Protein 7RUO (pdb70)

Radius of gyration: 28.5 Å; Cα contacts (8 Å, |Δi|>4): 1891; chains: 2; bounding box: 76×54×79 Å

Solvent-accessible surface area: 23861 Å² total; per-residue (Å²): 103,82,164,26,14,88,74,3,57,49,17,96,70,24,41,87,10,151,3,169,21,48,0,52,50,6,30,19,8,67,74,97,87,28,33,0,0,0,0,1,56,37,48,1,32,8,2,13,68,143,25,114,90,56,104,78,60,15,17,40,162,134,40,54,14,29,18,0,11,17,22,68,35,10,169,12,0,0,1,0,2,80,92,2,5,0,4,2,13,26,46,82,49,90,58,115,60,96,68,13,146,40,11,101,115,6,0,33,6,3,30,7,1,26,50,63,102,47,0,5,0,0,0,13,28,91,26,0,17,5,4,17,6,89,93,73,111,64,74,44,56,4,86,63,11,83,46,83,0,60,11,22,23,8,2,64,129,56,61,37,23,0,0,0,0,0,53,22,72,21,0,22,10,1,18,24,162,62,96,58,28,71,46,57,7,98,0,32,72,47,0,45,12,7,29,13,25,65,88,6,4,47,0,0,0,0,0,14,83,59,1,32,0,20,25,8,152,124,47,16,76,82,76,41,52,16,107,53,1,77,121,40,0,21,12,14,19,43,6,65,76,28,112,51,0,0,0,0,0,52,17,126,25,1,35,0,1,13,30,132,57,23,146,28,27,1,12,13,19,8,48,13,26,0,46,5,12,8,23,3,89,114,2,30,2,1,0,0,0,2,59,87,2,30,0,1,3,23,12,59,153,132,153,28,58,130,76,3,94,50,17,97,116,54,38,103,10,126,2,27,8,49,0,54,48,6,29,19,10,68,73,96,99,42,33,0,0,0,0,1,35,32,17,1,12,5,3,12,29,144,27,112,84,27,100,63,41,21,14,38,44,100,23,51,14,28,19,0,12,18,21,67,39,10,145,12,0,0,1,0,2,78,91,2,2,0,4,2,14,32,44,66,58,199,54,112,71,96,61,13,134,39,11,107,118,4,0,32,4,3,27,6,0,22,48,71,112,45,0,4,0,0,0,12,25,94,23,1,18,5,4,17,5,91,97,76,112,64,71,38,54,6,104,65,11,81,48,83,0,63,13,21,22,8,3,65,129,54,62,40,25,0,0,0,0,0,52,29,70,24,0,22,9,0,18,22,165,64,102,60,27,82,45,54,4,89,1,37,76,45,0,45,13,7,35,12,24,68,86,5,4,48,0,0,0,0,0,17,91,69,1,33,0,21,23,7,146,125,50,14,85,80,76,44,53,17,93,57,1,126,117,40,0,21,12,14,18,40,6,62,72,25,107,54,0,0,0,0,0,51,19,124,52,1,32,0,1,14,31,131,62,20,94,59,36,21,45,15,104,20,83,14,25,0,49,4,13,8,22,3,91,114,2,42,1,0,0,0,0,3,45,53,2,28,0,2,2,21,10,62,164

InterPro domains:
  IPR001680 WD40 repeat [PF00400] (71-108)
  IPR001680 WD40 repeat [PF00400] (114-150)
  IPR001680 WD40 repeat [PF00400] (155-193)
  IPR001680 WD40 repeat [PF00400] (204-233)
  IPR001680 WD40 repeat [PF00400] (238-276)
  IPR001680 WD40 repeat [PS50082] (118-159)
  IPR001680 WD40 repeat [PS50082] (244-285)
  IPR001680 WD40 repeat [SM00320] (31-66)
  IPR001680 WD40 repeat [SM00320] (69-108)
  IPR001680 WD40 repeat [SM00320] (111-150)
  IPR001680 WD40 repeat [SM00320] (153-193)
  IPR001680 WD40 repeat [SM00320] (196-233)
  IPR001680 WD40 repeat [SM00320] (237-276)
  IPR015943 WD40/YVTN repeat-like-containing domain superfamily [G3DSA:2.130.10.10] (27-157)
  IPR015943 WD40/YVTN repeat-like-containing domain superfamily [G3DSA:2.130.10.10] (158-333)
  IPR018983 U3 small nucleolar RNA-associated protein 15, C-terminal [PF09384] (343-490)
  IPR019775 WD40 repeat, conserved site [PS00678] (137-151)
  IPR036322 WD40-repeat-containing domain superfamily [SSF50978] (38-329)

Secondary structure (DSSP, 8-state):
--HHHHHHH-B--PEEEE-SS-EEEEEE-SSTT--EEEEETTEEEEE-TT-SS-SEEE--SSS-EEEEEE-TTSSEEEEEETTS-EEEEETTS-SPPEEE---SS-EEEEEE-TTSSEEEEEETTS-EEEEETTTTEEEEEE---SS-EEEEEE-SS-TTEEEEEETTSEEEEEETTSSS-SEEEE-SS---EEEE-TTSSEEEEEETTEEEEEETTTTSEEEEEE---SS-EEEEEE-TTSSEEEEEETTSEEEEEETTT--EEEEEE-SS-EEEEEE-GGG-EEEEEETTSEEEEEEB-/-HHHHHHT-BPSPEEEE-SS-EEEEEE-SSTT--EEEEETTEEEEE-TT-SS-SEEE--SSS-EEEEEE-TTSSEEEEEETTS-EEEEETTS-S--EEE---SS-EEEEEE-TTSSEEEEEETTS-EEEEETTTTEEEEEE---SS-EEEEEE-SS-TTEEEEEETTSEEEEEETTSSS-SEEEE-SS---EEEE-TTSSEEEEEETTEEEEEETTTTSEEEEEE---SS-EEEEEE-TTSSEEEEEETTSEEEEEETTT--EEEEEE-SS-EEEEEE-GGG-EEEEEETTSEEEEEEB-

GO terms:
  GO:0001650 fibrillar center (C, IDA)
  GO:0005730 nucleolus (C, IDA)
  GO:0042274 ribosomal small subunit biogenesis (P, IDA)
  GO:0032040 small-subunit processome (C, IDA)
  GO:0045943 positive regulation of transcription by RNA polymerase I (P, IMP)
  GO:2000234 positive regulation of rRNA processing (P, IMP)
  GO:0005515 protein binding (F, IPI)
  GO:0005654 nucleoplasm (C, TAS)
  GO:0005737 cytoplasm (C, IDA)
  GO:0003723 RNA binding (F, HDA)

Nearest PDB structures (foldseek):
  7ruo-assembly2_B  TM=1.003E+00  e=1.587E-59  Homo sapiens
  7mqa-assembly1_LJ  TM=9.710E-01  e=5.864E-50  Homo sapiens
  7mq9-assembly1_LJ  TM=9.781E-01  e=4.745E-49  Homo sapiens
  8qo9-assembly1_F  TM=9.120E-01  e=1.660E-19  Homo sapiens
  7som-assembly1_aa  TM=9.101E-01  e=2.354E-18  Chlamydomonas reinhardtii

B-factor: mean 16.48, std 6.86, range [6.16, 58.16]

Foldseek 3Di:
DDPLCVQVVQWDAWDKAFQVFFFQEWEWQQDPPGWIWTFGWFKIFTARLPRSHGPDIGGPVDGGKADFYAFNNSQWTWIWGQQFWIWIDGPVNPDDIAIQHDGRGTWHEWDAALVRQWIWTWAQSQKIWIGGNVVRYTDAIANDGPGGFNEKAHANAARQWIWTFAQSQKIFIGGVVDRYTPAIERNPGRWQYKDQDNVNQWIWTFFFQWIWIFGVVVRTHTPDIDRPAPGGWHDWDAALVNQWIWIFFQSQKIFIAGPVPRDTPDMDGHPGHWNYWYATHNSQWIWTGHRSRMIIIIGRD/DVLCVQVV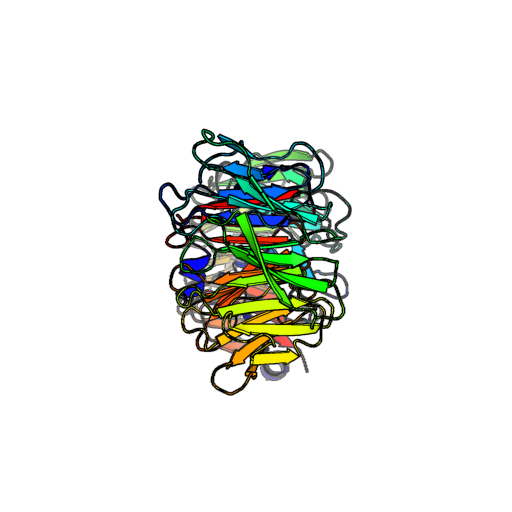QWDAWDKAFQVFFFQEWEWQQDPPGWIWTFGWFKIFTARLPRSHGPDIDGPVDGGKADFYAQNNSQWTWIKGQQAWIWIDGPVNPDDIAIAHDGRGTWHEWDAAQVRQWMWTWAQSQKIWIGGNVVRYTDAIDNDGPGGFNEKAHANADRQWIWTFAQSQKIFIGGNVDRYTPAIDRNPGRWQYKDQQNVNQWIWTFFFQWIWIFGVVVRTHTPDIDRPAPGGFHYWDAALVNQWIWIFFQSQKIFIAGPVPRDTSDMDGHDGGWNYWYATHNSQWIWTGHRSRMIIIIGGD

Structure (mmCIF, N/CA/C/O backbone):
data_7RUO
#
_entry.id   7RUO
#
_cell.length_a   58.327
_cell.length_b   59.085
_cell.length_c   61.868
_cell.angle_alpha   90.110
_cell.angle_beta   66.820
_cell.angle_gamma   62.870
#
_symmetry.space_group_name_H-M   'P 1'
#
loop_
_entity.id
_entity.type
_entity.pdbx_description
1 polymer 'U3 small nucleolar RNA-associated protein 15 homolog'
2 non-polymer 'UNKNOWN ATOM OR ION'
3 water water
#
loop_
_atom_site.group_PDB
_atom_site.id
_atom_site.type_symbol
_atom_site.label_atom_id
_atom_site.label_alt_id
_atom_site.label_comp_id
_atom_site.label_asym_id
_atom_site.label_entity_id
_atom_site.label_seq_id
_atom_site.pdbx_PDB_ins_code
_atom_site.Cartn_x
_atom_site.Cartn_y
_atom_site.Cartn_z
_atom_site.occupancy
_atom_site.B_iso_or_equiv
_atom_site.auth_seq_id
_atom_site.auth_comp_id
_atom_site.auth_asym_id
_atom_site.auth_atom_id
_atom_site.pdbx_PDB_model_num
ATOM 1 N N . ILE A 1 37 ? 26.531 -3.648 20.955 1.00 36.34 19 ILE A N 1
ATOM 2 C CA . ILE A 1 37 ? 25.814 -3.270 19.697 1.00 38.88 19 ILE A CA 1
ATOM 3 C C . ILE A 1 37 ? 25.074 -4.507 19.164 1.00 39.63 19 ILE A C 1
ATOM 4 O O . ILE A 1 37 ? 25.750 -5.487 18.805 1.00 39.24 19 ILE A O 1
ATOM 6 N N . THR A 1 38 ? 23.737 -4.474 19.115 1.00 40.30 20 THR A N 1
ATOM 7 C CA . THR A 1 38 ? 22.896 -5.652 18.758 1.00 38.87 20 THR A CA 1
ATOM 8 C C . THR A 1 38 ? 23.097 -6.002 17.278 1.00 38.35 20 THR A C 1
ATOM 9 O O . THR A 1 38 ? 23.431 -5.092 16.479 1.00 35.24 20 THR A O 1
ATOM 13 N N . GLN A 1 39 ? 22.889 -7.277 16.932 1.00 38.40 21 GLN A N 1
ATOM 14 C CA . GLN A 1 39 ? 22.896 -7.797 15.538 1.00 37.57 21 GLN A CA 1
ATOM 15 C C . GLN A 1 39 ? 21.866 -7.034 14.686 1.00 33.89 21 GLN A C 1
ATOM 16 O O . GLN A 1 39 ? 22.125 -6.813 13.488 1.00 32.26 21 GLN A O 1
ATOM 22 N N . ASP A 1 40 ? 20.751 -6.609 15.282 1.00 32.99 22 ASP A N 1
ATOM 23 C CA . ASP A 1 40 ? 19.690 -5.843 14.569 1.00 32.67 22 ASP A CA 1
ATOM 24 C C . ASP A 1 40 ? 20.192 -4.433 14.225 1.00 30.87 22 ASP A C 1
ATOM 25 O O . ASP A 1 40 ? 19.992 -4.011 13.074 1.00 31.28 22 ASP A O 1
ATOM 30 N N . THR A 1 41 ? 20.834 -3.731 15.162 1.00 29.53 23 THR A N 1
ATOM 31 C CA . THR A 1 41 ? 21.399 -2.382 14.905 1.00 28.58 23 THR A CA 1
ATOM 32 C C . THR A 1 41 ? 22.442 -2.505 13.791 1.00 27.64 23 THR A C 1
ATOM 33 O O . THR A 1 41 ? 22.491 -1.607 12.920 1.00 28.81 23 THR A O 1
ATOM 37 N N . LEU A 1 42 ? 23.225 -3.585 13.804 1.00 24.62 24 LEU A N 1
ATOM 38 C CA . LEU A 1 42 ? 24.279 -3.857 12.797 1.00 24.58 24 LEU A CA 1
ATOM 39 C C . LEU A 1 42 ? 23.620 -4.067 11.422 1.00 23.31 24 LEU A C 1
ATOM 40 O O . LEU A 1 42 ? 24.103 -3.495 10.429 1.00 22.24 24 LEU A O 1
ATOM 43 N N . TYR A 1 43 ? 22.532 -4.839 11.367 1.00 23.18 25 TYR A N 1
ATOM 44 C CA . TYR A 1 43 ? 21.845 -5.201 10.098 1.00 21.93 25 TYR A CA 1
ATOM 45 C C . TYR A 1 43 ? 21.225 -3.949 9.467 1.00 21.31 25 TYR A C 1
ATOM 46 O O . TYR A 1 43 ? 21.509 -3.659 8.295 1.00 19.39 25 TYR A O 1
ATOM 55 N N . TRP A 1 44 ? 20.421 -3.215 10.237 1.00 21.59 26 TRP A N 1
ATOM 56 C CA . TRP A 1 44 ? 19.613 -2.070 9.733 1.00 21.69 26 TRP A CA 1
ATOM 57 C C . TRP A 1 44 ? 20.460 -0.803 9.542 1.00 22.22 26 TRP A C 1
ATOM 58 O O . TRP A 1 44 ? 20.025 0.073 8.775 1.00 21.68 26 TRP A O 1
ATOM 69 N N . ASN A 1 45 ? 21.657 -0.726 10.134 1.00 24.46 27 ASN A N 1
ATOM 70 C CA . ASN A 1 45 ? 22.586 0.421 9.911 1.00 26.16 27 ASN A CA 1
ATOM 71 C C . ASN A 1 45 ? 23.475 0.143 8.688 1.00 25.32 27 ASN A C 1
ATOM 72 O O . ASN A 1 45 ? 24.091 1.097 8.201 1.00 24.44 27 ASN A O 1
ATOM 77 N N . ASN A 1 46 ? 23.489 -1.088 8.163 1.00 25.31 28 ASN A N 1
ATOM 78 C CA . ASN A 1 46 ? 24.401 -1.526 7.069 1.00 23.58 28 ASN A CA 1
ATOM 79 C C . ASN A 1 46 ? 23.932 -0.994 5.703 1.00 22.75 28 ASN A C 1
ATOM 80 O O . ASN A 1 46 ? 23.884 -1.799 4.740 1.00 22.21 28 ASN A O 1
ATOM 85 N N . TYR A 1 47 ? 23.661 0.316 5.599 1.00 20.87 29 TYR A N 1
ATOM 86 C CA . TYR A 1 47 ? 23.260 1.012 4.346 1.00 19.65 29 TYR A CA 1
ATOM 87 C C . TYR A 1 47 ? 24.199 2.185 4.071 1.00 19.92 29 TYR A C 1
ATOM 88 O O . TYR A 1 47 ? 24.684 2.810 5.024 1.00 18.93 29 TYR A O 1
ATOM 97 N N . LYS A 1 48 ? 24.410 2.468 2.788 1.00 19.41 30 LYS A N 1
ATOM 98 C CA . LYS A 1 48 ? 25.168 3.641 2.291 1.00 20.79 30 LYS A CA 1
ATOM 99 C C . LYS A 1 48 ? 24.385 4.923 2.569 1.00 20.25 30 LYS A C 1
ATOM 100 O O . LYS A 1 48 ? 23.168 4.848 2.820 1.00 19.21 30 LYS A O 1
ATOM 106 N N . THR A 1 49 ? 25.059 6.066 2.463 1.00 18.85 31 THR A N 1
ATOM 107 C CA . THR A 1 49 ? 24.432 7.407 2.504 1.00 19.26 31 THR A CA 1
ATOM 108 C C . THR A 1 49 ? 23.194 7.419 1.604 1.00 18.75 31 THR A C 1
ATOM 109 O O . THR A 1 49 ? 23.257 7.026 0.442 1.00 18.15 31 THR A O 1
ATOM 113 N N . PRO A 1 50 ? 22.033 7.878 2.115 1.00 19.35 32 PRO A N 1
ATOM 114 C CA . PRO A 1 50 ? 20.819 7.973 1.311 1.00 18.94 32 PRO A CA 1
ATOM 115 C C . PRO A 1 50 ? 20.996 8.852 0.065 1.00 18.93 32 PRO A C 1
ATOM 116 O O . PRO A 1 50 ? 21.705 9.849 0.127 1.00 17.14 32 PRO A O 1
ATOM 120 N N . VAL A 1 51 ? 20.361 8.441 -1.031 1.00 17.86 33 VAL A N 1
ATOM 121 C CA . VAL A 1 51 ? 20.160 9.252 -2.264 1.00 18.37 33 VAL A CA 1
ATOM 122 C C . VAL A 1 51 ? 18.740 9.834 -2.205 1.00 18.59 33 VAL A C 1
ATOM 123 O O . VAL A 1 51 ? 17.765 9.027 -2.142 1.00 15.53 33 VAL A O 1
ATOM 127 N N . GLN A 1 52 ? 18.643 11.169 -2.225 1.00 19.65 34 GLN A N 1
ATOM 128 C CA . GLN A 1 52 ? 17.377 11.944 -2.255 1.00 20.61 34 GLN A CA 1
ATOM 129 C C . GLN A 1 52 ? 17.015 12.202 -3.725 1.00 20.72 34 GLN A C 1
ATOM 130 O O . GLN A 1 52 ? 17.889 12.643 -4.496 1.00 20.29 34 GLN A O 1
ATOM 136 N N . ILE A 1 53 ? 15.789 11.851 -4.116 1.00 18.56 35 ILE A N 1
ATOM 137 C CA . ILE A 1 53 ? 15.237 12.078 -5.480 1.00 18.89 35 ILE A CA 1
ATOM 138 C C . ILE A 1 53 ? 13.967 12.915 -5.338 1.00 19.50 35 ILE A C 1
ATOM 139 O O . ILE A 1 53 ? 13.142 12.601 -4.457 1.00 17.88 35 ILE A O 1
ATOM 144 N N . LYS A 1 54 ? 13.844 13.961 -6.156 1.00 20.79 36 LYS A N 1
ATOM 145 C CA . LYS A 1 54 ? 12.655 14.845 -6.172 1.00 21.58 36 LYS A CA 1
ATOM 146 C C . LYS A 1 54 ? 11.600 14.223 -7.096 1.00 21.07 36 LYS A C 1
ATOM 147 O O . LYS A 1 54 ? 11.915 14.035 -8.285 1.00 19.52 36 LYS A O 1
ATOM 153 N N . GLU A 1 55 ? 10.394 13.967 -6.576 1.00 19.77 37 GLU A N 1
ATOM 154 C CA . GLU A 1 55 ? 9.223 13.504 -7.364 1.00 21.90 37 GLU A CA 1
ATOM 155 C C . GLU A 1 55 ? 8.231 14.647 -7.637 1.00 24.40 37 GLU A C 1
ATOM 156 O O . GLU A 1 55 ? 7.303 14.419 -8.418 1.00 26.79 37 GLU A O 1
ATOM 162 N N . PHE A 1 56 ? 8.403 15.836 -7.057 1.00 25.69 38 PHE A N 1
ATOM 163 C CA . PHE A 1 56 ? 7.570 17.029 -7.388 1.00 27.58 38 PHE A CA 1
ATOM 164 C C . PHE A 1 56 ? 6.075 16.689 -7.258 1.00 28.72 38 PHE A C 1
ATOM 165 O O . PHE A 1 56 ? 5.262 17.166 -8.089 1.00 31.93 38 PHE A O 1
ATOM 173 N N . GLY A 1 57 ? 5.747 15.889 -6.235 1.00 26.39 39 GLY A N 1
ATOM 174 C CA . GLY A 1 57 ? 4.393 15.522 -5.773 1.00 23.94 39 GLY A CA 1
ATOM 175 C C . GLY A 1 57 ? 4.489 14.562 -4.592 1.00 21.92 39 GLY A C 1
ATOM 176 O O . GLY A 1 57 ? 5.421 13.743 -4.596 1.00 19.62 39 GLY A O 1
ATOM 177 N N . ALA A 1 58 ? 3.579 14.632 -3.613 1.00 20.25 40 ALA A N 1
ATOM 178 C CA . ALA A 1 58 ? 3.593 13.743 -2.419 1.00 20.87 40 ALA A CA 1
ATOM 179 C C . ALA A 1 58 ? 3.713 12.286 -2.894 1.00 18.20 40 ALA A C 1
ATOM 180 O O . ALA A 1 58 ? 2.976 11.907 -3.795 1.00 18.99 40 ALA A O 1
ATOM 182 N N . VAL A 1 59 ? 4.626 11.494 -2.326 1.00 18.82 41 VAL A N 1
ATOM 183 C CA . VAL A 1 59 ? 4.889 10.103 -2.792 1.00 17.72 41 VAL A CA 1
ATOM 184 C C . VAL A 1 59 ? 3.921 9.172 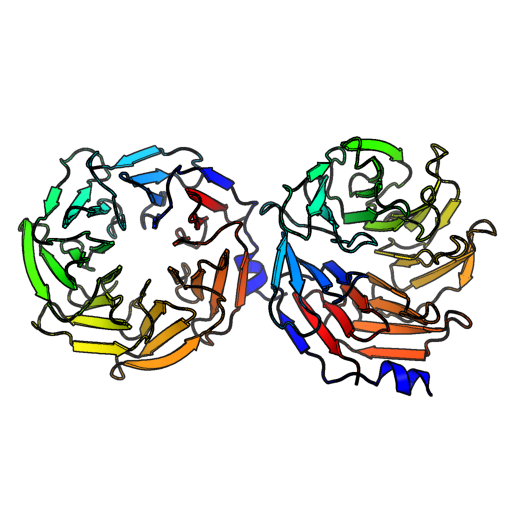-2.068 1.00 17.98 41 VAL A C 1
ATOM 185 O O . VAL A 1 59 ? 4.278 8.722 -0.959 1.00 17.03 41 VAL A O 1
ATOM 189 N N . SER A 1 60 ? 2.749 8.900 -2.660 1.00 16.85 42 SER A N 1
ATOM 190 C CA . SER A 1 60 ? 1.650 8.182 -1.972 1.00 16.79 42 SER A CA 1
ATOM 191 C C . SER A 1 60 ? 1.920 6.670 -1.926 1.00 15.51 42 SER A C 1
ATOM 192 O O . SER A 1 60 ? 1.443 6.035 -0.975 1.00 13.52 42 SER A O 1
ATOM 195 N N . LYS A 1 61 ? 2.656 6.096 -2.884 1.00 14.57 43 LYS A N 1
ATOM 196 C CA . LYS A 1 61 ? 3.030 4.659 -2.785 1.00 13.80 43 LYS A CA 1
ATOM 197 C C . LYS A 1 61 ? 4.389 4.397 -3.426 1.00 11.97 43 LYS A C 1
ATOM 198 O O . LYS A 1 61 ? 4.696 5.019 -4.443 1.00 10.54 43 LYS A O 1
ATOM 204 N N . VAL A 1 62 ? 5.143 3.486 -2.822 1.00 11.42 44 VAL A N 1
ATOM 205 C CA . VAL A 1 62 ? 6.350 2.832 -3.407 1.00 11.20 44 VAL A CA 1
ATOM 206 C C . VAL A 1 62 ? 6.150 1.326 -3.299 1.00 10.57 44 VAL A C 1
ATOM 207 O O . VAL A 1 62 ? 5.679 0.871 -2.251 1.00 9.56 44 VAL A O 1
ATOM 211 N N . ASP A 1 63 ? 6.461 0.601 -4.377 1.00 10.65 45 ASP A N 1
ATOM 212 C CA . ASP A 1 63 ? 6.320 -0.872 -4.469 1.00 10.77 45 ASP A CA 1
ATOM 213 C C . ASP A 1 63 ? 7.482 -1.393 -5.308 1.00 10.64 45 ASP A C 1
ATOM 214 O O . ASP A 1 63 ? 7.682 -0.895 -6.437 1.00 10.39 45 ASP A O 1
ATOM 219 N N . PHE A 1 64 ? 8.219 -2.355 -4.771 1.00 10.43 46 PHE A N 1
ATOM 220 C CA . PHE A 1 64 ? 9.275 -3.075 -5.522 1.00 10.92 46 PHE A CA 1
ATOM 221 C C . PHE A 1 64 ? 8.616 -4.203 -6.306 1.00 11.59 46 PHE A C 1
ATOM 222 O O . PHE A 1 64 ? 7.725 -4.863 -5.759 1.00 11.86 46 PHE A O 1
ATOM 230 N N . SER A 1 65 ? 9.054 -4.387 -7.550 1.00 12.03 47 SER A N 1
ATOM 231 C CA . SER A 1 65 ? 8.809 -5.616 -8.324 1.00 12.58 47 SER A CA 1
ATOM 232 C C . SER A 1 65 ? 9.471 -6.786 -7.604 1.00 13.61 47 SER A C 1
ATOM 233 O O . SER A 1 65 ? 10.632 -6.692 -7.172 1.00 12.82 47 SER A O 1
ATOM 236 N N . PRO A 1 66 ? 8.726 -7.905 -7.447 1.00 14.41 48 PRO A N 1
ATOM 237 C CA . PRO A 1 66 ? 9.261 -9.121 -6.842 1.00 15.13 48 PRO A CA 1
ATOM 238 C C . PRO A 1 66 ? 10.193 -9.899 -7.790 1.00 16.37 48 PRO A C 1
ATOM 239 O O . PRO A 1 66 ? 10.728 -10.909 -7.362 1.00 16.52 48 PRO A O 1
ATOM 243 N N . GLN A 1 67 ? 10.364 -9.423 -9.026 1.00 16.82 49 GLN A N 1
ATOM 244 C CA . GLN A 1 67 ? 11.151 -10.116 -10.085 1.00 18.86 49 GLN A CA 1
ATOM 245 C C . GLN A 1 67 ? 12.385 -9.293 -10.448 1.00 20.03 49 GLN A C 1
ATOM 246 O O . GLN A 1 67 ? 12.318 -8.065 -10.506 1.00 20.42 49 GLN A O 1
ATOM 252 N N . PRO A 1 68 ? 13.547 -9.940 -10.706 1.00 21.95 50 PRO A N 1
ATOM 253 C CA . PRO A 1 68 ? 14.759 -9.210 -11.082 1.00 22.05 50 PRO A CA 1
ATOM 254 C C . PRO A 1 68 ? 14.521 -8.305 -12.292 1.00 21.87 50 PRO A C 1
ATOM 255 O O . PRO A 1 68 ? 13.727 -8.653 -13.164 1.00 20.94 50 PRO A O 1
ATOM 259 N N . PRO A 1 69 ? 15.159 -7.115 -12.406 1.00 22.06 51 PRO A N 1
ATOM 260 C CA . PRO A 1 69 ? 16.167 -6.617 -11.463 1.00 21.76 51 PRO A CA 1
ATOM 261 C C . PRO A 1 69 ? 15.610 -5.785 -10.290 1.00 21.15 51 PRO A C 1
ATOM 262 O O . PRO A 1 69 ? 16.303 -4.909 -9.780 1.00 21.30 51 PRO A O 1
ATOM 266 N N . TYR A 1 70 ? 14.381 -6.080 -9.865 1.00 19.68 52 TYR A N 1
ATOM 267 C CA . TYR A 1 70 ? 13.716 -5.438 -8.699 1.00 18.86 52 TYR A CA 1
ATOM 268 C C . TYR A 1 70 ? 13.704 -3.922 -8.890 1.00 17.10 52 TYR A C 1
ATOM 269 O O . TYR A 1 70 ? 14.179 -3.190 -8.000 1.00 18.41 52 TYR A O 1
ATOM 278 N N . ASN A 1 71 ? 13.174 -3.462 -10.022 1.00 15.53 53 ASN A N 1
ATOM 279 C CA . ASN A 1 71 ? 12.774 -2.046 -10.198 1.00 15.10 53 ASN A CA 1
ATOM 280 C C . ASN A 1 71 ? 11.738 -1.705 -9.118 1.00 14.16 53 ASN A C 1
ATOM 281 O O . ASN A 1 71 ? 11.133 -2.644 -8.544 1.00 13.59 53 ASN A O 1
ATOM 286 N N . TYR A 1 72 ? 11.541 -0.419 -8.823 1.00 13.00 54 TYR A N 1
ATOM 287 C CA . TYR A 1 72 ? 10.422 0.022 -7.951 1.00 12.46 54 TYR A CA 1
ATOM 288 C C . TYR A 1 72 ? 9.550 1.038 -8.697 1.00 11.60 54 TYR A C 1
ATOM 289 O O . TYR A 1 72 ? 10.058 1.888 -9.467 1.00 11.90 54 TYR A O 1
ATOM 298 N N . ALA A 1 73 ? 8.242 0.955 -8.434 1.00 11.40 55 ALA A N 1
ATOM 299 C CA . ALA A 1 73 ? 7.197 1.850 -8.974 1.00 10.92 55 ALA A CA 1
ATOM 300 C C . ALA A 1 73 ? 6.828 2.907 -7.933 1.00 10.59 55 ALA A C 1
ATOM 301 O O . ALA A 1 73 ? 6.484 2.540 -6.792 1.00 10.40 55 ALA A O 1
ATOM 303 N N . VAL A 1 74 ? 6.866 4.175 -8.338 1.00 10.87 56 VAL A N 1
ATOM 304 C CA . VAL A 1 74 ? 6.574 5.347 -7.460 1.00 11.15 56 VAL A CA 1
ATOM 305 C C . VAL A 1 74 ? 5.282 6.003 -7.936 1.00 10.64 56 VAL A C 1
ATOM 306 O O . VAL A 1 74 ? 5.263 6.559 -9.051 1.00 10.40 56 VAL A O 1
ATOM 310 N N . THR A 1 75 ? 4.259 5.972 -7.089 1.00 10.63 57 THR A N 1
ATOM 311 C CA . THR A 1 75 ? 2.983 6.678 -7.316 1.00 10.77 57 THR A CA 1
ATOM 312 C C . THR A 1 75 ? 3.096 8.078 -6.705 1.00 11.15 57 THR A C 1
ATOM 313 O O . THR A 1 75 ? 3.317 8.173 -5.488 1.00 10.66 57 THR A O 1
ATOM 317 N N . ALA A 1 76 ? 2.923 9.109 -7.539 1.00 11.66 58 ALA A N 1
ATOM 318 C CA . ALA A 1 76 ? 2.832 10.523 -7.118 1.00 12.44 58 ALA A CA 1
ATOM 319 C C . ALA A 1 76 ? 2.029 11.301 -8.163 1.00 13.55 58 ALA A C 1
ATOM 320 O O . ALA A 1 76 ? 2.146 10.986 -9.367 1.00 14.76 58 ALA A O 1
ATOM 322 N N . SER A 1 77 ? 1.194 12.233 -7.712 1.00 14.36 59 SER A N 1
ATOM 323 C CA . SER A 1 77 ? 0.337 13.068 -8.582 1.00 15.27 59 SER A CA 1
ATOM 324 C C . SER A 1 77 ? -0.445 12.142 -9.526 1.00 15.37 59 SER A C 1
ATOM 325 O O . SER A 1 77 ? -1.052 11.207 -9.023 1.00 14.86 59 SER A O 1
ATOM 328 N N . SER A 1 78 ? -0.360 12.340 -10.843 1.00 14.41 60 SER A N 1
ATOM 329 C CA . SER A 1 78 ? -1.198 11.642 -11.845 1.00 15.50 60 SER A CA 1
ATOM 330 C C . SER A 1 78 ? -0.394 10.618 -12.660 1.00 15.11 60 SER A C 1
ATOM 331 O O . SER A 1 78 ? -0.842 10.266 -13.750 1.00 16.17 60 SER A O 1
ATOM 334 N N A ARG A 1 79 ? 0.761 10.152 -12.171 0.50 15.33 61 ARG A N 1
ATOM 335 N N B ARG A 1 79 ? 0.766 10.160 -12.173 0.50 15.52 61 ARG A N 1
ATOM 336 C CA A ARG A 1 79 ? 1.586 9.185 -12.942 0.50 14.89 61 ARG A CA 1
ATOM 337 C CA B ARG A 1 79 ? 1.604 9.199 -12.941 0.50 15.19 61 ARG A CA 1
ATOM 338 C C A ARG A 1 79 ? 2.348 8.239 -12.013 0.50 14.41 61 ARG A C 1
ATOM 339 C C B ARG A 1 79 ? 2.347 8.238 -12.011 0.50 14.58 61 ARG A C 1
ATOM 340 O O A ARG A 1 79 ? 2.460 8.516 -10.809 0.50 14.36 61 ARG A O 1
ATOM 341 O O B ARG A 1 79 ? 2.444 8.504 -10.802 0.50 14.51 61 ARG A O 1
ATOM 356 N N . ILE A 1 80 ? 2.821 7.138 -12.594 1.00 13.96 62 ILE A N 1
ATOM 357 C CA . ILE A 1 80 ? 3.659 6.109 -11.923 1.00 13.17 62 ILE A CA 1
ATOM 358 C C . ILE A 1 80 ? 5.023 6.194 -12.594 1.00 12.87 62 ILE A C 1
ATOM 359 O O . ILE A 1 80 ? 5.054 6.151 -13.824 1.00 13.37 62 ILE A O 1
ATOM 364 N N . HIS A 1 81 ? 6.085 6.403 -11.816 1.00 13.03 63 HIS A N 1
ATOM 365 C CA . HIS A 1 81 ? 7.491 6.374 -12.284 1.00 12.57 63 HIS A CA 1
ATOM 366 C C . HIS A 1 81 ? 8.107 5.034 -11.893 1.00 13.24 63 HIS A C 1
ATOM 367 O O . HIS A 1 81 ? 7.977 4.663 -10.708 1.00 12.07 63 HIS A O 1
ATOM 374 N N . ILE A 1 82 ? 8.745 4.353 -12.852 1.00 12.57 64 ILE A N 1
ATOM 375 C CA . ILE A 1 82 ? 9.659 3.204 -12.611 1.00 13.26 64 ILE A CA 1
ATOM 376 C C . ILE A 1 82 ? 11.089 3.737 -12.467 1.00 13.29 64 ILE A C 1
ATOM 377 O O . ILE A 1 82 ? 11.536 4.491 -13.337 1.00 14.02 64 ILE A O 1
ATOM 382 N N . TYR A 1 83 ? 11.774 3.321 -11.409 1.00 13.65 65 TYR A N 1
ATOM 383 C CA . TYR A 1 83 ? 13.223 3.545 -11.182 1.00 14.96 65 TYR A CA 1
ATOM 384 C C . TYR A 1 83 ? 13.914 2.183 -11.126 1.00 15.68 65 TYR A C 1
ATOM 385 O O . TYR A 1 83 ? 13.348 1.223 -10.555 1.00 16.36 65 TYR A O 1
ATOM 394 N N . GLY A 1 84 ? 15.102 2.087 -11.717 1.00 17.37 66 GLY A N 1
ATOM 395 C CA . GLY A 1 84 ? 16.064 1.017 -11.396 1.00 19.54 66 GLY A CA 1
ATOM 396 C C . GLY A 1 84 ? 16.659 1.280 -10.023 1.00 21.50 66 GLY A C 1
ATOM 397 O O . GLY A 1 84 ? 16.634 2.449 -9.593 1.00 20.66 66 GLY A O 1
ATOM 398 N N . ARG A 1 85 ? 17.177 0.261 -9.339 1.00 26.12 67 ARG A N 1
ATOM 399 C CA . ARG A 1 85 ? 17.595 0.407 -7.918 1.00 30.08 67 ARG A CA 1
ATOM 400 C C . ARG A 1 85 ? 18.568 1.586 -7.787 1.00 29.35 67 ARG A C 1
ATOM 401 O O . ARG A 1 85 ? 18.431 2.325 -6.792 1.00 27.32 67 ARG A O 1
ATOM 409 N N . TYR A 1 86 ? 19.443 1.803 -8.777 1.00 30.41 68 TYR A N 1
ATOM 410 C CA . TYR A 1 86 ? 20.497 2.854 -8.754 1.00 32.64 68 TYR A CA 1
ATOM 411 C C . TYR A 1 86 ? 20.137 4.041 -9.656 1.00 32.46 68 TYR A C 1
ATOM 412 O O . TYR A 1 86 ? 20.962 4.976 -9.728 1.00 32.72 68 TYR A O 1
ATOM 421 N N . SER A 1 87 ? 18.945 4.038 -10.267 1.00 31.13 69 SER A N 1
ATOM 422 C CA . SER A 1 87 ? 18.378 5.168 -11.055 1.00 28.90 69 SER A CA 1
ATOM 423 C C . SER A 1 87 ? 18.215 6.388 -10.153 1.00 27.68 69 SER A C 1
ATOM 424 O O . SER A 1 87 ? 17.751 6.221 -9.018 1.00 25.73 69 SER A O 1
ATOM 427 N N . GLN A 1 88 ? 18.581 7.571 -10.641 1.00 27.91 70 GLN A N 1
ATOM 428 C CA . GLN A 1 88 ? 18.257 8.857 -9.970 1.00 29.07 70 GLN A CA 1
ATOM 429 C C . GLN A 1 88 ? 17.237 9.594 -10.836 1.00 26.48 70 GLN A C 1
ATOM 430 O O . GLN A 1 88 ? 16.753 10.636 -10.394 1.00 28.47 70 GLN A O 1
ATOM 436 N N . GLU A 1 89 ? 16.877 9.013 -11.985 1.00 24.16 71 GLU A N 1
ATOM 437 C CA . GLU A 1 89 ? 15.826 9.531 -12.903 1.00 24.35 71 GLU A CA 1
ATOM 438 C C . GLU A 1 89 ? 14.961 8.349 -13.353 1.00 21.13 71 GLU A C 1
ATOM 439 O O . GLU A 1 89 ? 15.463 7.228 -13.421 1.00 20.02 71 GLU A O 1
ATOM 442 N N . PRO A 1 90 ? 13.635 8.510 -13.599 1.00 19.95 72 PRO A N 1
ATOM 443 C CA . PRO A 1 90 ? 12.791 7.384 -14.018 1.00 18.71 72 PRO A CA 1
ATOM 444 C C . PRO A 1 90 ? 13.212 6.738 -15.346 1.00 19.28 72 PRO A C 1
ATOM 445 O O . PRO A 1 90 ? 13.568 7.456 -16.263 1.00 18.28 72 PRO A O 1
ATOM 449 N N . ILE A 1 91 ? 13.108 5.409 -15.428 1.00 19.42 73 ILE A N 1
ATOM 450 C CA . ILE A 1 91 ? 13.444 4.615 -16.649 1.00 18.99 73 ILE A CA 1
ATOM 451 C C . ILE A 1 91 ? 12.167 4.333 -17.454 1.00 18.95 73 ILE A C 1
ATOM 452 O O . ILE A 1 91 ? 12.299 4.004 -18.645 1.00 17.71 73 ILE A O 1
ATOM 457 N N . LYS A 1 92 ? 10.989 4.414 -16.828 1.00 16.53 74 LYS A N 1
ATOM 458 C CA . LYS A 1 92 ? 9.679 4.273 -17.519 1.00 17.21 74 LYS A CA 1
ATOM 459 C C . LYS A 1 92 ? 8.618 5.059 -16.742 1.00 15.90 74 LYS A C 1
ATOM 460 O O . LYS A 1 92 ? 8.820 5.262 -15.543 1.00 15.36 74 LYS A O 1
ATOM 466 N N . THR A 1 93 ? 7.549 5.494 -17.412 1.00 14.15 75 THR A N 1
ATOM 467 C CA . THR A 1 93 ? 6.377 6.174 -16.809 1.00 13.53 75 THR A CA 1
ATOM 468 C C . THR A 1 93 ? 5.102 5.474 -17.277 1.00 13.46 75 THR A C 1
ATOM 469 O O . THR A 1 93 ? 5.021 5.175 -18.490 1.00 12.33 75 THR A O 1
ATOM 473 N N . PHE A 1 94 ? 4.159 5.240 -16.360 1.00 12.44 76 PHE A N 1
ATOM 474 C CA . PHE A 1 94 ? 2.800 4.709 -16.659 1.00 13.13 76 PHE A CA 1
ATOM 475 C C . PHE A 1 94 ? 1.784 5.697 -16.116 1.00 13.26 76 PHE A C 1
ATOM 476 O O . PHE A 1 94 ? 1.940 6.147 -14.970 1.00 14.00 76 PHE A O 1
ATOM 484 N N . SER A 1 95 ? 0.808 6.061 -16.938 1.00 12.99 77 SER A N 1
ATOM 485 C CA . SER A 1 95 ? -0.208 7.081 -16.589 1.00 13.70 77 SER A CA 1
ATOM 486 C C . SER A 1 95 ? -1.362 6.948 -17.561 1.00 14.33 77 SER A C 1
ATOM 487 O O . SER A 1 95 ? -1.127 6.503 -18.725 1.00 14.95 77 SER A O 1
ATOM 490 N N . ARG A 1 96 ? -2.540 7.348 -17.107 1.00 15.06 78 ARG A N 1
ATOM 491 C CA . ARG A 1 96 ? -3.701 7.631 -17.978 1.00 16.34 78 ARG A CA 1
ATOM 492 C C . ARG A 1 96 ? -3.560 9.045 -18.557 1.00 16.39 78 ARG A C 1
ATOM 493 O O . ARG A 1 96 ? -4.357 9.394 -19.477 1.00 14.83 78 ARG A O 1
ATOM 501 N N . PHE A 1 97 ? -2.648 9.843 -17.988 1.00 17.05 79 PHE A N 1
ATOM 502 C CA . PHE A 1 97 ? -2.431 11.280 -18.307 1.00 18.57 79 PHE A CA 1
ATOM 503 C C . PHE A 1 97 ? -3.750 12.017 -18.081 1.00 19.11 79 PHE A C 1
ATOM 504 O O . PHE A 1 97 ? -4.219 12.745 -18.998 1.00 18.86 79 PHE A O 1
ATOM 512 N N . LYS A 1 98 ? -4.352 11.773 -16.914 1.00 18.87 80 LYS A N 1
ATOM 513 C CA . LYS A 1 98 ? -5.667 12.335 -16.523 1.00 20.61 80 LYS A CA 1
ATOM 514 C C . LYS A 1 98 ? -5.591 12.849 -15.079 1.00 20.68 80 LYS A C 1
ATOM 515 O O . LYS A 1 98 ? -5.069 13.975 -14.869 1.00 21.78 80 LYS A O 1
ATOM 521 N N . ASP A 1 99 ? -6.089 12.070 -14.115 1.00 19.40 81 ASP A N 1
ATOM 522 C CA . ASP A 1 99 ? -6.300 12.524 -12.715 1.00 18.61 81 ASP A CA 1
ATOM 523 C C . ASP A 1 99 ? -5.335 11.775 -11.781 1.00 16.97 81 ASP A C 1
ATOM 524 O O . ASP A 1 99 ? -4.522 10.980 -12.271 1.00 16.50 81 ASP A O 1
ATOM 529 N N . THR A 1 100 ? -5.389 12.086 -10.487 1.00 16.92 82 THR A N 1
ATOM 530 C CA . THR A 1 100 ? -4.480 11.543 -9.444 1.00 16.22 82 THR A CA 1
ATOM 531 C C . THR A 1 100 ? -4.493 10.011 -9.523 1.00 14.39 82 THR A C 1
ATOM 532 O O . THR A 1 100 ? -5.577 9.439 -9.689 1.00 13.92 82 THR A O 1
ATOM 536 N N . ALA A 1 101 ? -3.309 9.391 -9.494 1.00 13.81 83 ALA A N 1
ATOM 537 C CA . ALA A 1 101 ? -3.115 7.924 -9.481 1.00 12.57 83 ALA A CA 1
ATOM 538 C C . ALA A 1 101 ? -2.936 7.485 -8.024 1.00 11.96 83 ALA A C 1
ATOM 539 O O . ALA A 1 101 ? -2.362 8.273 -7.240 1.00 10.51 83 ALA A O 1
ATOM 541 N N . TYR A 1 102 ? -3.386 6.273 -7.682 1.00 10.34 84 TYR A N 1
ATOM 542 C CA . TYR A 1 102 ? -3.188 5.706 -6.324 1.00 10.41 84 TYR A CA 1
ATOM 543 C C . TYR A 1 102 ? -2.625 4.295 -6.395 1.00 9.21 84 TYR A C 1
ATOM 544 O O . TYR A 1 102 ? -3.030 3.534 -7.287 1.00 8.58 84 TYR A O 1
ATOM 553 N N . CYS A 1 103 ? -1.733 3.963 -5.460 1.00 8.72 85 CYS A N 1
ATOM 554 C CA . CYS A 1 103 ? -1.505 2.573 -4.977 1.00 8.87 85 CYS A CA 1
ATOM 555 C C . CYS A 1 103 ? -0.977 1.654 -6.092 1.00 8.84 85 CYS A C 1
ATOM 556 O O . CYS A 1 103 ? -1.452 0.498 -6.213 1.00 8.53 85 CYS A O 1
ATOM 559 N N . ALA A 1 104 ? -0.029 2.123 -6.909 1.00 9.01 86 ALA A N 1
ATOM 560 C CA . ALA A 1 104 ? 0.542 1.303 -7.999 1.00 8.76 86 ALA A CA 1
ATOM 561 C C . ALA A 1 104 ? 1.281 0.112 -7.378 1.00 8.47 86 ALA A C 1
ATOM 562 O O . ALA A 1 104 ? 2.184 0.325 -6.566 1.00 8.30 86 ALA A O 1
ATOM 564 N N . THR A 1 105 ? 0.890 -1.101 -7.748 1.00 8.42 87 THR A N 1
ATOM 565 C CA . THR A 1 105 ? 1.296 -2.358 -7.069 1.00 8.92 87 THR A CA 1
ATOM 566 C C . THR A 1 105 ? 1.658 -3.400 -8.127 1.00 9.35 87 THR A C 1
ATOM 567 O O . THR A 1 105 ? 0.780 -3.661 -8.972 1.00 9.90 87 THR A O 1
ATOM 571 N N . PHE A 1 106 ? 2.865 -3.974 -8.103 1.00 9.44 88 PHE A N 1
ATOM 572 C CA . PHE A 1 106 ? 3.262 -5.041 -9.059 1.00 10.35 88 PHE A CA 1
ATOM 573 C C . PHE A 1 106 ? 2.487 -6.332 -8.790 1.00 10.60 88 PHE A C 1
ATOM 574 O O . PHE A 1 106 ? 2.284 -6.708 -7.626 1.00 9.99 88 PHE A O 1
ATOM 582 N N . ARG A 1 107 ? 2.133 -7.025 -9.867 1.00 11.13 89 ARG A N 1
ATOM 583 C CA . ARG A 1 107 ? 1.728 -8.444 -9.815 1.00 12.31 89 ARG A CA 1
ATOM 584 C C . ARG A 1 107 ? 2.956 -9.287 -9.443 1.00 12.82 89 ARG A C 1
ATOM 585 O O . ARG A 1 107 ? 4.111 -8.808 -9.627 1.00 12.30 89 ARG A O 1
ATOM 593 N N . GLN A 1 108 ? 2.694 -10.469 -8.880 1.00 13.94 90 GLN A N 1
ATOM 594 C CA . GLN A 1 108 ? 3.675 -11.446 -8.330 1.00 14.93 90 GLN A CA 1
ATOM 595 C C . GLN A 1 108 ? 4.693 -11.874 -9.396 1.00 15.17 90 GLN A C 1
ATOM 596 O O . GLN A 1 108 ? 5.786 -12.287 -9.005 1.00 15.92 90 GLN A O 1
ATOM 602 N N . ASP A 1 109 ? 4.373 -11.747 -10.689 1.00 15.34 91 ASP A N 1
ATOM 603 C CA . ASP A 1 109 ? 5.285 -12.093 -11.822 1.00 15.30 91 ASP A CA 1
ATOM 604 C C . ASP A 1 109 ? 5.987 -10.830 -12.348 1.00 15.40 91 ASP A C 1
ATOM 605 O O . ASP A 1 109 ? 6.745 -10.928 -13.316 1.00 15.44 91 ASP A O 1
ATOM 610 N N . GLY A 1 110 ? 5.755 -9.672 -11.731 1.00 15.07 92 GLY A N 1
ATOM 611 C CA . GLY A 1 110 ? 6.362 -8.394 -12.137 1.00 15.19 92 GLY A CA 1
ATOM 612 C C . GLY A 1 110 ? 5.878 -7.893 -13.495 1.00 15.25 92 GLY A C 1
ATOM 613 O O . GLY A 1 110 ? 6.500 -6.953 -14.019 1.00 15.57 92 GLY A O 1
ATOM 614 N N . ARG A 1 111 ? 4.798 -8.445 -14.057 1.00 15.59 93 ARG A N 1
ATOM 615 C CA . ARG A 1 111 ? 4.457 -8.210 -15.484 1.00 16.96 93 ARG A CA 1
ATOM 616 C C . ARG A 1 111 ? 3.302 -7.208 -15.630 1.00 15.75 93 ARG A C 1
ATOM 617 O O . ARG A 1 111 ? 3.178 -6.615 -16.723 1.00 15.15 93 ARG A O 1
ATOM 625 N N . LEU A 1 112 ? 2.515 -6.995 -14.585 1.00 14.95 94 LEU A N 1
ATOM 626 C CA . LEU A 1 112 ? 1.417 -5.987 -14.573 1.00 14.80 94 LEU A CA 1
ATOM 627 C C . LEU A 1 112 ? 1.576 -5.089 -13.347 1.00 13.26 94 LEU A C 1
ATOM 628 O O . LEU A 1 112 ? 2.013 -5.599 -12.311 1.00 13.10 94 LEU A O 1
ATOM 633 N N . LEU A 1 113 ? 1.189 -3.823 -13.496 1.00 12.60 95 LEU A N 1
ATOM 634 C CA . LEU A 1 113 ? 0.896 -2.876 -12.401 1.00 11.92 95 LEU A CA 1
ATOM 635 C C . LEU A 1 113 ? -0.615 -2.661 -12.343 1.00 10.96 95 LEU A C 1
ATOM 636 O O . LEU A 1 113 ? -1.241 -2.419 -13.431 1.00 11.61 95 LEU A O 1
ATOM 641 N N . VAL A 1 114 ? -1.189 -2.739 -11.146 1.00 9.13 96 VAL A N 1
ATOM 642 C CA . VAL A 1 114 ? -2.589 -2.288 -10.879 1.00 8.79 96 VAL A CA 1
ATOM 643 C C . VAL A 1 114 ? -2.510 -0.960 -10.116 1.00 8.47 96 VAL A C 1
ATOM 644 O O . VAL A 1 114 ? -1.568 -0.790 -9.319 1.00 7.73 96 VAL A O 1
ATOM 648 N N . ALA A 1 115 ? -3.407 -0.025 -10.431 1.00 8.50 97 ALA A N 1
ATOM 649 C CA . ALA A 1 115 ? -3.490 1.300 -9.784 1.00 8.60 97 ALA A CA 1
ATOM 650 C C . ALA A 1 115 ? -4.971 1.695 -9.669 1.00 8.50 97 ALA A C 1
ATOM 651 O O . ALA A 1 115 ? -5.809 1.121 -10.410 1.00 8.04 97 ALA A O 1
ATOM 653 N N . GLY A 1 116 ? -5.290 2.620 -8.762 1.00 8.78 98 GLY A N 1
ATOM 654 C CA . GLY A 1 116 ? -6.613 3.267 -8.724 1.00 8.81 98 GLY A CA 1
ATOM 655 C C . GLY A 1 116 ? -6.530 4.688 -9.245 1.00 9.46 98 GLY A C 1
ATOM 656 O O . GLY A 1 116 ? -5.408 5.241 -9.313 1.00 10.10 98 GLY A O 1
ATOM 657 N N . SER A 1 117 ? -7.666 5.282 -9.603 1.00 9.72 99 SER A N 1
ATOM 658 C CA . SER A 1 117 ? -7.724 6.695 -10.050 1.00 10.66 99 SER A CA 1
ATOM 659 C C . SER A 1 117 ? -8.761 7.465 -9.230 1.00 10.87 99 SER A C 1
ATOM 660 O O . SER A 1 117 ? -9.692 6.828 -8.676 1.00 10.11 99 SER A O 1
ATOM 663 N N . GLU A 1 118 ? -8.527 8.778 -9.107 1.00 11.92 100 GLU A N 1
ATOM 664 C CA . GLU A 1 118 ? -9.400 9.776 -8.431 1.00 13.04 100 GLU A CA 1
ATOM 665 C C . GLU A 1 118 ? -10.832 9.683 -8.959 1.00 13.02 100 GLU A C 1
ATOM 666 O O . GLU A 1 118 ? -11.734 9.865 -8.150 1.00 12.46 100 GLU A O 1
ATOM 672 N N . ASP A 1 119 ? -11.040 9.406 -10.256 1.00 13.49 101 ASP A N 1
ATOM 673 C CA . ASP A 1 119 ? -12.410 9.363 -10.852 1.00 14.16 101 ASP A CA 1
ATOM 674 C C . ASP A 1 119 ? -13.032 7.963 -10.700 1.00 12.63 101 ASP A C 1
ATOM 675 O O . ASP A 1 119 ? -14.086 7.722 -11.300 1.00 11.37 101 ASP A O 1
ATOM 680 N N . GLY A 1 120 ? -12.427 7.052 -9.928 1.00 11.63 102 GLY A N 1
ATOM 681 C CA . GLY A 1 120 ? -13.119 5.822 -9.494 1.00 11.68 102 GLY A CA 1
ATOM 682 C C . GLY A 1 120 ? -12.828 4.623 -10.376 1.00 11.61 102 GLY A C 1
ATOM 683 O O . GLY A 1 120 ? -13.531 3.601 -10.236 1.00 12.50 102 GLY A O 1
ATOM 684 N N . GLY A 1 121 ? -11.758 4.710 -11.161 1.00 11.13 103 GLY A N 1
ATOM 685 C CA . GLY A 1 121 ? -11.284 3.651 -12.054 1.00 10.44 103 GLY A CA 1
ATOM 686 C C . GLY A 1 121 ? -10.264 2.773 -11.362 1.00 10.19 103 GLY A C 1
ATOM 687 O O . GLY A 1 121 ? -9.572 3.263 -10.422 1.00 10.19 103 GLY A O 1
ATOM 688 N N . VAL A 1 122 ? -10.206 1.519 -11.801 1.00 10.16 104 VAL A N 1
ATOM 689 C CA . VAL A 1 122 ? -9.087 0.569 -11.549 1.00 10.07 104 VAL A CA 1
ATOM 690 C C . VAL A 1 122 ? -8.378 0.339 -12.882 1.00 11.11 104 VAL A C 1
ATOM 691 O O . VAL A 1 122 ? -9.084 -0.034 -13.839 1.00 12.17 104 VAL A O 1
ATOM 695 N N . GLN A 1 123 ? -7.053 0.538 -12.933 1.00 11.46 105 GLN A N 1
ATOM 696 C CA . GLN A 1 123 ? -6.237 0.387 -14.161 1.00 12.70 105 GLN A CA 1
ATOM 697 C C . GLN A 1 123 ? -5.247 -0.772 -14.029 1.00 12.01 105 GLN A C 1
ATOM 698 O O . GLN A 1 123 ? -4.672 -0.957 -12.940 1.00 10.82 105 GLN A O 1
ATOM 704 N N . LEU A 1 124 ? -5.010 -1.471 -15.138 1.00 11.26 106 LEU A N 1
ATOM 705 C CA . LEU A 1 124 ? -3.896 -2.431 -15.289 1.00 11.98 106 LEU A CA 1
ATOM 706 C C . LEU A 1 124 ? -2.930 -1.917 -16.360 1.00 12.22 106 LEU A C 1
ATOM 707 O O . LEU A 1 124 ? -3.358 -1.734 -17.486 1.00 13.52 106 LEU A O 1
ATOM 712 N N . PHE A 1 125 ? -1.651 -1.769 -16.036 1.00 12.87 107 PHE A N 1
ATOM 713 C CA . PHE A 1 125 ? -0.592 -1.418 -17.013 1.00 13.37 107 PHE A CA 1
ATOM 714 C C . PHE A 1 125 ? 0.255 -2.660 -17.306 1.00 14.61 107 PHE A C 1
ATOM 715 O O . PHE A 1 125 ? 0.744 -3.321 -16.358 1.00 13.80 107 PHE A O 1
ATOM 723 N N A ASP A 1 126 ? 0.426 -2.979 -18.593 0.50 15.15 108 ASP A N 1
ATOM 724 N N B ASP A 1 126 ? 0.438 -2.957 -18.600 0.50 15.47 108 ASP A N 1
ATOM 725 C CA A ASP A 1 126 ? 1.396 -4.002 -19.060 0.50 16.17 108 ASP A CA 1
ATOM 726 C CA B ASP A 1 126 ? 1.405 -3.962 -19.119 0.50 16.73 108 ASP A CA 1
ATOM 727 C C A ASP A 1 126 ? 2.793 -3.374 -19.010 0.50 17.59 108 ASP A C 1
ATOM 728 C C B ASP A 1 126 ? 2.809 -3.355 -19.015 0.50 17.93 108 ASP A C 1
ATOM 729 O O A ASP A 1 126 ? 3.016 -2.363 -19.720 0.50 17.38 108 ASP A O 1
ATOM 730 O O B ASP A 1 126 ? 3.060 -2.336 -19.705 0.50 17.66 108 ASP A O 1
ATOM 739 N N . ILE A 1 127 ? 3.674 -3.940 -18.175 1.00 18.38 109 ILE A N 1
ATOM 740 C CA . ILE A 1 127 ? 5.047 -3.412 -17.890 1.00 21.76 109 ILE A CA 1
ATOM 741 C C . ILE A 1 127 ? 5.897 -3.409 -19.170 1.00 23.35 109 ILE A C 1
ATOM 742 O O . ILE A 1 127 ? 6.728 -2.489 -19.299 1.00 24.43 109 ILE A O 1
ATOM 747 N N . SER A 1 128 ? 5.661 -4.343 -20.098 1.00 26.59 110 SER A N 1
ATOM 748 C CA . SER A 1 128 ? 6.362 -4.439 -21.411 1.00 28.77 110 SER A CA 1
ATOM 749 C C . SER A 1 128 ? 6.122 -3.168 -22.239 1.00 32.59 110 SER A C 1
ATOM 750 O O . SER A 1 128 ? 7.001 -2.829 -23.067 1.00 35.57 110 SER A O 1
ATOM 753 N N . GLY A 1 129 ? 4.987 -2.493 -22.012 1.00 35.71 111 GLY A N 1
ATOM 754 C CA . GLY A 1 129 ? 4.554 -1.289 -22.751 1.00 37.75 111 GLY A CA 1
ATOM 755 C C . GLY A 1 129 ? 3.950 -1.646 -24.098 1.00 39.02 111 GLY A C 1
ATOM 756 O O . GLY A 1 129 ? 3.826 -0.734 -24.942 1.00 43.58 111 GLY A O 1
ATOM 757 N N . ARG A 1 130 ? 3.580 -2.918 -24.291 1.00 38.38 112 ARG A N 1
ATOM 758 C CA . ARG A 1 130 ? 3.139 -3.488 -25.590 1.00 40.34 112 ARG A CA 1
ATOM 759 C C . ARG A 1 130 ? 1.615 -3.367 -25.708 1.00 41.05 112 ARG A C 1
ATOM 760 O O . ARG A 1 130 ? 1.151 -2.823 -26.728 1.00 41.12 112 ARG A O 1
ATOM 762 N N . ALA A 1 131 ? 0.874 -3.864 -24.711 1.00 36.85 113 ALA A N 1
ATOM 763 C CA . ALA A 1 131 ? -0.601 -3.996 -24.732 1.00 34.56 113 ALA A CA 1
ATOM 764 C C . ALA A 1 131 ? -1.244 -2.708 -24.222 1.00 32.69 113 ALA A C 1
ATOM 765 O O . ALA A 1 131 ? -0.682 -2.015 -23.374 1.00 29.69 113 ALA A O 1
ATOM 767 N N . PRO A 1 132 ? -2.430 -2.325 -24.750 1.00 30.34 114 PRO A N 1
ATOM 768 C CA . PRO A 1 132 ? -3.140 -1.154 -24.245 1.00 29.17 114 PRO A CA 1
ATOM 769 C C . PRO A 1 132 ? -3.456 -1.264 -22.748 1.00 25.63 114 PRO A C 1
ATOM 770 O O . PRO A 1 132 ? -3.662 -2.348 -22.253 1.00 25.94 114 PRO A O 1
ATOM 774 N N . LEU A 1 133 ? -3.443 -0.109 -22.095 1.00 25.15 115 LEU A N 1
ATOM 775 C CA . LEU A 1 133 ? -3.986 0.179 -20.743 1.00 26.19 115 LEU A CA 1
ATOM 776 C C . LEU A 1 133 ? -5.417 -0.376 -20.617 1.00 24.16 115 LEU A C 1
ATOM 777 O O . LEU A 1 133 ? -6.236 -0.043 -21.462 1.00 25.36 115 LEU A O 1
ATOM 782 N N . ARG A 1 134 ? -5.705 -1.175 -19.587 1.00 22.12 116 ARG A N 1
ATOM 783 C CA . ARG A 1 134 ? -7.060 -1.730 -19.314 1.00 22.09 116 ARG A CA 1
ATOM 784 C C . ARG A 1 134 ? -7.672 -0.981 -18.131 1.00 21.86 116 ARG A C 1
ATOM 785 O O . ARG A 1 134 ? -6.927 -0.704 -17.155 1.00 19.82 116 ARG A O 1
ATOM 793 N N . GLN A 1 135 ? -8.962 -0.642 -18.233 1.00 22.55 117 GLN A N 1
ATOM 794 C CA . GLN A 1 135 ? -9.709 0.148 -17.221 1.00 23.40 117 GLN A CA 1
ATOM 795 C C . GLN A 1 135 ? -10.945 -0.636 -16.767 1.00 22.83 117 GLN A C 1
ATOM 796 O O . GLN A 1 135 ? -11.744 -1.020 -17.641 1.00 24.32 117 GLN A O 1
ATOM 802 N N . PHE A 1 136 ? -11.110 -0.833 -15.455 1.00 20.56 118 PHE A N 1
ATOM 803 C CA . PHE A 1 136 ? -12.344 -1.378 -14.831 1.00 20.65 118 PHE A CA 1
ATOM 804 C C . PHE A 1 136 ? -13.121 -0.257 -14.138 1.00 20.07 118 PHE A C 1
ATOM 805 O O . PHE A 1 136 ? -12.574 0.399 -13.241 1.00 18.14 118 PHE A O 1
ATOM 813 N N . GLU A 1 137 ? -14.381 -0.085 -14.539 1.00 19.73 119 GLU A N 1
ATOM 814 C CA . GLU A 1 137 ? -15.286 0.967 -14.014 1.00 19.39 119 GLU A CA 1
ATOM 815 C C . GLU A 1 137 ? -16.361 0.304 -13.150 1.00 17.17 119 GLU A C 1
ATOM 816 O O . GLU A 1 137 ? -16.683 -0.886 -13.361 1.00 14.88 119 GLU A O 1
ATOM 822 N N . GLY A 1 138 ? -16.862 1.041 -12.168 1.00 15.54 120 GLY A N 1
ATOM 823 C CA . GLY A 1 138 ? -17.845 0.521 -11.203 1.00 15.92 120 GLY A CA 1
ATOM 824 C C . GLY A 1 138 ? -17.826 1.332 -9.925 1.00 14.73 120 GLY A C 1
ATOM 825 O O . GLY A 1 138 ? -18.914 1.691 -9.436 1.00 15.48 120 GLY A O 1
ATOM 826 N N . HIS A 1 139 ? -16.634 1.629 -9.400 1.00 13.76 121 HIS A N 1
ATOM 827 C CA . HIS A 1 139 ? -16.510 2.512 -8.206 1.00 12.78 121 HIS A CA 1
ATOM 828 C C . HIS A 1 139 ? -16.953 3.926 -8.588 1.00 12.71 121 HIS A C 1
ATOM 829 O O . HIS A 1 139 ? -16.688 4.345 -9.724 1.00 13.64 121 HIS A O 1
ATOM 836 N N . THR A 1 140 ? -17.558 4.654 -7.660 1.00 12.22 122 THR A N 1
ATOM 837 C CA . THR A 1 140 ? -18.150 5.989 -7.922 1.00 12.91 122 THR A CA 1
ATOM 838 C C . THR A 1 140 ? -17.331 7.087 -7.247 1.00 12.96 122 THR A C 1
ATOM 839 O O . THR A 1 140 ? -17.667 8.240 -7.479 1.00 13.52 122 THR A O 1
ATOM 843 N N . LYS A 1 141 ? -16.298 6.738 -6.459 1.00 12.89 123 LYS A N 1
ATOM 844 C CA . LYS A 1 141 ? -15.347 7.712 -5.862 1.00 13.40 123 LYS A CA 1
ATOM 845 C C . LYS A 1 141 ? -13.902 7.215 -6.018 1.00 12.47 123 LYS A C 1
ATOM 846 O O . LYS A 1 141 ? -13.705 6.063 -6.428 1.00 11.42 123 LYS A O 1
ATOM 852 N N . ALA A 1 142 ? -12.937 8.060 -5.665 1.00 11.14 124 ALA A N 1
ATOM 853 C CA . ALA A 1 142 ? -11.485 7.777 -5.763 1.00 10.37 124 ALA A CA 1
ATOM 854 C C . ALA A 1 142 ? -11.174 6.369 -5.233 1.00 9.73 124 ALA A C 1
ATOM 855 O O . ALA A 1 142 ? -11.626 6.034 -4.091 1.00 9.39 124 ALA A O 1
ATOM 857 N N . VAL A 1 143 ? -10.419 5.578 -6.003 1.00 9.91 125 VAL A N 1
ATOM 858 C CA . VAL A 1 143 ? -9.936 4.221 -5.599 1.00 9.23 125 VAL A CA 1
ATOM 859 C C . VAL A 1 143 ? -8.512 4.342 -5.045 1.00 9.36 125 VAL A C 1
ATOM 860 O O . VAL A 1 143 ? -7.548 4.499 -5.858 1.00 9.00 125 VAL A O 1
ATOM 864 N N . HIS A 1 144 ? -8.358 4.245 -3.720 1.00 8.68 126 HIS A N 1
ATOM 865 C CA . HIS A 1 144 ? -7.040 4.411 -3.063 1.00 8.83 126 HIS A CA 1
ATOM 866 C C . HIS A 1 144 ? -6.364 3.060 -2.823 1.00 8.76 126 HIS A C 1
ATOM 867 O O . HIS A 1 144 ? -5.180 3.088 -2.479 1.00 8.73 126 HIS A O 1
ATOM 874 N N . THR A 1 145 ? -7.060 1.929 -2.965 1.00 8.93 127 THR A N 1
ATOM 875 C CA . THR A 1 145 ? -6.442 0.601 -2.684 1.00 9.19 127 THR A CA 1
ATOM 876 C C . THR A 1 145 ? -6.793 -0.442 -3.753 1.00 8.97 127 THR A C 1
ATOM 877 O O . THR A 1 145 ? -7.993 -0.668 -4.105 1.00 8.25 127 THR A O 1
ATOM 881 N N . VAL A 1 146 ? -5.739 -1.095 -4.243 1.00 8.64 128 VAL A N 1
ATOM 882 C CA . VAL A 1 146 ? -5.828 -2.194 -5.236 1.00 8.77 128 VAL A CA 1
ATOM 883 C C . VAL A 1 146 ? -4.757 -3.209 -4.872 1.00 8.48 128 VAL A C 1
ATOM 884 O O . VAL A 1 146 ? -3.704 -2.806 -4.359 1.00 8.73 128 VAL A O 1
ATOM 888 N N . ASP A 1 147 ? -5.065 -4.482 -5.043 1.00 8.18 129 ASP A N 1
ATOM 889 C CA . ASP A 1 147 ? -4.057 -5.557 -4.906 1.00 8.15 129 ASP A CA 1
ATOM 890 C C . ASP A 1 147 ? -4.438 -6.696 -5.843 1.00 7.73 129 ASP A C 1
ATOM 891 O O . ASP A 1 147 ? -5.597 -6.771 -6.249 1.00 7.59 129 ASP A O 1
ATOM 896 N N . PHE A 1 148 ? -3.451 -7.503 -6.206 1.00 8.22 130 PHE A N 1
ATOM 897 C CA . PHE A 1 148 ? -3.658 -8.785 -6.927 1.00 8.20 130 PHE A CA 1
ATOM 898 C C . PHE A 1 148 ? -3.892 -9.874 -5.884 1.00 8.18 130 PHE A C 1
ATOM 899 O O . PHE A 1 148 ? -3.147 -9.929 -4.890 1.00 8.48 130 PHE A O 1
ATOM 907 N N . THR A 1 149 ? -4.875 -10.741 -6.130 1.00 8.49 131 THR A N 1
ATOM 908 C CA . THR A 1 149 ? -5.047 -12.049 -5.447 1.00 8.25 131 THR A CA 1
ATOM 909 C C . THR A 1 149 ? -3.913 -13.018 -5.854 1.00 8.10 131 THR A C 1
ATOM 910 O O . THR A 1 149 ? -3.261 -12.814 -6.857 1.00 8.06 131 THR A O 1
ATOM 914 N N . ALA A 1 150 ? -3.713 -14.064 -5.065 1.00 8.37 132 ALA A N 1
ATOM 915 C CA . ALA A 1 150 ? -2.596 -15.038 -5.156 1.00 8.82 132 ALA A CA 1
ATOM 916 C C . ALA A 1 150 ? -2.568 -15.719 -6.533 1.00 9.34 132 ALA A C 1
ATOM 917 O O . ALA A 1 150 ? -1.476 -16.034 -7.022 1.00 8.82 132 ALA A O 1
ATOM 919 N N . ASP A 1 151 ? -3.736 -15.902 -7.162 1.00 10.54 133 ASP A N 1
ATOM 920 C CA . ASP A 1 151 ? -3.901 -16.580 -8.478 1.00 11.18 133 ASP A CA 1
ATOM 921 C C . ASP A 1 151 ? -3.397 -15.683 -9.621 1.00 11.41 133 ASP A C 1
ATOM 922 O O . ASP A 1 151 ? -3.110 -16.236 -10.721 1.00 10.80 133 ASP A O 1
ATOM 927 N N . LYS A 1 152 ? -3.268 -14.370 -9.376 1.00 11.63 134 LYS A N 1
ATOM 928 C CA . LYS A 1 152 ? -2.708 -13.351 -10.302 1.00 12.31 134 LYS A CA 1
ATOM 929 C C . LYS A 1 152 ? -3.752 -12.823 -11.297 1.00 11.83 134 LYS A C 1
ATOM 930 O O . LYS A 1 152 ? -3.403 -11.891 -12.028 1.00 12.34 134 LYS A O 1
ATOM 936 N N . TYR A 1 153 ? -4.974 -13.362 -11.344 1.00 11.56 135 TYR A N 1
ATOM 937 C CA . TYR A 1 153 ? -5.983 -13.001 -12.387 1.00 10.80 135 TYR A CA 1
ATOM 938 C C . TYR A 1 153 ? -7.250 -12.407 -11.750 1.00 10.40 135 TYR A C 1
ATOM 939 O O . TYR A 1 153 ? -8.309 -12.279 -12.441 1.00 10.21 135 TYR A O 1
ATOM 948 N N . HIS A 1 154 ? -7.156 -11.980 -10.494 1.00 9.89 136 HIS A N 1
ATOM 949 C CA . HIS A 1 154 ? -8.217 -11.174 -9.835 1.00 9.48 136 HIS A CA 1
ATOM 950 C C . HIS A 1 154 ? -7.583 -9.983 -9.127 1.00 8.87 136 HIS A C 1
ATOM 951 O O . HIS A 1 154 ? -6.389 -10.057 -8.731 1.00 8.19 136 HIS A O 1
ATOM 958 N N . VAL A 1 155 ? -8.384 -8.930 -8.966 1.00 8.48 137 VAL A N 1
ATOM 959 C CA . VAL A 1 155 ? -7.975 -7.688 -8.258 1.00 8.23 137 VAL A CA 1
ATOM 960 C C . VAL A 1 155 ? -8.991 -7.419 -7.147 1.00 8.02 137 VAL A C 1
ATOM 961 O O . VAL A 1 155 ? -10.196 -7.661 -7.347 1.00 8.11 137 VAL A O 1
ATOM 965 N N . VAL A 1 156 ? -8.482 -6.984 -6.006 1.00 7.94 138 VAL A N 1
ATOM 966 C CA . VAL A 1 156 ? -9.274 -6.437 -4.871 1.00 8.17 138 VAL A CA 1
ATOM 967 C C . VAL A 1 156 ? -9.096 -4.918 -4.869 1.00 8.21 138 VAL A C 1
ATOM 968 O O . VAL A 1 156 ? -7.955 -4.450 -4.814 1.00 8.11 138 VAL A O 1
ATOM 972 N N . SER A 1 157 ? -10.199 -4.180 -4.918 1.00 8.20 139 SER A N 1
ATOM 973 C CA . SER A 1 157 ? -10.202 -2.703 -4.834 1.00 8.21 139 SER A CA 1
ATOM 974 C C . SER A 1 157 ? -11.064 -2.265 -3.647 1.00 8.14 139 SER A C 1
ATOM 975 O O . SER A 1 157 ? -11.976 -3.021 -3.251 1.00 7.78 139 SER A O 1
ATOM 978 N N . GLY A 1 158 ? -10.725 -1.096 -3.101 1.00 7.97 140 GLY A N 1
ATOM 979 C CA . GLY A 1 158 ? -11.458 -0.357 -2.059 1.00 7.93 140 GLY A CA 1
ATOM 980 C C . GLY A 1 158 ? -11.468 1.105 -2.423 1.00 7.94 140 GLY A C 1
ATOM 981 O O . GLY A 1 158 ? -10.430 1.594 -2.936 1.00 8.73 140 GLY A O 1
ATOM 982 N N . ALA A 1 159 ? -12.598 1.781 -2.246 1.00 7.78 141 ALA A N 1
ATOM 983 C CA . ALA A 1 159 ? -12.791 3.148 -2.755 1.00 8.11 141 ALA A CA 1
ATOM 984 C C . ALA A 1 159 ? -13.375 4.062 -1.670 1.00 8.65 141 ALA A C 1
ATOM 985 O O . ALA A 1 159 ? -13.846 3.560 -0.605 1.00 8.20 141 ALA A O 1
ATOM 987 N N . ASP A 1 160 ? -13.381 5.358 -1.984 1.00 9.39 142 ASP A N 1
ATOM 988 C CA . ASP A 1 160 ? -14.005 6.434 -1.169 1.00 9.81 142 ASP A CA 1
ATOM 989 C C . ASP A 1 160 ? -15.529 6.391 -1.275 1.00 10.71 142 ASP A C 1
ATOM 990 O O . ASP A 1 160 ? -16.168 7.202 -0.564 1.00 11.11 142 ASP A O 1
ATOM 995 N N . ASP A 1 161 ? -16.092 5.439 -2.036 1.00 11.43 143 ASP A N 1
ATOM 996 C CA . ASP A 1 161 ? -17.554 5.129 -2.045 1.00 11.35 143 ASP A CA 1
ATOM 997 C C . ASP A 1 161 ? -17.881 4.127 -0.931 1.00 11.22 143 ASP A C 1
ATOM 998 O O . ASP A 1 161 ? -19.054 3.728 -0.824 1.00 11.12 143 ASP A O 1
ATOM 1003 N N . TYR A 1 162 ? -16.878 3.737 -0.134 1.00 10.86 144 TYR A N 1
ATOM 1004 C CA . TYR A 1 162 ? -16.973 2.867 1.066 1.00 11.12 144 TYR A CA 1
ATOM 1005 C C . TYR A 1 162 ? -17.036 1.395 0.654 1.00 10.55 144 TYR A C 1
ATOM 1006 O O . TYR A 1 162 ? -17.189 0.551 1.555 1.00 10.52 144 TYR A O 1
ATOM 1015 N N . THR A 1 163 ? -16.932 1.071 -0.640 1.00 9.85 145 THR A N 1
ATOM 1016 C CA . THR A 1 163 ? -17.219 -0.310 -1.121 1.00 9.22 145 THR A CA 1
ATOM 1017 C C . THR A 1 163 ? -15.896 -1.032 -1.407 1.00 9.12 145 THR A C 1
ATOM 1018 O O . THR A 1 163 ? -14.884 -0.347 -1.689 1.00 8.63 145 THR A O 1
ATOM 1022 N N . VAL A 1 164 ? -15.934 -2.359 -1.349 1.00 8.81 146 VAL A N 1
ATOM 1023 C CA . VAL A 1 164 ? -14.803 -3.265 -1.694 1.00 9.23 146 VAL A CA 1
ATOM 1024 C C . VAL A 1 164 ? -15.273 -4.104 -2.886 1.00 9.44 146 VAL A C 1
ATOM 1025 O O . VAL A 1 164 ? -16.432 -4.571 -2.869 1.00 9.11 146 VAL A O 1
ATOM 1029 N N . LYS A 1 165 ? -14.439 -4.248 -3.908 1.00 9.54 147 LYS A N 1
ATOM 1030 C CA . LYS A 1 165 ? -14.817 -5.005 -5.126 1.00 9.97 147 LYS A CA 1
ATOM 1031 C C . LYS A 1 165 ? -13.760 -6.077 -5.404 1.00 9.98 147 LYS A C 1
ATOM 1032 O O . LYS A 1 165 ? -12.574 -5.829 -5.120 1.00 9.44 147 LYS A O 1
ATOM 1038 N N . LEU A 1 166 ? -14.232 -7.235 -5.889 1.00 9.89 148 LEU A N 1
ATOM 1039 C CA . LEU A 1 166 ? -13.424 -8.327 -6.473 1.00 10.16 148 LEU A CA 1
ATOM 1040 C C . LEU A 1 166 ? -13.662 -8.333 -7.979 1.00 9.90 148 LEU A C 1
ATOM 1041 O O . LEU A 1 166 ? -14.848 -8.416 -8.414 1.00 10.38 148 LEU A O 1
ATOM 1046 N N . TRP A 1 167 ? -12.573 -8.235 -8.728 1.00 9.95 149 TRP A N 1
ATOM 1047 C CA . TRP A 1 167 ? -12.552 -8.157 -10.208 1.00 9.97 149 TRP A CA 1
ATOM 1048 C C . TRP A 1 167 ? -11.915 -9.423 -10.775 1.00 10.14 149 TRP A C 1
ATOM 1049 O O . TRP A 1 167 ? -10.853 -9.823 -10.296 1.00 9.81 149 TRP A O 1
ATOM 1060 N N . ASP A 1 168 ? -12.543 -9.982 -11.801 1.00 10.77 150 ASP A N 1
ATOM 1061 C CA . ASP A 1 168 ? -11.998 -11.068 -12.643 1.00 10.78 150 ASP A CA 1
ATOM 1062 C C . ASP A 1 168 ? -11.316 -10.427 -13.847 1.00 10.62 150 ASP A C 1
ATOM 1063 O O . ASP A 1 168 ? -12.043 -9.809 -14.696 1.00 10.88 150 ASP A O 1
ATOM 1068 N N A ILE A 1 169 ? -9.981 -10.543 -13.928 0.50 10.77 151 ILE A N 1
ATOM 1069 N N B ILE A 1 169 ? -9.986 -10.527 -13.952 0.50 10.49 151 ILE A N 1
ATOM 1070 C CA A ILE A 1 169 ? -9.130 -9.939 -15.003 0.50 10.84 151 ILE A CA 1
ATOM 1071 C CA B ILE A 1 169 ? -9.230 -9.855 -15.054 0.50 10.37 151 ILE A CA 1
ATOM 1072 C C A ILE A 1 169 ? -9.527 -10.539 -16.350 0.50 11.00 151 ILE A C 1
ATOM 1073 C C B ILE A 1 169 ? -9.556 -10.534 -16.382 0.50 10.73 151 ILE A C 1
ATOM 1074 O O A ILE A 1 169 ? -9.975 -9.817 -17.236 0.50 10.66 151 ILE A O 1
ATOM 1075 O O B ILE A 1 169 ? -9.985 -9.853 -17.308 0.50 10.43 151 ILE A O 1
ATOM 1084 N N . PRO A 1 170 ? -9.388 -11.867 -16.553 1.00 11.02 152 PRO A N 1
ATOM 1085 C CA . PRO A 1 170 ? -9.705 -12.488 -17.848 1.00 11.59 152 PRO A CA 1
ATOM 1086 C C . PRO A 1 170 ? -11.134 -12.217 -18.365 1.00 11.93 152 PRO A C 1
ATOM 1087 O O . PRO A 1 170 ? -11.314 -12.089 -19.549 1.00 11.73 152 PRO A O 1
ATOM 1091 N N . ASN A 1 171 ? -12.124 -12.102 -17.471 1.00 13.39 153 ASN A N 1
ATOM 1092 C CA . ASN A 1 171 ? -13.554 -11.891 -17.842 1.00 13.97 153 ASN A CA 1
ATOM 1093 C C . ASN A 1 171 ? -13.844 -10.380 -17.856 1.00 13.95 153 ASN A C 1
ATOM 1094 O O . ASN A 1 171 ? -14.976 -9.997 -18.204 1.00 13.42 153 ASN A O 1
ATOM 1099 N N . SER A 1 172 ? -12.864 -9.543 -17.492 1.00 13.40 154 SER A N 1
ATOM 1100 C CA . SER A 1 172 ? -12.949 -8.063 -17.609 1.00 14.19 154 SER A CA 1
ATOM 1101 C C . SER A 1 172 ? -14.198 -7.524 -16.886 1.00 14.20 154 SER A C 1
ATOM 1102 O O . SER A 1 172 ? -14.936 -6.708 -17.475 1.00 13.73 154 SER A O 1
ATOM 1105 N N . LYS A 1 173 ? -14.453 -7.952 -15.656 1.00 14.33 155 LYS A N 1
ATOM 1106 C CA . LYS A 1 173 ? -15.697 -7.549 -14.955 1.00 15.14 155 LYS A CA 1
ATOM 1107 C C . LYS A 1 173 ? -15.565 -7.709 -13.443 1.00 14.58 155 LYS A C 1
ATOM 1108 O O . LYS A 1 173 ? -14.772 -8.554 -12.956 1.00 12.34 155 LYS A O 1
ATOM 1114 N N . GLU A 1 174 ? -16.402 -6.961 -12.733 1.00 15.74 156 GLU A N 1
ATOM 1115 C CA . GLU A 1 174 ? -16.613 -7.130 -11.280 1.00 16.09 156 GLU A CA 1
ATOM 1116 C C . GLU A 1 174 ? -17.331 -8.466 -11.066 1.00 17.38 156 GLU A C 1
ATOM 1117 O O . GLU A 1 174 ? -18.233 -8.818 -11.872 1.00 14.56 156 GLU A O 1
ATOM 1123 N N . ILE A 1 175 ? -16.936 -9.214 -10.040 1.00 18.03 157 ILE A N 1
ATOM 1124 C CA . ILE A 1 175 ? -17.668 -10.464 -9.681 1.00 19.03 157 ILE A CA 1
ATOM 1125 C C . ILE A 1 175 ? -18.321 -10.333 -8.300 1.00 19.12 157 ILE A C 1
ATOM 1126 O O . ILE A 1 175 ? -19.354 -10.984 -8.107 1.00 18.32 157 ILE A O 1
ATOM 1131 N N . LEU A 1 176 ? -17.796 -9.496 -7.398 1.00 17.89 158 LEU A N 1
ATOM 1132 C CA . LEU A 1 176 ? -18.355 -9.336 -6.020 1.00 18.25 158 LEU A CA 1
ATOM 1133 C C . LEU A 1 176 ? -18.214 -7.872 -5.601 1.00 16.73 158 LEU A C 1
ATOM 1134 O O . LEU A 1 176 ? -17.179 -7.279 -5.927 1.00 15.21 158 LEU A O 1
ATOM 1139 N N . THR A 1 177 ? -19.223 -7.327 -4.915 1.00 16.84 159 THR A N 1
ATOM 1140 C CA . THR A 1 177 ? -19.132 -6.040 -4.183 1.00 16.50 159 THR A CA 1
ATOM 1141 C C . THR A 1 177 ? -19.523 -6.250 -2.722 1.00 15.60 159 THR A C 1
ATOM 1142 O O . THR A 1 177 ? -20.495 -6.944 -2.464 1.00 14.54 159 THR A O 1
ATOM 1146 N N . PHE A 1 178 ? -18.780 -5.649 -1.803 1.00 15.13 160 PHE A N 1
ATOM 1147 C CA . PHE A 1 178 ? -19.092 -5.664 -0.353 1.00 15.42 160 PHE A CA 1
ATOM 1148 C C . PHE A 1 178 ? -19.313 -4.226 0.105 1.00 14.76 160 PHE A C 1
ATOM 1149 O O . PHE A 1 178 ? -18.404 -3.381 -0.077 1.00 13.14 160 PHE A O 1
ATOM 1157 N N . LYS A 1 179 ? -20.497 -3.983 0.660 1.00 16.27 161 LYS A N 1
ATOM 1158 C CA . LYS A 1 179 ? -20.952 -2.682 1.202 1.00 16.98 161 LYS A CA 1
ATOM 1159 C C . LYS A 1 179 ? -21.092 -2.835 2.718 1.00 18.78 161 LYS A C 1
ATOM 1160 O O . LYS A 1 179 ? -22.255 -2.928 3.212 1.00 21.70 161 LYS A O 1
ATOM 1162 N N . GLU A 1 180 ? -19.965 -2.941 3.422 1.00 17.50 162 GLU A N 1
ATOM 1163 C CA . GLU A 1 180 ? -19.948 -3.169 4.890 1.00 17.21 162 GLU A CA 1
ATOM 1164 C C . GLU A 1 180 ? -19.220 -2.035 5.608 1.00 15.20 162 GLU A C 1
ATOM 1165 O O . GLU A 1 180 ? -19.616 -1.729 6.734 1.00 15.61 162 GLU A O 1
ATOM 1171 N N . HIS A 1 181 ? -18.170 -1.469 5.006 1.00 12.68 163 HIS A N 1
ATOM 1172 C CA . HIS A 1 181 ? -17.503 -0.255 5.536 1.00 12.46 163 HIS A CA 1
ATOM 1173 C C . HIS A 1 181 ? -18.467 0.929 5.445 1.00 12.64 163 HIS A C 1
ATOM 1174 O O . HIS A 1 181 ? -19.314 0.954 4.503 1.00 12.69 163 HIS A O 1
ATOM 1181 N N . SER A 1 182 ? -18.317 1.883 6.360 1.00 12.50 164 SER A N 1
ATOM 1182 C CA . SER A 1 182 ? -19.205 3.066 6.502 1.00 13.06 164 SER A CA 1
ATOM 1183 C C . SER A 1 182 ? -18.403 4.353 6.262 1.00 12.65 164 SER A C 1
ATOM 1184 O O . SER A 1 182 ? -18.918 5.449 6.548 1.00 12.50 164 SER A O 1
ATOM 1187 N N . ASP A 1 183 ? -17.162 4.228 5.776 1.00 11.73 165 ASP A N 1
ATOM 1188 C CA . ASP A 1 183 ? -16.284 5.384 5.468 1.00 11.49 165 ASP A CA 1
ATOM 1189 C C . ASP A 1 183 ? -15.238 4.901 4.454 1.00 10.98 165 ASP A C 1
ATOM 1190 O O . ASP A 1 183 ? -15.284 3.702 4.085 1.00 10.16 165 ASP A O 1
ATOM 1195 N N . TYR A 1 184 ? -14.381 5.802 3.994 1.00 10.34 166 TYR A N 1
ATOM 1196 C CA . TYR A 1 184 ? -13.413 5.556 2.900 1.00 10.55 166 TYR A CA 1
ATOM 1197 C C . TYR A 1 184 ? -12.676 4.243 3.173 1.00 10.41 166 TYR A C 1
ATOM 1198 O O . TYR A 1 184 ? -12.295 3.988 4.356 1.00 10.10 166 TYR A O 1
ATOM 1207 N N . VAL A 1 185 ? -12.487 3.422 2.136 1.00 10.08 167 VAL A N 1
ATOM 1208 C CA . VAL A 1 185 ? -11.636 2.204 2.235 1.00 9.89 167 VAL A CA 1
ATOM 1209 C C . VAL A 1 185 ? -10.272 2.556 1.638 1.00 10.14 167 VAL A C 1
ATOM 1210 O O . VAL A 1 185 ? -10.172 2.634 0.389 1.00 10.04 167 VAL A O 1
ATOM 1214 N N . ARG A 1 186 ? -9.271 2.776 2.493 1.00 10.38 168 ARG A N 1
ATOM 1215 C CA . ARG A 1 186 ? -8.011 3.467 2.108 1.00 10.90 168 ARG A CA 1
ATOM 1216 C C . ARG A 1 186 ? -6.826 2.488 2.061 1.00 10.45 168 ARG A C 1
ATOM 1217 O O . ARG A 1 186 ? -5.726 2.882 1.602 1.00 9.78 168 ARG A O 1
ATOM 1225 N N . CYS A 1 187 ? -7.000 1.245 2.474 1.00 10.06 169 CYS A N 1
ATOM 1226 C CA . CYS A 1 187 ? -5.875 0.273 2.424 1.00 9.95 169 CYS A CA 1
ATOM 1227 C C . CYS A 1 187 ? -6.424 -1.152 2.357 1.00 9.80 169 CYS A C 1
ATOM 1228 O O . CYS A 1 187 ? -7.631 -1.367 2.611 1.00 8.86 169 CYS A O 1
ATOM 1231 N N . GLY A 1 188 ? -5.588 -2.077 1.916 1.00 10.16 170 GLY A N 1
ATOM 1232 C CA . GLY A 1 188 ? -6.048 -3.434 1.591 1.00 11.04 170 GLY A CA 1
ATOM 1233 C C . GLY A 1 188 ? -4.886 -4.342 1.292 1.00 11.82 170 GLY A C 1
ATOM 1234 O O . GLY A 1 188 ? -3.851 -3.830 0.855 1.00 11.31 170 GLY A O 1
ATOM 1235 N N . CYS A 1 189 ? -5.085 -5.643 1.481 1.00 13.71 171 CYS A N 1
ATOM 1236 C CA . CYS A 1 189 ? -4.037 -6.696 1.330 1.00 16.02 171 CYS A CA 1
ATOM 1237 C C . CYS A 1 189 ? -4.756 -7.970 0.870 1.00 14.97 171 CYS A C 1
ATOM 1238 O O . CYS A 1 189 ? -5.657 -8.389 1.595 1.00 14.82 171 CYS A O 1
ATOM 1241 N N . ALA A 1 190 ? -4.412 -8.550 -0.286 1.00 14.65 172 ALA A N 1
ATOM 1242 C CA . ALA A 1 190 ? -4.874 -9.911 -0.644 1.00 13.86 172 ALA A CA 1
ATOM 1243 C C . ALA A 1 190 ? -3.910 -10.913 -0.017 1.00 13.70 172 ALA A C 1
ATOM 1244 O O . ALA A 1 190 ? -2.696 -10.596 0.097 1.00 14.49 172 ALA A O 1
ATOM 1246 N N . SER A 1 191 ? -4.406 -12.082 0.373 1.00 13.58 173 SER A N 1
ATOM 1247 C CA . SER A 1 191 ? -3.538 -13.144 0.931 1.00 13.01 173 SER A CA 1
ATOM 1248 C C . SER A 1 191 ? -2.471 -13.469 -0.112 1.00 13.47 173 SER A C 1
ATOM 1249 O O . SER A 1 191 ? -2.812 -13.528 -1.308 1.00 11.89 173 SER A O 1
ATOM 1252 N N . LYS A 1 192 ? -1.234 -13.656 0.363 1.00 13.89 174 LYS A N 1
ATOM 1253 C CA . LYS A 1 192 ? -0.078 -14.150 -0.422 1.00 14.59 174 LYS A CA 1
ATOM 1254 C C . LYS A 1 192 ? -0.356 -15.587 -0.908 1.00 14.56 174 LYS A C 1
ATOM 1255 O O . LYS A 1 192 ? 0.124 -15.940 -2.000 1.00 14.64 174 LYS A O 1
ATOM 1257 N N . LEU A 1 193 ? -1.122 -16.388 -0.160 1.00 15.12 175 LEU A N 1
ATOM 1258 C CA . LEU A 1 193 ? -1.229 -17.855 -0.424 1.00 17.05 175 LEU A CA 1
ATOM 1259 C C . LEU A 1 193 ? -2.627 -18.264 -0.891 1.00 16.32 175 LEU A C 1
ATOM 1260 O O . LEU A 1 193 ? -2.716 -19.216 -1.675 1.00 16.79 175 LEU A O 1
ATOM 1265 N N . ASN A 1 194 ? -3.673 -17.602 -0.399 1.00 16.69 176 ASN A N 1
ATOM 1266 C CA . ASN A 1 194 ? -5.095 -18.007 -0.541 1.00 16.11 176 ASN A CA 1
ATOM 1267 C C . ASN A 1 194 ? -5.765 -17.053 -1.520 1.00 16.43 176 ASN A C 1
ATOM 1268 O O . ASN A 1 194 ? -6.022 -15.914 -1.150 1.00 14.41 176 ASN A O 1
ATOM 1273 N N . PRO A 1 195 ? -6.134 -17.497 -2.749 1.00 15.99 177 PRO A N 1
ATOM 1274 C CA . PRO A 1 195 ? -6.756 -16.611 -3.731 1.00 16.18 177 PRO A CA 1
ATOM 1275 C C . PRO A 1 195 ? -8.135 -16.102 -3.292 1.00 15.61 177 PRO A C 1
ATOM 1276 O O . PRO A 1 195 ? -8.571 -15.156 -3.847 1.00 15.33 177 PRO A O 1
ATOM 1280 N N . ASP A 1 196 ? -8.774 -16.748 -2.316 1.00 16.31 178 ASP A N 1
ATOM 1281 C CA . ASP A 1 196 ? -10.142 -16.381 -1.855 1.00 16.38 178 ASP A CA 1
ATOM 1282 C C . ASP A 1 196 ? -10.098 -15.318 -0.752 1.00 15.65 178 ASP A C 1
ATOM 1283 O O . ASP A 1 196 ? -11.165 -14.693 -0.525 1.00 14.73 178 ASP A O 1
ATOM 1288 N N . LEU A 1 197 ? -8.956 -15.160 -0.072 1.00 14.40 179 LEU A N 1
ATOM 1289 C CA . LEU A 1 197 ? -8.850 -14.384 1.199 1.00 13.80 179 LEU A CA 1
ATOM 1290 C C . LEU A 1 197 ? -8.208 -13.015 0.937 1.00 12.44 179 LEU A C 1
ATOM 1291 O O . LEU A 1 197 ? -7.150 -12.942 0.267 1.00 11.93 179 LEU A O 1
ATOM 1296 N N . PHE A 1 198 ? -8.798 -11.962 1.496 1.00 10.84 180 PHE A N 1
ATOM 1297 C CA . PHE A 1 198 ? -8.241 -10.592 1.409 1.00 10.42 180 PHE A CA 1
ATOM 1298 C C . PHE A 1 198 ? -8.843 -9.745 2.524 1.00 10.17 180 PHE A C 1
ATOM 1299 O O . PHE A 1 198 ? -9.896 -10.149 3.095 1.00 10.26 180 PHE A O 1
ATOM 1307 N N . ILE A 1 199 ? -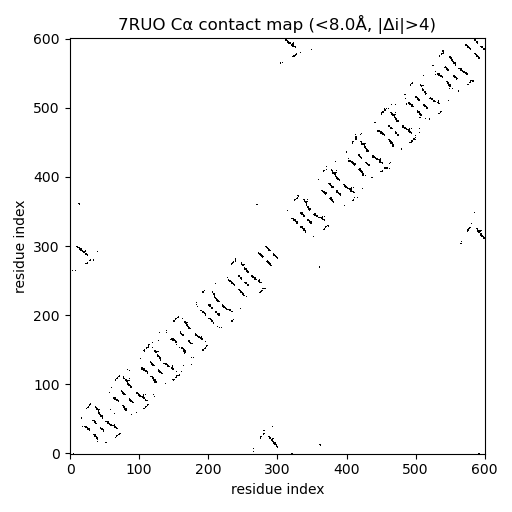8.160 -8.648 2.853 1.00 9.98 181 ILE A N 1
ATOM 1308 C CA . ILE A 1 199 ? -8.593 -7.739 3.954 1.00 9.79 181 ILE A CA 1
ATOM 1309 C C . ILE A 1 199 ? -8.635 -6.306 3.423 1.00 9.78 181 ILE A C 1
ATOM 1310 O O . ILE A 1 199 ? -7.925 -6.015 2.483 1.00 9.85 181 ILE A O 1
ATOM 1315 N N . THR A 1 200 ? -9.430 -5.449 4.053 1.00 9.42 182 THR A N 1
ATOM 1316 C CA . THR A 1 200 ? -9.430 -3.987 3.818 1.00 9.67 182 THR A CA 1
ATOM 1317 C C . THR A 1 200 ? -9.509 -3.236 5.151 1.00 9.89 182 THR A C 1
ATOM 1318 O O . THR A 1 200 ? -10.125 -3.730 6.124 1.00 10.06 182 THR A O 1
ATOM 1322 N N . GLY A 1 201 ? -8.920 -2.049 5.167 1.00 9.93 183 GLY A N 1
ATOM 1323 C CA . GLY A 1 201 ? -9.002 -1.102 6.288 1.00 9.20 183 GLY A CA 1
ATOM 1324 C C . GLY A 1 201 ? -9.773 0.118 5.866 1.00 8.72 183 GLY A C 1
ATOM 1325 O O . GLY A 1 201 ? -9.677 0.548 4.670 1.00 8.37 183 GLY A O 1
ATOM 1326 N N . SER A 1 202 ? -10.450 0.733 6.821 1.00 8.52 184 SER A N 1
ATOM 1327 C CA . SER A 1 202 ? -11.332 1.885 6.551 1.00 8.13 184 SER A CA 1
ATOM 1328 C C . SER A 1 202 ? -11.091 3.028 7.550 1.00 8.22 184 SER A C 1
ATOM 1329 O O . SER A 1 202 ? -10.616 2.798 8.669 1.00 7.16 184 SER A O 1
ATOM 1332 N N . TYR A 1 203 ? -11.408 4.250 7.144 1.00 8.90 185 TYR A N 1
ATOM 1333 C CA . TYR A 1 203 ? -11.546 5.397 8.074 1.00 9.81 185 TYR A CA 1
ATOM 1334 C C . TYR A 1 203 ? -12.696 5.160 9.075 1.00 10.49 185 TYR A C 1
ATOM 1335 O O . TYR A 1 203 ? -12.762 5.942 10.062 1.00 10.61 185 TYR A O 1
ATOM 1344 N N . ASP A 1 204 ? -13.531 4.127 8.876 1.00 10.93 186 ASP A N 1
ATOM 1345 C CA . ASP A 1 204 ? -14.583 3.700 9.842 1.00 11.04 186 ASP A CA 1
ATOM 1346 C C . ASP A 1 204 ? -13.938 2.982 11.047 1.00 11.19 186 ASP A C 1
ATOM 1347 O O . ASP A 1 204 ? -14.687 2.560 11.931 1.00 11.12 186 ASP A O 1
ATOM 1352 N N . HIS A 1 205 ? -12.607 2.814 11.069 1.00 10.91 187 HIS A N 1
ATOM 1353 C CA . HIS A 1 205 ? -11.794 2.366 12.242 1.00 11.47 187 HIS A CA 1
ATOM 1354 C C . HIS A 1 205 ? -11.708 0.846 12.303 1.00 10.93 187 HIS A C 1
ATOM 1355 O O . HIS A 1 205 ? -11.187 0.353 13.328 1.00 9.98 187 HIS A O 1
ATOM 1362 N N . THR A 1 206 ? -12.205 0.157 11.266 1.00 10.97 188 THR A N 1
ATOM 1363 C CA . THR A 1 206 ? -12.283 -1.318 11.211 1.00 10.74 188 THR A CA 1
ATOM 1364 C C . THR A 1 206 ? -11.387 -1.857 10.097 1.00 10.40 188 THR A C 1
ATOM 1365 O O . THR A 1 206 ? -11.114 -1.127 9.066 1.00 9.24 188 THR A O 1
ATOM 1369 N N . VAL A 1 207 ? -10.927 -3.080 10.326 1.00 10.07 189 VAL A N 1
ATOM 1370 C CA . VAL A 1 207 ? -10.370 -3.961 9.259 1.00 10.75 189 VAL A CA 1
ATOM 1371 C C . VAL A 1 207 ? -11.332 -5.134 9.045 1.00 11.67 189 VAL A C 1
ATOM 1372 O O . VAL A 1 207 ? -11.725 -5.794 10.040 1.00 11.42 189 VAL A O 1
ATOM 1376 N N . LYS A 1 208 ? -11.669 -5.419 7.790 1.00 11.83 190 LYS A N 1
ATOM 1377 C CA . LYS A 1 208 ? -12.614 -6.507 7.460 1.00 12.32 190 LYS A CA 1
ATOM 1378 C C . LYS A 1 208 ? -11.857 -7.579 6.662 1.00 12.89 190 LYS A C 1
ATOM 1379 O O . LYS A 1 208 ? -11.015 -7.243 5.782 1.00 12.52 190 LYS A O 1
ATOM 1385 N N . MET A 1 209 ? -12.062 -8.831 7.052 1.00 12.26 191 MET A N 1
ATOM 1386 C CA . MET A 1 209 ? -11.501 -10.001 6.350 1.00 12.56 191 MET A CA 1
ATOM 1387 C C . MET A 1 209 ? -12.634 -10.636 5.552 1.00 12.78 191 MET A C 1
ATOM 1388 O O . MET A 1 209 ? -13.673 -10.993 6.180 1.00 13.46 191 MET A O 1
ATOM 1393 N N . PHE A 1 210 ? -12.412 -10.799 4.248 1.00 13.14 192 PHE A N 1
ATOM 1394 C CA . PHE A 1 210 ? -13.402 -11.294 3.251 1.00 13.32 192 PHE A CA 1
ATOM 1395 C C . PHE A 1 210 ? -12.926 -12.634 2.697 1.00 13.76 192 PHE A C 1
ATOM 1396 O O . PHE A 1 210 ? -11.730 -12.786 2.495 1.00 12.32 192 PHE A O 1
ATOM 1404 N N . ASP A 1 211 ? -13.859 -13.549 2.424 1.00 15.43 193 ASP A N 1
ATOM 1405 C CA . ASP A 1 211 ? -13.606 -14.797 1.646 1.00 17.21 193 ASP A CA 1
ATOM 1406 C C . ASP A 1 211 ? -14.478 -14.735 0.391 1.00 17.84 193 ASP A C 1
ATOM 1407 O O . ASP A 1 211 ? -15.680 -14.592 0.546 1.00 18.84 193 ASP A O 1
ATOM 1412 N N . ALA A 1 212 ? -13.871 -14.834 -0.796 1.00 19.31 194 ALA A N 1
ATOM 1413 C CA . ALA A 1 212 ? -14.532 -14.715 -2.119 1.00 21.43 194 ALA A CA 1
ATOM 1414 C C . ALA A 1 212 ? -15.735 -15.668 -2.228 1.00 22.69 194 ALA A C 1
ATOM 1415 O O . ALA A 1 212 ? -16.606 -15.396 -3.058 1.00 24.27 194 ALA A O 1
ATOM 1417 N N . ARG A 1 213 ? -15.790 -16.730 -1.422 1.00 25.37 195 ARG A N 1
ATOM 1418 C CA . ARG A 1 213 ? -16.849 -17.773 -1.491 1.00 27.21 195 ARG A CA 1
ATOM 1419 C C . ARG A 1 213 ? -18.077 -17.422 -0.636 1.00 28.59 195 ARG A C 1
ATOM 1420 O O . ARG A 1 213 ? -19.062 -18.192 -0.680 1.00 28.05 195 ARG A O 1
ATOM 1428 N N . THR A 1 214 ? -18.039 -16.341 0.143 1.00 28.49 196 THR A N 1
ATOM 1429 C CA . THR A 1 214 ? -19.195 -15.867 0.956 1.00 30.23 196 THR A CA 1
ATOM 1430 C C . THR A 1 214 ? -19.426 -14.383 0.645 1.00 29.56 196 THR A C 1
ATOM 1431 O O . THR A 1 214 ? -18.461 -13.698 0.255 1.00 27.92 196 THR A O 1
ATOM 1435 N N . SER A 1 215 ? -20.668 -13.920 0.781 1.00 28.28 197 SER A N 1
ATOM 1436 C CA . SER A 1 215 ? -21.113 -12.565 0.367 1.00 28.43 197 SER A CA 1
ATOM 1437 C C . SER A 1 215 ? -20.986 -11.557 1.524 1.00 26.66 197 SER A C 1
ATOM 1438 O O . SER A 1 215 ? -21.252 -10.375 1.278 1.00 26.33 197 SER A O 1
ATOM 1441 N N . GLU A 1 216 ? -20.609 -11.997 2.735 1.00 25.04 198 GLU A N 1
ATOM 1442 C CA . GLU A 1 216 ? -20.353 -11.100 3.902 1.00 24.98 198 GLU A CA 1
ATOM 1443 C C . GLU A 1 216 ? -18.946 -11.360 4.462 1.00 22.83 198 GLU A C 1
ATOM 1444 O O . GLU A 1 216 ? -18.489 -12.514 4.389 1.00 22.04 198 GLU A O 1
ATOM 1446 N N . SER A 1 217 ? -18.300 -10.334 5.033 1.00 20.52 199 SER A N 1
ATOM 1447 C CA . SER A 1 217 ? -17.019 -10.454 5.777 1.00 19.61 199 SER A CA 1
ATOM 1448 C C . SER A 1 217 ? -17.088 -11.641 6.746 1.00 20.01 199 SER A C 1
ATOM 1449 O O . SER A 1 217 ? -18.177 -11.895 7.317 1.00 19.44 199 SER A O 1
ATOM 1452 N N . VAL A 1 218 ? -15.974 -12.362 6.884 1.00 17.53 200 VAL A N 1
ATOM 1453 C CA . VAL A 1 218 ? -15.835 -13.521 7.814 1.00 17.44 200 VAL A CA 1
ATOM 1454 C C . VAL A 1 218 ? -15.440 -13.002 9.201 1.00 17.06 200 VAL A C 1
ATOM 1455 O O . VAL A 1 218 ? -15.846 -13.631 10.191 1.00 16.85 200 VAL A O 1
ATOM 1459 N N . LEU A 1 219 ? -14.708 -11.889 9.276 1.00 16.97 201 LEU A N 1
ATOM 1460 C CA . LEU A 1 219 ? -14.223 -11.306 10.551 1.00 17.64 201 LEU A CA 1
ATOM 1461 C C . LEU A 1 219 ? -14.063 -9.793 10.427 1.00 17.02 201 LEU A C 1
ATOM 1462 O O . LEU A 1 219 ? -13.822 -9.286 9.318 1.00 16.12 201 LEU A O 1
ATOM 1467 N N . SER A 1 220 ? -14.188 -9.109 11.554 1.00 15.40 202 SER A N 1
ATOM 1468 C CA . SER A 1 220 ? -13.991 -7.640 11.652 1.00 15.48 202 SER A CA 1
ATOM 1469 C C . SER A 1 220 ? -13.229 -7.353 12.944 1.00 14.88 202 SER A C 1
ATOM 1470 O O . SER A 1 220 ? -13.579 -7.960 13.969 1.00 15.37 202 SER A O 1
ATOM 1473 N N . VAL A 1 221 ? -12.202 -6.502 12.895 1.00 13.36 203 VAL A N 1
ATOM 1474 C CA . VAL A 1 221 ? -11.461 -6.073 14.113 1.00 12.13 203 VAL A CA 1
ATOM 1475 C C . VAL A 1 221 ? -11.505 -4.544 14.179 1.00 12.71 203 VAL A C 1
ATOM 1476 O O . VAL A 1 221 ? -11.488 -3.865 13.127 1.00 11.59 203 VAL A O 1
ATOM 1480 N N . GLU A 1 222 ? -11.591 -4.036 15.402 1.00 13.27 204 GLU A N 1
ATOM 1481 C CA . GLU A 1 222 ? -11.718 -2.594 15.674 1.00 13.71 204 GLU A CA 1
ATOM 1482 C C . GLU A 1 222 ? -10.328 -2.034 15.944 1.00 12.50 204 GLU A C 1
ATOM 1483 O O . GLU A 1 222 ? -9.888 -2.083 17.107 1.00 13.01 204 GLU A O 1
ATOM 1489 N N . HIS A 1 223 ? -9.646 -1.516 14.918 1.00 12.31 205 HIS A N 1
ATOM 1490 C CA . HIS A 1 223 ? -8.367 -0.769 15.090 1.00 11.72 205 HIS A CA 1
ATOM 1491 C C . HIS A 1 223 ? -8.580 0.415 16.042 1.00 11.77 205 HIS A C 1
ATOM 1492 O O . HIS A 1 223 ? -7.687 0.678 16.857 1.00 11.54 205 HIS A O 1
ATOM 1499 N N . GLY A 1 224 ? -9.703 1.126 15.889 1.00 12.38 206 GLY A N 1
ATOM 1500 C CA . GLY A 1 224 ? -10.218 2.151 16.825 1.00 12.22 206 GLY A CA 1
ATOM 1501 C C . GLY A 1 224 ? -9.719 3.547 16.484 1.00 12.45 206 GLY A C 1
ATOM 1502 O O . GLY A 1 224 ? -10.015 4.495 17.214 1.00 11.21 206 GLY A O 1
ATOM 1503 N N . GLN A 1 225 ? -8.948 3.649 15.411 1.00 12.74 207 GLN A N 1
ATOM 1504 C CA . GLN A 1 225 ? -8.516 4.912 14.768 1.00 12.60 207 GLN A CA 1
ATOM 1505 C C . GLN A 1 225 ? -8.721 4.689 13.270 1.00 11.61 207 GLN A C 1
ATOM 1506 O O . GLN A 1 225 ? -8.851 3.541 12.848 1.00 10.67 207 GLN A O 1
ATOM 1512 N N . PRO A 1 226 ? -8.749 5.749 12.433 1.00 10.38 208 PRO A N 1
ATOM 1513 C CA . PRO A 1 226 ? -8.895 5.582 10.983 1.00 10.16 208 PRO A CA 1
ATOM 1514 C C . PRO A 1 226 ? -7.707 4.751 10.483 1.00 9.70 208 PRO A C 1
ATOM 1515 O O . PRO A 1 226 ? -6.594 5.013 10.896 1.00 8.95 208 PRO A O 1
ATOM 1519 N N . VAL A 1 227 ? -7.981 3.726 9.685 1.00 9.29 209 VAL A N 1
ATOM 1520 C CA . VAL A 1 227 ? -6.948 2.733 9.285 1.00 9.18 209 VAL A CA 1
ATOM 1521 C C . VAL A 1 227 ? -6.284 3.232 8.008 1.00 9.40 209 VAL A C 1
ATOM 1522 O O . VAL A 1 227 ? -6.990 3.386 7.019 1.00 8.86 209 VAL A O 1
ATOM 1526 N N . GLU A 1 228 ? -4.955 3.405 8.045 1.00 8.85 210 GLU A N 1
ATOM 1527 C CA . GLU A 1 228 ? -4.147 3.963 6.932 1.00 9.31 210 GLU A CA 1
ATOM 1528 C C . GLU A 1 228 ? -3.408 2.842 6.201 1.00 8.88 210 GLU A C 1
ATOM 1529 O O . GLU A 1 228 ? -3.173 3.000 5.021 1.00 9.10 210 GLU A O 1
ATOM 1535 N N . SER A 1 229 ? -3.074 1.741 6.885 1.00 8.50 211 SER A N 1
ATOM 1536 C CA . SER A 1 229 ? -2.316 0.602 6.317 1.00 8.30 211 SER A CA 1
ATOM 1537 C C . SER A 1 229 ? -2.749 -0.714 6.968 1.00 8.30 211 SER A C 1
ATOM 1538 O O . SER A 1 229 ? -3.150 -0.721 8.157 1.00 7.84 211 SER A O 1
ATOM 1541 N N . VAL A 1 230 ? -2.664 -1.809 6.214 1.00 8.11 212 VAL A N 1
ATOM 1542 C CA . VAL A 1 230 ? -2.828 -3.171 6.784 1.00 8.31 212 VAL A CA 1
ATOM 1543 C C . VAL A 1 230 ? -1.800 -4.095 6.140 1.00 8.63 212 VAL A C 1
ATOM 1544 O O . VAL A 1 230 ? -1.322 -3.799 5.023 1.00 7.67 212 VAL A O 1
ATOM 1548 N N A LEU A 1 231 ? -1.451 -5.153 6.871 0.50 8.86 213 LEU A N 1
ATOM 1549 N N B LEU A 1 231 ? -1.489 -5.197 6.822 0.50 8.72 213 LEU A N 1
ATOM 1550 C CA A LEU A 1 231 ? -0.617 -6.282 6.395 0.50 9.38 213 LEU A CA 1
ATOM 1551 C CA B LEU A 1 231 ? -0.616 -6.269 6.283 0.50 9.16 213 LEU A CA 1
ATOM 1552 C C A LEU A 1 231 ? -1.324 -7.575 6.800 0.50 9.35 213 LEU A C 1
ATOM 1553 C C B LEU A 1 231 ? -1.109 -7.615 6.816 0.50 9.29 213 LEU A C 1
ATOM 1554 O O A LEU A 1 231 ? -1.921 -7.594 7.874 0.50 9.03 213 LEU A O 1
ATOM 1555 O O B LEU A 1 231 ? -1.284 -7.742 8.035 0.50 9.32 213 LEU A O 1
ATOM 1564 N N . LEU A 1 232 ? -1.359 -8.557 5.906 1.00 9.77 214 LEU A N 1
ATOM 1565 C CA . LEU A 1 232 ? -1.735 -9.948 6.231 1.00 10.20 214 LEU A CA 1
ATOM 1566 C C . LEU A 1 232 ? -0.460 -10.776 6.118 1.00 10.78 214 LEU A C 1
ATOM 1567 O O . LEU A 1 232 ? 0.175 -10.732 5.032 1.00 11.17 214 LEU A O 1
ATOM 1572 N N . PHE A 1 233 ? -0.060 -11.468 7.190 1.00 10.92 215 PHE A N 1
ATOM 1573 C CA . PHE A 1 233 ? 1.018 -12.488 7.121 1.00 11.18 215 PHE A CA 1
ATOM 1574 C C . PHE A 1 233 ? 0.590 -13.588 6.155 1.00 11.14 215 PHE A C 1
ATOM 1575 O O . PHE A 1 233 ? -0.595 -13.809 5.973 1.00 9.84 215 PHE A O 1
ATOM 1583 N N . PRO A 1 234 ? 1.538 -14.313 5.508 1.00 12.65 216 PRO A N 1
ATOM 1584 C CA . PRO A 1 234 ? 1.179 -15.325 4.517 1.00 13.11 216 PRO A CA 1
ATOM 1585 C C . PRO A 1 234 ? 0.187 -16.410 4.985 1.00 14.89 216 PRO A C 1
ATOM 1586 O O . PRO A 1 234 ? -0.627 -16.857 4.192 1.00 17.06 216 PRO A O 1
ATOM 1590 N N . SER A 1 235 ? 0.232 -16.829 6.250 1.00 15.03 217 SER A N 1
ATOM 1591 C CA . SER A 1 235 ? -0.661 -17.883 6.807 1.00 14.89 217 SER A CA 1
ATOM 1592 C C . SER A 1 235 ? -2.131 -17.426 6.769 1.00 15.20 217 SER A C 1
ATOM 1593 O O . SER A 1 235 ? -3.010 -18.298 6.894 1.00 14.00 217 SER A O 1
ATOM 1596 N N . GLY A 1 236 ? -2.375 -16.113 6.703 1.00 15.23 218 GLY A N 1
ATOM 1597 C CA . GLY A 1 236 ? -3.699 -15.498 6.924 1.00 15.51 218 GLY A CA 1
ATOM 1598 C C . GLY A 1 236 ? -4.094 -15.417 8.391 1.00 15.67 218 GLY A C 1
ATOM 1599 O O . GLY A 1 236 ? -5.126 -14.772 8.689 1.00 18.04 218 GLY A O 1
ATOM 1600 N N . GLY A 1 237 ? -3.325 -16.006 9.313 1.00 15.23 219 GLY A N 1
ATOM 1601 C CA . GLY A 1 237 ? -3.722 -16.096 10.730 1.00 14.55 219 GLY A CA 1
ATOM 1602 C C . GLY A 1 237 ? -3.384 -14.850 11.544 1.00 13.35 219 GLY A C 1
ATOM 1603 O O . GLY A 1 237 ? -3.995 -14.673 12.646 1.00 14.72 219 GLY A O 1
ATOM 1604 N N . LEU A 1 238 ? -2.440 -14.031 11.071 1.00 12.24 220 LEU A N 1
ATOM 1605 C CA . LEU A 1 238 ? -2.041 -12.766 11.734 1.00 12.19 220 LEU A CA 1
ATOM 1606 C C . LEU A 1 238 ? -2.218 -11.606 10.753 1.00 11.44 220 LEU A C 1
ATOM 1607 O O . LEU A 1 238 ? -1.779 -11.713 9.599 1.00 12.24 220 LEU A O 1
ATOM 1612 N N . LEU A 1 239 ? -2.736 -10.508 11.266 1.00 10.94 221 LEU A N 1
ATOM 1613 C CA . LEU A 1 239 ? -3.074 -9.279 10.529 1.00 11.05 221 LEU A CA 1
ATOM 1614 C C . LEU A 1 239 ? -2.476 -8.107 11.307 1.00 10.85 221 LEU A C 1
ATOM 1615 O O . LEU A 1 239 ? -2.637 -8.094 12.560 1.00 10.53 221 LEU A O 1
ATOM 1620 N N . VAL A 1 240 ? -1.827 -7.164 10.612 1.00 9.90 222 VAL A N 1
ATOM 1621 C CA . VAL A 1 240 ? -1.301 -5.910 11.238 1.00 9.62 222 VAL A CA 1
ATOM 1622 C C . VAL A 1 240 ? -2.143 -4.730 10.739 1.00 9.38 222 VAL A C 1
ATOM 1623 O O . VAL A 1 240 ? -2.428 -4.709 9.556 1.00 8.06 222 VAL A O 1
ATOM 1627 N N . SER A 1 241 ? -2.584 -3.841 11.638 1.00 9.70 223 SER A N 1
ATOM 1628 C CA . SER A 1 241 ? -3.395 -2.642 11.294 1.00 9.84 223 SER A CA 1
ATOM 1629 C C . SER A 1 241 ? -2.672 -1.407 11.814 1.00 9.89 223 SER A C 1
ATOM 1630 O O . SER A 1 241 ? -2.145 -1.473 12.939 1.00 11.43 223 SER A O 1
ATOM 1633 N N . ALA A 1 242 ? -2.621 -0.331 11.030 1.00 9.41 224 ALA A N 1
ATOM 1634 C CA . ALA A 1 242 ? -1.924 0.906 11.425 1.00 8.92 224 ALA A CA 1
ATOM 1635 C C . ALA A 1 242 ? -2.825 2.109 11.160 1.00 9.14 224 ALA A C 1
ATOM 1636 O O . ALA A 1 242 ? -3.548 2.101 10.153 1.00 9.05 224 ALA A O 1
ATOM 1638 N N . GLY A 1 243 ? -2.762 3.109 12.045 1.00 9.35 225 GLY A N 1
ATOM 1639 C CA . GLY A 1 243 ? -3.631 4.291 11.968 1.00 9.97 225 GLY A CA 1
ATOM 1640 C C . GLY A 1 243 ? -3.758 4.965 13.324 1.00 10.80 225 GLY A C 1
ATOM 1641 O O . GLY A 1 243 ? -3.536 4.296 14.374 1.00 11.45 225 GLY A O 1
ATOM 1642 N N . GLY A 1 244 ? -4.087 6.255 13.334 1.00 11.48 226 GLY A N 1
ATOM 1643 C CA . GLY A 1 244 ? -3.684 7.100 14.477 1.00 12.07 226 GLY A CA 1
ATOM 1644 C C . GLY A 1 244 ? -2.250 6.771 14.884 1.00 12.97 226 GLY A C 1
ATOM 1645 O O . GLY A 1 244 ? -1.406 6.515 14.003 1.00 12.53 226 GLY A O 1
ATOM 1646 N N . ARG A 1 245 ? -1.948 6.757 16.174 1.00 13.89 227 ARG A N 1
ATOM 1647 C CA . ARG A 1 245 ? -0.562 6.561 16.669 1.00 15.10 227 ARG A CA 1
ATOM 1648 C C . ARG A 1 245 ? -0.279 5.072 16.924 1.00 14.85 227 ARG A C 1
ATOM 1649 O O . ARG A 1 245 ? 0.767 4.769 17.527 1.00 14.86 227 ARG A O 1
ATOM 1657 N N . TYR A 1 246 ? -1.140 4.172 16.449 1.00 13.72 228 TYR A N 1
ATOM 1658 C CA . TYR A 1 246 ? -1.150 2.749 16.877 1.00 13.87 228 TYR A CA 1
ATOM 1659 C C . TYR A 1 246 ? -0.833 1.809 15.717 1.00 12.52 228 TYR A C 1
ATOM 1660 O O . TYR A 1 246 ? -1.376 1.969 14.609 1.00 11.51 228 TYR A O 1
ATOM 1669 N N . VAL A 1 247 ? -0.003 0.815 16.023 1.00 11.51 229 VAL A N 1
ATOM 1670 C CA . VAL A 1 247 ? 0.142 -0.436 15.248 1.00 11.08 229 VAL A CA 1
ATOM 1671 C C . VAL A 1 247 ? -0.431 -1.564 16.107 1.00 10.65 229 VAL A C 1
ATOM 1672 O O . VAL A 1 247 ? 0.009 -1.711 17.238 1.00 10.25 229 VAL A O 1
ATOM 1676 N N . LYS A 1 248 ? -1.354 -2.346 15.553 1.00 10.92 230 LYS A N 1
ATOM 1677 C CA . LYS A 1 248 ? -2.033 -3.442 16.280 1.00 11.08 230 LYS A CA 1
ATOM 1678 C C . LYS A 1 248 ? -1.886 -4.752 15.508 1.00 11.08 230 LYS A C 1
ATOM 1679 O O . LYS A 1 248 ? -1.948 -4.747 14.273 1.00 10.46 230 LYS A O 1
ATOM 1685 N N . VAL A 1 249 ? -1.653 -5.825 16.250 1.00 10.71 231 VAL A N 1
ATOM 1686 C CA . VAL A 1 249 ? -1.413 -7.181 15.689 1.00 10.95 231 VAL A CA 1
ATOM 1687 C C . VAL A 1 249 ? -2.528 -8.081 16.242 1.00 10.98 231 VAL A C 1
ATOM 1688 O O . VAL A 1 249 ? -2.745 -8.109 17.486 1.00 11.42 231 VAL A O 1
ATOM 1692 N N . TRP A 1 250 ? -3.230 -8.757 15.327 1.00 11.16 232 TRP A N 1
ATOM 1693 C CA . TRP A 1 250 ? -4.489 -9.504 15.563 1.00 11.55 232 TRP A CA 1
ATOM 1694 C C . TRP A 1 250 ? -4.308 -10.959 15.148 1.00 12.04 232 TRP A C 1
ATOM 1695 O O . TRP A 1 250 ? -3.813 -11.210 14.039 1.00 10.90 232 TRP A O 1
ATOM 1706 N N . ASP A 1 251 ? -4.777 -11.884 15.978 1.00 13.27 233 ASP A N 1
ATOM 1707 C CA . ASP A 1 251 ? -4.848 -13.310 15.597 1.00 14.23 233 ASP A CA 1
ATOM 1708 C C . ASP A 1 251 ? -6.246 -13.567 15.032 1.00 14.21 233 ASP A C 1
ATOM 1709 O O . ASP A 1 251 ? -7.224 -13.571 15.826 1.00 13.36 233 ASP A O 1
ATOM 1714 N N . MET A 1 252 ? -6.319 -13.733 13.707 1.00 14.96 234 MET A N 1
ATOM 1715 C CA . MET A 1 252 ? -7.581 -13.907 12.937 1.00 16.17 234 MET A CA 1
ATOM 1716 C C . MET A 1 252 ? -8.036 -15.380 12.976 1.00 17.53 234 MET A C 1
ATOM 1717 O O . MET A 1 252 ? -9.229 -15.615 12.795 1.00 18.65 234 MET A O 1
ATOM 1722 N N . LEU A 1 253 ? -7.149 -16.348 13.228 1.00 19.80 235 LEU A N 1
ATOM 1723 C CA . LEU A 1 253 ? -7.565 -17.762 13.455 1.00 20.78 235 LEU A CA 1
ATOM 1724 C C . LEU A 1 253 ? -8.331 -17.836 14.781 1.00 21.44 235 LEU A C 1
ATOM 1725 O O . LEU A 1 253 ? -9.338 -18.568 14.841 1.00 20.22 235 LEU A O 1
ATOM 1730 N N . LYS A 1 254 ? -7.914 -17.029 15.759 1.00 20.42 236 LYS A N 1
ATOM 1731 C CA . LYS A 1 254 ? -8.541 -16.871 17.103 1.00 22.69 236 LYS A CA 1
ATOM 1732 C C . LYS A 1 254 ? -9.689 -15.842 17.086 1.00 20.70 236 LYS A C 1
ATOM 1733 O O . LYS A 1 254 ? -9.917 -15.214 18.124 1.00 22.97 236 LYS A O 1
ATOM 1739 N N . GLY A 1 255 ? -10.368 -15.633 15.960 1.00 21.02 237 GLY A N 1
ATOM 1740 C CA . GLY A 1 255 ? -11.565 -14.767 15.877 1.00 20.20 237 GLY A CA 1
ATOM 1741 C C . GLY A 1 255 ? -11.246 -13.272 15.873 1.00 19.70 237 GLY A C 1
ATOM 1742 O O . GLY A 1 255 ? -12.188 -12.475 16.006 1.00 18.53 237 GLY A O 1
ATOM 1743 N N . GLY A 1 256 ? -9.980 -12.880 15.696 1.00 19.04 238 GLY A N 1
ATOM 1744 C CA . GLY A 1 256 ? -9.549 -11.471 15.785 1.00 18.31 238 GLY A CA 1
ATOM 1745 C C . GLY A 1 256 ? -9.227 -11.081 17.215 1.00 18.18 238 GLY A C 1
ATOM 1746 O O . GLY A 1 256 ? -9.629 -9.999 17.647 1.00 18.37 238 GLY A O 1
ATOM 1747 N N . GLN A 1 257 ? -8.474 -11.922 17.921 1.00 18.52 239 GLN A N 1
ATOM 1748 C CA . GLN A 1 257 ? -7.898 -11.608 19.255 1.00 19.48 239 GLN A CA 1
ATOM 1749 C C . GLN A 1 257 ? -6.747 -10.595 19.108 1.00 17.83 239 GLN A C 1
ATOM 1750 O O . GLN A 1 257 ? -5.831 -10.867 18.316 1.00 18.30 239 GLN A O 1
ATOM 1756 N N . LEU A 1 258 ? -6.767 -9.486 19.859 1.00 17.07 240 LEU A N 1
ATOM 1757 C CA . LEU A 1 258 ? -5.648 -8.501 19.878 1.00 17.21 240 LEU A CA 1
ATOM 1758 C C . LEU A 1 258 ? -4.465 -9.123 20.615 1.00 17.57 240 LEU A C 1
ATOM 1759 O O . LEU A 1 258 ? -4.580 -9.297 21.848 1.00 17.95 240 LEU A O 1
ATOM 1764 N N . LEU A 1 259 ? -3.346 -9.313 19.914 1.00 16.86 241 LEU A N 1
ATOM 1765 C CA . LEU A 1 259 ? -2.064 -9.816 20.483 1.00 16.80 241 LEU A CA 1
ATOM 1766 C C . LEU A 1 259 ? -1.263 -8.677 21.112 1.00 17.02 241 LEU A C 1
ATOM 1767 O O . LEU A 1 259 ? -0.707 -8.875 22.210 1.00 17.39 241 LEU A O 1
ATOM 1772 N N . VAL A 1 260 ? -1.173 -7.527 20.446 1.00 14.75 242 VAL A N 1
ATOM 1773 C CA . VAL A 1 260 ? -0.404 -6.389 21.005 1.00 14.93 242 VAL A CA 1
ATOM 1774 C C . VAL A 1 260 ? -0.863 -5.087 20.340 1.00 14.87 242 VAL A C 1
ATOM 1775 O O . VAL A 1 260 ? -1.321 -5.123 19.176 1.00 14.07 242 VAL A O 1
ATOM 1779 N N . SER A 1 261 ? -0.806 -4.003 21.109 1.00 14.46 243 SER A N 1
ATOM 1780 C CA . SER A 1 261 ? -1.025 -2.605 20.667 1.00 15.91 243 SER A CA 1
ATOM 1781 C C . SER A 1 261 ? 0.308 -1.869 20.859 1.00 15.93 243 SER A C 1
ATOM 1782 O O . SER A 1 261 ? 0.847 -1.923 21.985 1.00 14.71 243 SER A O 1
ATOM 1785 N N . LEU A 1 262 ? 0.857 -1.269 19.799 1.00 15.22 244 LEU A N 1
ATOM 1786 C CA . LEU A 1 262 ? 2.164 -0.555 19.831 1.00 15.43 244 LEU A CA 1
ATOM 1787 C C . LEU A 1 262 ? 1.935 0.936 19.560 1.00 16.99 244 LEU A C 1
ATOM 1788 O O . LEU A 1 262 ? 1.305 1.260 18.518 1.00 14.58 244 LEU A O 1
ATOM 1793 N N . LYS A 1 263 ? 2.433 1.797 20.458 1.00 17.10 245 LYS A N 1
ATOM 1794 C CA . LYS A 1 263 ? 2.269 3.273 20.379 1.00 18.66 245 LYS A CA 1
ATOM 1795 C C . LYS A 1 263 ? 3.647 3.937 20.354 1.00 19.79 245 LYS A C 1
ATOM 1796 O O . LYS A 1 263 ? 3.941 4.707 21.278 1.00 21.44 245 LYS A O 1
ATOM 1802 N N . ASN A 1 264 ? 4.461 3.636 19.339 1.00 18.58 246 ASN A N 1
ATOM 1803 C CA . ASN A 1 264 ? 5.883 4.060 19.261 1.00 18.59 246 ASN A CA 1
ATOM 1804 C C . ASN A 1 264 ? 6.012 5.266 18.319 1.00 18.75 246 ASN A C 1
ATOM 1805 O O . ASN A 1 264 ? 7.120 5.776 18.188 1.00 22.48 246 ASN A O 1
ATOM 1810 N N . HIS A 1 265 ? 4.936 5.707 17.668 1.00 17.72 247 HIS A N 1
ATOM 1811 C CA . HIS A 1 265 ? 4.952 6.927 16.822 1.00 17.74 247 HIS A CA 1
ATOM 1812 C C . HIS A 1 265 ? 4.223 8.069 17.536 1.00 18.52 247 HIS A C 1
ATOM 1813 O O . HIS A 1 265 ? 3.299 7.786 18.302 1.00 19.45 247 HIS A O 1
ATOM 1820 N N . HIS A 1 266 ? 4.613 9.314 17.245 1.00 20.62 248 HIS A N 1
ATOM 1821 C CA . HIS A 1 266 ? 4.062 10.565 17.830 1.00 22.64 248 HIS A CA 1
ATOM 1822 C C . HIS A 1 266 ? 2.958 11.162 16.951 1.00 21.68 248 HIS A C 1
ATOM 1823 O O . HIS A 1 266 ? 2.283 12.083 17.432 1.00 19.60 248 HIS A O 1
ATOM 1830 N N . LYS A 1 267 ? 2.813 10.678 15.708 1.00 18.56 249 LYS A N 1
ATOM 1831 C CA . LYS A 1 267 ? 1.811 11.143 14.720 1.00 17.51 249 LYS A CA 1
ATOM 1832 C C . LYS A 1 267 ? 1.332 9.931 13.915 1.00 16.03 249 LYS A C 1
ATOM 1833 O O . LYS A 1 267 ? 1.865 8.812 14.136 1.00 13.91 249 LYS A O 1
ATOM 1839 N N . THR A 1 268 ? 0.365 10.157 13.025 1.00 14.96 250 THR A N 1
ATOM 1840 C CA . THR A 1 268 ? -0.330 9.106 12.242 1.00 14.14 250 THR A CA 1
ATOM 1841 C C . THR A 1 268 ? 0.696 8.114 11.692 1.00 13.12 250 THR A C 1
ATOM 1842 O O . THR A 1 268 ? 1.698 8.547 11.082 1.00 12.67 250 THR A O 1
ATOM 1846 N N . VAL A 1 269 ? 0.426 6.831 11.895 1.00 12.23 251 VAL A N 1
ATOM 1847 C CA . VAL A 1 269 ? 1.174 5.711 11.258 1.00 12.58 251 VAL A CA 1
ATOM 1848 C C . VAL A 1 269 ? 0.584 5.528 9.862 1.00 11.71 251 VAL A C 1
ATOM 1849 O O . VAL A 1 269 ? -0.616 5.228 9.764 1.00 11.48 251 VAL A O 1
ATOM 1853 N N . THR A 1 270 ? 1.404 5.667 8.821 1.00 11.13 252 THR A N 1
ATOM 1854 C CA . THR A 1 270 ? 0.942 5.761 7.407 1.00 10.26 252 THR A CA 1
ATOM 1855 C C . THR A 1 270 ? 1.229 4.505 6.583 1.00 10.11 252 THR A C 1
ATOM 1856 O O . THR A 1 270 ? 0.552 4.364 5.541 1.00 9.28 252 THR A O 1
ATOM 1860 N N . CYS A 1 271 ? 2.186 3.655 6.985 1.00 10.03 253 CYS A N 1
ATOM 1861 C CA . CYS A 1 271 ? 2.664 2.522 6.162 1.00 10.00 253 CYS A CA 1
ATOM 1862 C C . CYS A 1 271 ? 3.311 1.407 7.004 1.00 9.36 253 CYS A C 1
ATOM 1863 O O . CYS A 1 271 ? 3.840 1.634 8.102 1.00 8.36 253 CYS A O 1
ATOM 1866 N N . LEU A 1 272 ? 3.194 0.210 6.464 1.00 9.76 254 LEU A N 1
ATOM 1867 C CA . LEU A 1 272 ? 3.656 -1.056 7.058 1.00 10.37 254 LEU A CA 1
ATOM 1868 C C . LEU A 1 272 ? 4.400 -1.817 5.973 1.00 11.41 254 LEU A C 1
ATOM 1869 O O . LEU A 1 272 ? 4.053 -1.684 4.775 1.00 10.00 254 LEU A O 1
ATOM 1874 N N . CYS A 1 273 ? 5.407 -2.553 6.413 1.00 12.94 255 CYS A N 1
ATOM 1875 C CA . CYS A 1 273 ? 6.265 -3.394 5.563 1.00 15.47 255 CYS A CA 1
ATOM 1876 C C . CYS A 1 273 ? 6.801 -4.575 6.367 1.00 14.37 255 CYS A C 1
ATOM 1877 O O . CYS A 1 273 ? 7.158 -4.350 7.502 1.00 14.66 255 CYS A O 1
ATOM 1880 N N . LEU A 1 274 ? 6.907 -5.763 5.773 1.00 14.21 256 LEU A N 1
ATOM 1881 C CA . LEU A 1 274 ? 7.701 -6.877 6.351 1.00 14.37 256 LEU A CA 1
ATOM 1882 C C . LEU A 1 274 ? 9.109 -6.830 5.759 1.00 13.58 256 LEU A C 1
ATOM 1883 O O . LEU A 1 274 ? 9.258 -6.430 4.595 1.00 13.08 256 LEU A O 1
ATOM 1888 N N . SER A 1 275 ? 10.112 -7.230 6.525 1.00 13.95 257 SER A N 1
ATOM 1889 C CA . SER A 1 275 ? 11.492 -7.427 6.006 1.00 14.93 257 SER A CA 1
ATOM 1890 C C . SER A 1 275 ? 11.455 -8.620 5.055 1.00 15.82 257 SER A C 1
ATOM 1891 O O . SER A 1 275 ? 10.500 -9.413 5.151 1.00 16.23 257 SER A O 1
ATOM 1894 N N . SER A 1 276 ? 12.440 -8.728 4.169 1.00 17.51 258 SER A N 1
ATOM 1895 C CA . SER A 1 276 ? 12.629 -9.862 3.225 1.00 20.24 258 SER A CA 1
ATOM 1896 C C . SER A 1 276 ? 12.429 -11.219 3.918 1.00 20.17 258 SER A C 1
ATOM 1897 O O . SER A 1 276 ? 11.909 -12.122 3.234 1.00 20.89 258 SER A O 1
ATOM 1900 N N . SER A 1 277 ? 12.826 -11.354 5.194 1.00 19.88 259 SER A N 1
ATOM 1901 C CA . SER A 1 277 ? 12.821 -12.625 5.973 1.00 20.28 259 SER A CA 1
ATOM 1902 C C . SER A 1 277 ? 11.430 -12.907 6.563 1.00 21.14 259 SER A C 1
ATOM 1903 O O . SER A 1 277 ? 11.146 -14.076 6.900 1.00 20.56 259 SER A O 1
ATOM 1906 N N . GLY A 1 278 ? 10.593 -11.877 6.696 1.00 20.76 260 GLY A N 1
ATOM 1907 C CA . GLY A 1 278 ? 9.290 -11.983 7.376 1.00 19.97 260 GLY A CA 1
ATOM 1908 C C . GLY A 1 278 ? 9.452 -11.912 8.881 1.00 19.37 260 GLY A C 1
ATOM 1909 O O . GLY A 1 278 ? 8.429 -11.926 9.564 1.00 17.27 260 GLY A O 1
ATOM 1910 N N . GLN A 1 279 ? 10.686 -11.779 9.382 1.00 18.41 261 GLN A N 1
ATOM 1911 C CA . GLN A 1 279 ? 10.979 -11.834 10.843 1.00 20.54 261 GLN A CA 1
ATOM 1912 C C . GLN A 1 279 ? 10.947 -10.433 11.468 1.00 18.53 261 GLN A C 1
ATOM 1913 O O . GLN A 1 279 ? 11.036 -10.345 12.705 1.00 20.20 261 GLN A O 1
ATOM 1919 N N . ARG A 1 280 ? 10.796 -9.375 10.669 1.00 16.87 262 ARG A N 1
ATOM 1920 C CA . ARG A 1 280 ? 10.732 -7.984 11.186 1.00 15.50 262 ARG A CA 1
ATOM 1921 C C . ARG A 1 280 ? 9.538 -7.267 10.554 1.00 13.44 262 ARG A C 1
ATOM 1922 O O . ARG A 1 280 ? 9.287 -7.490 9.349 1.00 13.03 262 ARG A O 1
ATOM 1930 N N . LEU A 1 281 ? 8.878 -6.417 11.341 1.00 12.28 263 LEU A N 1
ATOM 1931 C CA . LEU A 1 281 ? 7.820 -5.479 10.891 1.00 11.63 263 LEU A CA 1
ATOM 1932 C C . LEU A 1 281 ? 8.385 -4.053 10.890 1.00 11.52 263 LEU A C 1
ATOM 1933 O O . LEU A 1 281 ? 9.068 -3.688 11.865 1.00 11.37 263 LEU A O 1
ATOM 1938 N N . LEU A 1 282 ? 8.169 -3.302 9.814 1.00 11.16 264 LEU A N 1
ATOM 1939 C CA . LEU A 1 282 ? 8.565 -1.868 9.740 1.00 10.99 264 LEU A CA 1
ATOM 1940 C C . LEU A 1 282 ? 7.315 -1.008 9.622 1.00 10.87 264 LEU A C 1
ATOM 1941 O O . LEU A 1 282 ? 6.397 -1.377 8.839 1.00 10.56 264 LEU A O 1
ATOM 1946 N N . SER A 1 283 ? 7.287 0.102 10.361 1.00 10.80 265 SER A N 1
ATOM 1947 C CA . SER A 1 283 ? 6.198 1.101 10.288 1.00 10.85 265 SER A CA 1
ATOM 1948 C C . SER A 1 283 ? 6.811 2.461 9.981 1.00 10.71 265 SER A C 1
ATOM 1949 O O . SER A 1 283 ? 7.851 2.768 10.571 1.00 10.71 265 SER A O 1
ATOM 1952 N N . GLY A 1 284 ? 6.146 3.248 9.132 1.00 10.68 266 GLY A N 1
ATOM 1953 C CA . GLY A 1 284 ? 6.487 4.658 8.842 1.00 10.38 266 GLY A CA 1
ATOM 1954 C C . GLY A 1 284 ? 5.349 5.584 9.249 1.00 9.84 266 GLY A C 1
ATOM 1955 O O . GLY A 1 284 ? 4.189 5.099 9.337 1.00 9.85 266 GLY A O 1
ATOM 1956 N N . SER A 1 285 ? 5.644 6.863 9.491 1.00 9.84 267 SER A N 1
ATOM 1957 C CA . SER A 1 285 ? 4.720 7.811 10.176 1.00 9.83 267 SER A CA 1
ATOM 1958 C C . SER A 1 285 ? 4.963 9.251 9.711 1.00 10.19 267 SER A C 1
ATOM 1959 O O . SER A 1 285 ? 6.107 9.587 9.285 1.00 10.06 267 SER A O 1
ATOM 1962 N N . LEU A 1 286 ? 3.954 10.099 9.904 1.00 10.79 268 LEU A N 1
ATOM 1963 C CA . LEU A 1 286 ? 4.071 11.569 9.690 1.00 10.88 268 LEU A CA 1
ATOM 1964 C C . LEU A 1 286 ? 5.109 12.144 10.668 1.00 11.22 268 LEU A C 1
ATOM 1965 O O . LEU A 1 286 ? 5.573 13.280 10.451 1.00 11.19 268 LEU A O 1
ATOM 1970 N N . ASP A 1 287 ? 5.513 11.370 11.674 1.00 12.09 269 ASP A N 1
ATOM 1971 C CA . ASP A 1 287 ? 6.484 11.811 12.705 1.00 12.12 269 ASP A CA 1
ATOM 1972 C C . ASP A 1 287 ? 7.910 11.631 12.171 1.00 12.19 269 ASP A C 1
ATOM 1973 O O . ASP A 1 287 ? 8.854 11.821 12.956 1.00 12.31 269 ASP A O 1
ATOM 1978 N N . ARG A 1 288 ? 8.063 11.222 10.906 1.00 11.95 270 ARG A N 1
ATOM 1979 C CA . ARG A 1 288 ? 9.347 11.208 10.157 1.00 12.04 270 ARG A CA 1
ATOM 1980 C C . ARG A 1 288 ? 10.229 10.018 10.561 1.00 12.00 270 ARG A C 1
ATOM 1981 O O . ARG A 1 288 ? 11.397 10.011 10.132 1.00 12.19 270 ARG A O 1
ATOM 1989 N N . LYS A 1 289 ? 9.706 9.040 11.300 1.00 11.92 271 LYS A N 1
ATOM 1990 C CA . LYS A 1 289 ? 10.509 7.870 11.737 1.00 12.65 271 LYS A CA 1
ATOM 1991 C C . LYS A 1 289 ? 9.989 6.602 11.068 1.00 11.60 271 LYS A C 1
ATOM 1992 O O . LYS A 1 289 ? 8.774 6.484 10.793 1.00 9.84 271 LYS A O 1
ATOM 1998 N N . VAL A 1 290 ? 10.895 5.665 10.846 1.00 10.99 272 VAL A N 1
ATOM 1999 C CA . VAL A 1 290 ? 10.510 4.254 10.578 1.00 10.87 272 VAL A CA 1
ATOM 2000 C C . VAL A 1 290 ? 10.975 3.424 11.772 1.00 11.45 272 VAL A C 1
ATOM 2001 O O . VAL A 1 290 ? 12.170 3.516 12.097 1.00 12.07 272 VAL A O 1
ATOM 2005 N N . LYS A 1 291 ? 10.042 2.729 12.426 1.00 12.56 273 LYS A N 1
ATOM 2006 C CA . LYS A 1 291 ? 10.320 1.761 13.525 1.00 13.22 273 LYS A CA 1
ATOM 2007 C C . LYS A 1 291 ? 10.419 0.349 12.928 1.00 14.02 273 LYS A C 1
ATOM 2008 O O . LYS A 1 291 ? 9.675 0.036 11.962 1.00 14.43 273 LYS A O 1
ATOM 2014 N N . VAL A 1 292 ? 11.346 -0.461 13.446 1.00 13.70 274 VAL A N 1
ATOM 2015 C CA . VAL A 1 292 ? 11.517 -1.898 13.091 1.00 13.22 274 VAL A CA 1
ATOM 2016 C C . VAL A 1 292 ? 11.270 -2.716 14.361 1.00 12.41 274 VAL A C 1
ATOM 2017 O O . VAL A 1 292 ? 11.953 -2.454 15.354 1.00 13.98 274 VAL A O 1
ATOM 2021 N N . TYR A 1 293 ? 10.379 -3.696 14.298 1.00 12.64 275 TYR A N 1
ATOM 2022 C CA . TYR A 1 293 ? 9.949 -4.532 15.447 1.00 12.94 275 TYR A CA 1
ATOM 2023 C C . TYR A 1 293 ? 10.261 -6.007 15.177 1.00 12.89 275 TYR A C 1
ATOM 2024 O O . TYR A 1 293 ? 10.102 -6.478 14.036 1.00 12.55 275 TYR A O 1
ATOM 2033 N N . SER A 1 294 ? 10.624 -6.748 16.218 1.00 12.65 276 SER A N 1
ATOM 2034 C CA . SER A 1 294 ? 10.666 -8.227 16.149 1.00 13.49 276 SER A CA 1
ATOM 2035 C C . SER A 1 294 ? 9.236 -8.749 15.963 1.00 13.68 276 SER A C 1
ATOM 2036 O O . SER A 1 294 ? 8.356 -8.322 16.729 1.00 14.52 276 SER A O 1
ATOM 2039 N N . THR A 1 295 ? 9.006 -9.652 15.007 1.00 14.78 277 THR A N 1
ATOM 2040 C CA . THR A 1 295 ? 7.679 -10.304 14.832 1.00 16.13 277 THR A CA 1
ATOM 2041 C C . THR A 1 295 ? 7.461 -11.345 15.943 1.00 16.91 277 THR A C 1
ATOM 2042 O O . THR A 1 295 ? 6.351 -11.915 15.998 1.00 17.12 277 THR A O 1
ATOM 2046 N N . THR A 1 296 ? 8.437 -11.579 16.823 1.00 17.35 278 THR A N 1
ATOM 2047 C CA . THR A 1 296 ? 8.268 -12.513 17.975 1.00 17.87 278 THR A CA 1
ATOM 2048 C C . THR A 1 296 ? 7.886 -11.722 19.227 1.00 17.74 278 THR A C 1
ATOM 2049 O O . THR A 1 296 ? 6.893 -12.092 19.873 1.00 19.49 278 THR A O 1
ATOM 2053 N N . SER A 1 297 ? 8.642 -10.676 19.565 1.00 18.35 279 SER A N 1
ATOM 2054 C CA . SER A 1 297 ? 8.487 -9.883 20.810 1.00 18.01 279 SER A CA 1
ATOM 2055 C C . SER A 1 297 ? 7.633 -8.631 20.584 1.00 18.26 279 SER A C 1
ATOM 2056 O O . SER A 1 297 ? 7.089 -8.130 21.564 1.00 19.07 279 SER A O 1
ATOM 2059 N N . TYR A 1 298 ? 7.620 -8.092 19.363 1.00 18.11 280 TYR A N 1
ATOM 2060 C CA . TYR A 1 298 ? 7.067 -6.762 18.989 1.00 18.73 280 TYR A CA 1
ATOM 2061 C C . TYR A 1 298 ? 7.741 -5.643 19.800 1.00 18.26 280 TYR A C 1
ATOM 2062 O O . TYR A 1 298 ? 7.175 -4.556 19.922 1.00 18.84 280 TYR A O 1
ATOM 2071 N N . LYS A 1 299 ? 8.973 -5.882 20.253 1.00 18.73 281 LYS A N 1
ATOM 2072 C CA . LYS A 1 299 ? 9.881 -4.831 20.776 1.00 18.36 281 LYS A CA 1
ATOM 2073 C C . LYS A 1 299 ? 10.471 -4.091 19.585 1.00 16.90 281 LYS A C 1
ATOM 2074 O O . LYS A 1 299 ? 10.702 -4.728 18.564 1.00 14.15 281 LYS A O 1
ATOM 2080 N N . VAL A 1 300 ? 10.739 -2.795 19.738 1.00 16.14 282 VAL A N 1
ATOM 2081 C CA . VAL A 1 300 ? 11.481 -2.000 18.717 1.00 15.40 282 VAL A CA 1
ATOM 2082 C C . VAL A 1 300 ? 12.958 -2.416 18.740 1.00 15.31 282 VAL A C 1
ATOM 2083 O O . VAL A 1 300 ? 13.594 -2.319 19.823 1.00 15.24 282 VAL A O 1
ATOM 2087 N N . VAL A 1 301 ? 13.483 -2.909 17.608 1.00 14.42 283 VAL A N 1
ATOM 2088 C CA . VAL A 1 301 ? 14.896 -3.370 17.487 1.00 14.55 283 VAL A CA 1
ATOM 2089 C C . VAL A 1 301 ? 15.730 -2.334 16.722 1.00 14.60 283 VAL A C 1
ATOM 2090 O O . VAL A 1 301 ? 16.956 -2.384 16.820 1.00 14.11 283 VAL A O 1
ATOM 2094 N N . HIS A 1 302 ? 15.089 -1.424 15.989 1.00 15.18 284 HIS A N 1
ATOM 2095 C CA . HIS A 1 302 ? 15.773 -0.307 15.296 1.00 15.22 284 HIS A CA 1
ATOM 2096 C C . HIS A 1 302 ? 14.801 0.860 15.082 1.00 14.98 284 HIS A C 1
ATOM 2097 O O . HIS A 1 302 ? 13.568 0.652 15.129 1.00 13.53 284 HIS A O 1
ATOM 2104 N N . SER A 1 303 ? 15.365 2.053 14.917 1.00 15.77 285 SER A N 1
ATOM 2105 C CA . SER A 1 303 ? 14.661 3.319 14.577 1.00 16.23 285 SER A CA 1
ATOM 2106 C C . SER A 1 303 ? 15.530 4.079 13.571 1.00 17.27 285 SER A C 1
ATOM 2107 O O . SER A 1 303 ? 16.771 4.118 13.782 1.00 16.98 285 SER A O 1
ATOM 2110 N N . PHE A 1 304 ? 14.905 4.564 12.493 1.00 16.89 286 PHE A N 1
ATOM 2111 C CA . PHE A 1 304 ? 15.474 5.433 11.432 1.00 17.11 286 PHE A CA 1
ATOM 2112 C C . PHE A 1 304 ? 14.730 6.777 11.466 1.00 16.25 286 PHE A C 1
ATOM 2113 O O . PHE A 1 304 ? 13.482 6.774 11.684 1.00 14.71 286 PHE A O 1
ATOM 2121 N N . ASP A 1 305 ? 15.453 7.882 11.251 1.00 15.31 287 ASP A N 1
ATOM 2122 C CA . ASP A 1 305 ? 14.909 9.265 11.156 1.00 16.16 287 ASP A CA 1
ATOM 2123 C C . ASP A 1 305 ? 14.959 9.742 9.694 1.00 15.12 287 ASP A C 1
ATOM 2124 O O . ASP A 1 305 ? 15.984 9.484 9.026 1.00 15.89 287 ASP A O 1
ATOM 2129 N N . TYR A 1 306 ? 13.910 10.424 9.201 1.00 13.37 288 TYR A N 1
ATOM 2130 C CA . TYR A 1 306 ? 13.873 11.019 7.835 1.00 12.54 288 TYR A CA 1
ATOM 2131 C C . TYR A 1 306 ? 13.563 12.521 7.951 1.00 12.08 288 TYR A C 1
ATOM 2132 O O . TYR A 1 306 ? 13.129 12.946 9.037 1.00 10.99 288 TYR A O 1
ATOM 2141 N N . ALA A 1 307 ? 13.781 13.302 6.881 1.00 11.50 289 ALA A N 1
ATOM 2142 C CA . ALA A 1 307 ? 13.718 14.787 6.897 1.00 11.85 289 ALA A CA 1
ATOM 2143 C C . ALA A 1 307 ? 12.272 15.277 7.008 1.00 11.63 289 ALA A C 1
ATOM 2144 O O . ALA A 1 307 ? 12.047 16.417 7.477 1.00 12.38 289 ALA A O 1
ATOM 2146 N N . ALA A 1 308 ? 11.315 14.466 6.570 1.00 10.97 290 ALA A N 1
ATOM 2147 C CA . ALA A 1 308 ? 9.918 14.895 6.376 1.00 11.34 290 ALA A CA 1
ATOM 2148 C C . ALA A 1 308 ? 8.963 13.745 6.681 1.00 10.90 290 ALA A C 1
ATOM 2149 O O . ALA A 1 308 ? 9.421 12.580 6.733 1.00 11.24 290 ALA A O 1
ATOM 2151 N N . SER A 1 309 ? 7.699 14.085 6.927 1.00 10.98 291 SER A N 1
ATOM 2152 C CA . SER A 1 309 ? 6.577 13.136 7.131 1.00 10.61 291 SER A CA 1
ATOM 2153 C C . SER A 1 309 ? 6.603 12.016 6.077 1.00 9.91 291 SER A C 1
ATOM 2154 O O . SER A 1 309 ? 6.701 12.315 4.876 1.00 9.06 291 SER A O 1
ATOM 2157 N N . ILE A 1 310 ? 6.492 10.759 6.517 1.00 9.07 292 ILE A N 1
ATOM 2158 C CA . ILE A 1 310 ? 6.593 9.566 5.630 1.00 8.87 292 ILE A CA 1
ATOM 2159 C C . ILE A 1 310 ? 5.181 9.138 5.220 1.00 8.44 292 ILE A C 1
ATOM 2160 O O . ILE A 1 310 ? 4.301 9.117 6.117 1.00 8.41 292 ILE A O 1
ATOM 2165 N N . LEU A 1 311 ? 4.973 8.862 3.926 1.00 9.39 293 LEU A N 1
ATOM 2166 C CA . LEU A 1 311 ? 3.687 8.330 3.381 1.00 9.98 293 LEU A CA 1
ATOM 2167 C C . LEU A 1 311 ? 3.863 6.897 2.876 1.00 10.76 293 LEU A C 1
ATOM 2168 O O . LEU A 1 311 ? 2.884 6.127 2.943 1.00 10.57 293 LEU A O 1
ATOM 2173 N N . SER A 1 312 ? 5.062 6.523 2.435 1.00 11.16 294 SER A N 1
ATOM 2174 C CA . SER A 1 312 ? 5.351 5.248 1.730 1.00 12.14 294 SER A CA 1
ATOM 2175 C C . SER A 1 312 ? 6.699 4.664 2.175 1.00 11.39 294 SER A C 1
ATOM 2176 O O . SER A 1 312 ? 7.651 5.442 2.533 1.00 10.40 294 SER A O 1
ATOM 2179 N N . LEU A 1 313 ? 6.778 3.337 2.153 1.00 10.56 295 LEU A N 1
ATOM 2180 C CA . LEU A 1 313 ? 7.948 2.547 2.615 1.00 10.27 295 LEU A CA 1
ATOM 2181 C C . LEU A 1 313 ? 7.969 1.251 1.821 1.00 10.10 295 LEU A C 1
ATOM 2182 O O . LEU A 1 313 ? 6.913 0.603 1.745 1.00 9.33 295 LEU A O 1
ATOM 2187 N N . ALA A 1 314 ? 9.100 0.901 1.214 1.00 10.10 296 ALA A N 1
ATOM 2188 C CA . ALA A 1 314 ? 9.227 -0.354 0.439 1.00 10.73 296 ALA A CA 1
ATOM 2189 C C . ALA A 1 314 ? 10.658 -0.882 0.548 1.00 11.29 296 ALA A C 1
ATOM 2190 O O . ALA A 1 314 ? 11.596 -0.068 0.524 1.00 11.83 296 ALA A O 1
ATOM 2192 N N . LEU A 1 315 ? 10.787 -2.202 0.669 1.00 12.85 297 LEU A N 1
ATOM 2193 C CA . LEU A 1 315 ? 12.071 -2.936 0.796 1.00 13.23 297 LEU A CA 1
ATOM 2194 C C . LEU A 1 315 ? 12.194 -3.838 -0.433 1.00 13.79 297 LEU A C 1
ATOM 2195 O O . LEU A 1 315 ? 11.209 -4.535 -0.743 1.00 13.83 297 LEU A O 1
ATOM 2200 N N . ALA A 1 316 ? 13.336 -3.785 -1.115 1.00 13.31 298 ALA A N 1
ATOM 2201 C CA . ALA A 1 316 ? 13.690 -4.669 -2.246 1.00 14.18 298 ALA A CA 1
ATOM 2202 C C . ALA A 1 316 ? 14.026 -6.080 -1.737 1.00 14.54 298 ALA A C 1
ATOM 2203 O O . ALA A 1 316 ? 14.140 -6.296 -0.510 1.00 12.93 298 ALA A O 1
ATOM 2205 N N . HIS A 1 317 ? 14.138 -7.024 -2.671 1.00 16.13 299 HIS A N 1
ATOM 2206 C CA . HIS A 1 317 ? 14.540 -8.440 -2.448 1.00 17.74 299 HIS A CA 1
ATOM 2207 C C . HIS A 1 317 ? 15.743 -8.483 -1.495 1.00 17.68 299 HIS A C 1
ATOM 2208 O O . HIS A 1 317 ? 16.693 -7.719 -1.728 1.00 16.84 299 HIS A O 1
ATOM 2215 N N . GLU A 1 318 ? 15.678 -9.298 -0.435 1.00 19.34 300 GLU A N 1
ATOM 2216 C CA . GLU A 1 318 ? 16.758 -9.457 0.584 1.00 21.01 300 GLU A CA 1
ATOM 2217 C C . GLU A 1 318 ? 17.147 -8.093 1.177 1.00 19.54 300 GLU A C 1
ATOM 2218 O O . GLU A 1 318 ? 18.301 -7.948 1.596 1.00 18.00 300 GLU A O 1
ATOM 2224 N N . ASP A 1 319 ? 16.215 -7.132 1.222 1.00 17.65 301 ASP A N 1
ATOM 2225 C CA . ASP A 1 319 ? 16.387 -5.825 1.908 1.00 17.12 301 ASP A CA 1
ATOM 2226 C C . ASP A 1 319 ? 17.555 -5.039 1.298 1.00 16.73 301 ASP A C 1
ATOM 2227 O O . ASP A 1 319 ? 18.107 -4.174 2.026 1.00 16.30 301 ASP A O 1
ATOM 2232 N N . GLU A 1 320 ? 17.890 -5.269 0.017 1.00 15.85 302 GLU A N 1
ATOM 2233 C CA . GLU A 1 320 ? 19.095 -4.673 -0.627 1.00 15.98 302 GLU A CA 1
ATOM 2234 C C . GLU A 1 320 ? 18.883 -3.162 -0.836 1.00 15.21 302 GLU A C 1
ATOM 2235 O O . GLU A 1 320 ? 19.900 -2.426 -0.888 1.00 14.68 302 GLU A O 1
ATOM 2237 N N . THR A 1 321 ? 17.628 -2.698 -0.890 1.00 13.96 303 THR A N 1
ATOM 2238 C CA . THR A 1 321 ? 17.263 -1.260 -1.016 1.00 13.46 303 THR A CA 1
ATOM 2239 C C . THR A 1 321 ? 16.067 -0.937 -0.115 1.00 12.85 303 THR A C 1
ATOM 2240 O O . THR A 1 321 ? 15.106 -1.730 -0.071 1.00 12.99 303 THR A O 1
ATOM 2244 N N . ILE A 1 322 ? 16.157 0.158 0.630 1.00 12.53 304 ILE A N 1
ATOM 2245 C CA . ILE A 1 322 ? 15.032 0.714 1.426 1.00 11.85 304 ILE A CA 1
ATOM 2246 C C . ILE A 1 322 ? 14.628 2.054 0.821 1.00 11.69 304 ILE A C 1
ATOM 2247 O O . ILE A 1 322 ? 15.469 2.979 0.762 1.00 11.41 304 ILE A O 1
ATOM 2252 N N . VAL A 1 323 ? 13.368 2.146 0.379 1.00 11.32 305 VAL A N 1
ATOM 2253 C CA . VAL A 1 323 ? 12.825 3.392 -0.219 1.00 10.58 305 VAL A CA 1
ATOM 2254 C C . VAL A 1 323 ? 11.720 3.909 0.691 1.00 10.69 305 VAL A C 1
ATOM 2255 O O . VAL A 1 323 ? 10.784 3.155 1.010 1.00 10.46 305 VAL A O 1
ATOM 2259 N N . VAL A 1 324 ? 11.838 5.184 1.039 1.00 10.96 306 VAL A N 1
ATOM 2260 C CA . VAL A 1 324 ? 10.854 5.949 1.836 1.00 10.46 306 VAL A CA 1
ATOM 2261 C C . VAL A 1 324 ? 10.378 7.125 0.987 1.00 10.83 306 VAL A C 1
ATOM 2262 O O . VAL A 1 324 ? 11.224 7.813 0.352 1.00 11.55 306 VAL A O 1
ATOM 2266 N N . GLY A 1 325 ? 9.062 7.279 0.871 1.00 10.77 307 GLY A N 1
ATOM 2267 C CA . GLY A 1 325 ? 8.446 8.411 0.161 1.00 11.13 307 GLY A CA 1
ATOM 2268 C C . GLY A 1 325 ? 7.808 9.362 1.152 1.00 11.21 307 GLY A C 1
ATOM 2269 O O . GLY A 1 325 ? 7.133 8.890 2.077 1.00 11.07 307 GLY A O 1
ATOM 2270 N N . MET A 1 326 ? 8.034 10.667 0.987 1.00 10.92 308 MET A N 1
ATOM 2271 C CA . MET A 1 326 ? 7.624 11.658 2.007 1.00 11.45 308 MET A CA 1
ATOM 2272 C C . MET A 1 326 ? 6.642 12.670 1.397 1.00 12.27 308 MET A C 1
ATOM 2273 O O . MET A 1 326 ? 6.475 12.691 0.159 1.00 10.78 308 MET A O 1
ATOM 2278 N N . THR A 1 327 ? 6.031 13.479 2.257 1.00 13.39 309 THR A N 1
ATOM 2279 C CA . THR A 1 327 ? 4.920 14.401 1.923 1.00 15.57 309 THR A CA 1
ATOM 2280 C C . THR A 1 327 ? 5.430 15.571 1.074 1.00 17.84 309 THR A C 1
ATOM 2281 O O . THR A 1 327 ? 4.596 16.181 0.364 1.00 18.57 309 THR A O 1
ATOM 2285 N N . ASN A 1 328 ? 6.726 15.877 1.151 1.00 18.37 310 ASN A N 1
ATOM 2286 C CA . ASN A 1 328 ? 7.369 17.005 0.422 1.00 20.05 310 ASN A CA 1
ATOM 2287 C C . ASN A 1 328 ? 7.772 16.562 -0.995 1.00 20.54 310 ASN A C 1
ATOM 2288 O O . ASN A 1 328 ? 8.483 17.336 -1.660 1.00 23.93 310 ASN A O 1
ATOM 2293 N N . GLY A 1 329 ? 7.384 15.353 -1.416 1.00 19.57 311 GLY A N 1
ATOM 2294 C CA . GLY A 1 329 ? 7.633 14.814 -2.765 1.00 18.94 311 GLY A CA 1
ATOM 2295 C C . GLY A 1 329 ? 9.033 14.246 -2.925 1.00 18.45 311 GLY A C 1
ATOM 2296 O O . GLY A 1 329 ? 9.451 14.044 -4.072 1.00 18.57 311 GLY A O 1
ATOM 2297 N N . ILE A 1 330 ? 9.755 13.955 -1.844 1.00 18.02 312 ILE A N 1
ATOM 2298 C CA . ILE A 1 330 ? 11.133 13.410 -2.000 1.00 18.21 312 ILE A CA 1
ATOM 2299 C C . ILE A 1 330 ? 11.139 11.920 -1.622 1.00 16.33 312 ILE A C 1
ATOM 2300 O O . ILE A 1 330 ? 10.438 11.498 -0.656 1.00 14.63 312 ILE A O 1
ATOM 2305 N N . LEU A 1 331 ? 11.818 11.137 -2.451 1.00 15.79 313 LEU A N 1
ATOM 2306 C CA . LEU A 1 331 ? 12.191 9.726 -2.181 1.00 15.97 313 LEU A CA 1
ATOM 2307 C C . LEU A 1 331 ? 13.567 9.721 -1.526 1.00 15.79 313 LEU A C 1
ATOM 2308 O O . LEU A 1 331 ? 14.502 10.371 -2.087 1.00 16.65 313 LEU A O 1
ATOM 2313 N N . SER A 1 332 ? 13.695 8.996 -0.420 1.00 14.55 314 SER A N 1
ATOM 2314 C CA . SER A 1 332 ? 14.991 8.641 0.199 1.00 13.94 314 SER A CA 1
ATOM 2315 C C . SER A 1 332 ? 15.272 7.173 -0.107 1.00 13.21 314 SER A C 1
ATOM 2316 O O . SER A 1 332 ? 14.504 6.325 0.373 1.00 12.25 314 SER A O 1
ATOM 2319 N N . VAL A 1 333 ? 16.342 6.908 -0.858 1.00 12.62 315 VAL A N 1
ATOM 2320 C CA . VAL A 1 333 ? 16.780 5.541 -1.261 1.00 13.29 315 VAL A CA 1
ATOM 2321 C C . VAL A 1 333 ? 18.068 5.182 -0.501 1.00 14.14 315 VAL A C 1
ATOM 2322 O O . VAL A 1 333 ? 19.066 5.940 -0.590 1.00 14.24 315 VAL A O 1
ATOM 2326 N N . LYS A 1 334 ? 18.042 4.068 0.228 1.00 15.10 316 LYS A N 1
ATOM 2327 C CA . LYS A 1 334 ? 19.210 3.525 0.967 1.00 16.20 316 LYS A CA 1
ATOM 2328 C C . LYS A 1 334 ? 19.625 2.194 0.340 1.00 16.94 316 LYS A C 1
ATOM 2329 O O . LYS A 1 334 ? 18.785 1.279 0.341 1.00 16.95 316 LYS A O 1
ATOM 2335 N N . HIS A 1 335 ? 20.878 2.094 -0.125 1.00 18.44 317 HIS A N 1
ATOM 2336 C CA . HIS A 1 335 ? 21.484 0.871 -0.723 1.00 19.39 317 HIS A CA 1
ATOM 2337 C C . HIS A 1 335 ? 22.305 0.118 0.333 1.00 21.53 317 HIS A C 1
ATOM 2338 O O . HIS A 1 335 ? 23.107 0.761 1.064 1.00 20.83 317 HIS A O 1
ATOM 2345 N N . ARG A 1 336 ? 22.080 -1.190 0.452 1.00 22.55 318 ARG A N 1
ATOM 2346 C CA . ARG A 1 336 ? 22.787 -2.059 1.429 1.00 26.66 318 ARG A CA 1
ATOM 2347 C C . ARG A 1 336 ? 24.280 -2.052 1.090 1.00 27.47 318 ARG A C 1
ATOM 2348 O O . ARG A 1 336 ? 24.601 -2.178 -0.100 1.00 28.41 318 ARG A O 1
ATOM 2356 N N . LYS A 1 337 ? 25.141 -1.904 2.101 1.00 31.21 319 LYS A N 1
ATOM 2357 C CA . LYS A 1 337 ? 26.625 -1.916 1.963 1.00 32.77 319 LYS A CA 1
ATOM 2358 C C . LYS A 1 337 ? 27.085 -3.290 1.459 1.00 33.38 319 LYS A C 1
ATOM 2359 O O . LYS A 1 337 ? 26.294 -4.233 1.483 1.00 37.22 319 LYS A O 1
ATOM 2365 N N . THR B 1 38 ? 31.178 9.445 53.318 1.00 37.74 20 THR B N 1
ATOM 2366 C CA . THR B 1 38 ? 31.623 10.853 53.086 1.00 38.77 20 THR B CA 1
ATOM 2367 C C . THR B 1 38 ? 30.471 11.669 52.486 1.00 37.97 20 THR B C 1
ATOM 2368 O O . THR B 1 38 ? 29.512 11.060 51.962 1.00 35.25 20 THR B O 1
ATOM 2372 N N . GLN B 1 39 ? 30.559 13.000 52.536 1.00 38.00 21 GLN B N 1
ATOM 2373 C CA . GLN B 1 39 ? 29.508 13.876 51.958 1.00 36.92 21 GLN B CA 1
ATOM 2374 C C . GLN B 1 39 ? 29.657 13.878 50.424 1.00 33.11 21 GLN B C 1
ATOM 2375 O O . GLN B 1 39 ? 28.665 14.170 49.749 1.00 28.62 21 GLN B O 1
ATOM 2381 N N . ASP B 1 40 ? 30.806 13.453 49.887 1.00 32.06 22 ASP B N 1
ATOM 2382 C CA . ASP B 1 40 ? 30.957 13.178 48.428 1.00 32.80 22 ASP B CA 1
ATOM 2383 C C . ASP B 1 40 ? 30.158 11.927 48.041 1.00 31.64 22 ASP B C 1
ATOM 2384 O O . ASP B 1 40 ? 29.441 11.982 47.033 1.00 30.73 22 ASP B O 1
ATOM 2389 N N . THR B 1 41 ? 30.268 10.836 48.802 1.00 31.44 23 THR B N 1
ATOM 2390 C CA . THR B 1 41 ? 29.480 9.601 48.555 1.00 30.06 23 THR B CA 1
ATOM 2391 C C . THR B 1 41 ? 27.996 9.946 48.711 1.00 30.17 23 THR B C 1
ATOM 2392 O O . THR B 1 41 ? 27.173 9.421 47.937 1.00 29.49 23 THR B O 1
ATOM 2396 N N . LEU B 1 42 ? 27.689 10.828 49.659 1.00 27.63 24 LEU B N 1
ATOM 2397 C CA . LEU B 1 42 ? 26.325 11.330 49.952 1.00 28.25 24 LEU B CA 1
ATOM 2398 C C . LEU B 1 42 ? 25.779 12.072 48.720 1.00 25.38 24 LEU B C 1
ATOM 2399 O O . LEU B 1 42 ? 24.644 11.800 48.314 1.00 24.52 24 LEU B O 1
ATOM 2404 N N . TYR B 1 43 ? 26.577 12.967 48.143 1.00 23.74 25 TYR B N 1
ATOM 2405 C CA . TYR B 1 43 ? 26.180 13.860 47.019 1.00 22.20 25 TYR B CA 1
ATOM 2406 C C . TYR B 1 43 ? 25.982 13.036 45.740 1.00 21.96 25 TYR B C 1
ATOM 2407 O O . TYR B 1 43 ? 24.913 13.126 45.127 1.00 19.86 25 TYR B O 1
ATOM 2416 N N . TRP B 1 44 ? 26.982 12.239 45.356 1.00 22.27 26 TRP B N 1
ATOM 2417 C CA . TRP B 1 44 ? 27.017 11.519 44.049 1.00 22.65 26 TRP B CA 1
ATOM 2418 C C . TRP B 1 44 ? 26.087 10.300 44.057 1.00 23.97 26 TRP B C 1
ATOM 2419 O O . TRP B 1 44 ? 25.733 9.810 42.963 1.00 24.11 26 TRP B O 1
ATOM 2430 N N . ASN B 1 45 ? 25.649 9.860 45.238 1.00 25.24 27 ASN B N 1
ATOM 2431 C CA . ASN B 1 45 ? 24.712 8.720 45.386 1.00 25.92 27 ASN B CA 1
ATOM 2432 C C . ASN B 1 45 ? 23.268 9.239 45.355 1.00 25.63 27 ASN B C 1
ATOM 2433 O O . ASN B 1 45 ? 22.351 8.399 45.280 1.00 26.01 27 ASN B O 1
ATOM 2438 N N . ASN B 1 46 ? 23.059 10.561 45.407 1.00 24.92 28 ASN B N 1
ATOM 2439 C CA . ASN B 1 46 ? 21.715 11.184 45.582 1.00 22.79 28 ASN B CA 1
ATOM 2440 C C . ASN B 1 46 ? 20.970 11.268 44.240 1.00 21.80 28 ASN B C 1
ATOM 2441 O O . ASN B 1 46 ? 20.432 12.355 43.910 1.00 21.73 28 ASN B O 1
ATOM 2446 N N . TYR B 1 47 ? 20.879 10.155 43.507 1.00 20.43 29 TYR B N 1
ATOM 2447 C CA . TYR B 1 47 ? 20.172 10.070 42.202 1.00 19.76 29 TYR B CA 1
ATOM 2448 C C . TYR B 1 47 ? 19.180 8.905 42.212 1.00 20.58 29 TYR B C 1
ATOM 2449 O O . TYR B 1 47 ? 19.470 7.867 42.841 1.00 20.09 29 TYR B O 1
ATOM 2458 N N . LYS B 1 48 ? 18.062 9.066 41.507 1.00 21.16 30 LYS B N 1
ATOM 2459 C CA . LYS B 1 48 ? 17.014 8.023 41.366 1.00 22.80 30 LYS B CA 1
ATOM 2460 C C . LYS B 1 48 ? 17.551 6.856 40.535 1.00 21.67 30 LYS B C 1
ATOM 2461 O O . LYS B 1 48 ? 18.625 6.973 39.939 1.00 19.52 30 LYS B O 1
ATOM 2467 N N . THR B 1 49 ? 16.800 5.764 40.495 1.00 21.02 31 THR B N 1
ATOM 2468 C CA . THR B 1 49 ? 17.063 4.628 39.589 1.00 21.45 31 THR B CA 1
ATOM 2469 C C . THR B 1 49 ? 17.319 5.171 38.182 1.00 20.21 31 THR B C 1
ATOM 2470 O O . THR B 1 49 ? 16.589 6.023 37.685 1.00 19.39 31 THR B O 1
ATOM 2474 N N . PRO B 1 50 ? 18.387 4.702 37.507 1.00 20.78 32 PRO B N 1
ATOM 2475 C CA . PRO B 1 50 ? 18.666 5.106 36.131 1.00 19.70 32 PRO B CA 1
ATOM 2476 C C . PRO B 1 50 ? 17.538 4.727 35.156 1.00 20.36 32 PRO B C 1
ATOM 2477 O O . PRO B 1 50 ? 16.909 3.685 35.318 1.00 19.14 32 PRO B O 1
ATOM 2481 N N . VAL B 1 51 ? 17.313 5.604 34.176 1.00 18.94 33 VAL B N 1
ATOM 2482 C CA . VAL B 1 51 ? 16.438 5.382 32.993 1.00 18.93 33 VAL B CA 1
ATOM 2483 C C . VAL B 1 51 ? 17.353 4.976 31.830 1.00 19.02 33 VAL B C 1
ATOM 2484 O O . VAL B 1 51 ? 18.289 5.739 31.537 1.00 17.00 33 VAL B O 1
ATOM 2488 N N . GLN B 1 52 ? 17.122 3.791 31.249 1.00 20.72 34 GLN B N 1
ATOM 2489 C CA . GLN B 1 52 ? 17.866 3.253 30.075 1.00 21.27 34 GLN B CA 1
ATOM 2490 C C . GLN B 1 52 ? 17.077 3.611 28.805 1.00 21.18 34 GLN B C 1
ATOM 2491 O O . GLN B 1 52 ? 15.908 3.242 28.720 1.00 20.73 34 GLN B O 1
ATOM 2497 N N . ILE B 1 53 ? 17.688 4.357 27.875 1.00 18.36 35 ILE B N 1
ATOM 2498 C CA . ILE B 1 53 ? 17.082 4.769 26.573 1.00 17.88 35 ILE B CA 1
ATOM 2499 C C . ILE B 1 53 ? 17.909 4.162 25.439 1.00 18.49 35 ILE B C 1
ATOM 2500 O O . ILE B 1 53 ? 19.161 4.297 25.454 1.00 18.52 35 ILE B O 1
ATOM 2505 N N . LYS B 1 54 ? 17.240 3.497 24.498 1.00 18.87 36 LYS B N 1
ATOM 2506 C CA . LYS B 1 54 ? 17.889 2.868 23.320 1.00 19.68 36 LYS B CA 1
ATOM 2507 C C . LYS B 1 54 ? 18.063 3.922 22.223 1.00 19.42 36 LYS B C 1
ATOM 2508 O O . LYS B 1 54 ? 17.029 4.515 21.841 1.00 18.66 36 LYS B O 1
ATOM 2514 N N . GLU B 1 55 ? 19.296 4.135 21.743 1.00 19.14 37 GLU B N 1
ATOM 2515 C CA . GLU B 1 55 ? 19.620 5.055 20.617 1.00 21.53 37 GLU B CA 1
ATOM 2516 C C . GLU B 1 55 ? 19.905 4.292 19.309 1.00 23.54 37 GLU B C 1
ATOM 2517 O O . GLU B 1 55 ? 19.862 4.945 18.254 1.00 26.17 37 GLU B O 1
ATOM 2523 N N . PHE B 1 56 ? 20.143 2.978 19.334 1.00 25.43 38 PHE B N 1
ATOM 2524 C CA . PHE B 1 56 ? 20.314 2.140 18.110 1.00 26.87 38 PHE B CA 1
ATOM 2525 C C . PHE B 1 56 ? 21.483 2.666 17.271 1.00 27.85 38 PHE B C 1
ATOM 2526 O O . PHE B 1 56 ? 21.336 2.847 16.036 1.00 29.53 38 PHE B O 1
ATOM 2534 N N . GLY B 1 57 ? 22.620 2.846 17.944 1.00 26.35 39 GLY B N 1
ATOM 2535 C CA . GLY B 1 57 ? 23.838 3.513 17.455 1.00 25.02 39 GLY B CA 1
ATOM 2536 C C . GLY B 1 57 ? 24.723 3.900 18.629 1.00 23.96 39 GLY B C 1
ATOM 2537 O O . GLY B 1 57 ? 24.212 4.544 19.566 1.00 23.73 39 GLY B O 1
ATOM 2538 N N . ALA B 1 58 ? 26.000 3.522 18.604 1.00 21.03 40 ALA B N 1
ATOM 2539 C CA . ALA B 1 58 ? 26.993 3.915 19.633 1.00 20.82 40 ALA B CA 1
ATOM 2540 C C . ALA B 1 58 ? 26.821 5.415 19.920 1.00 18.31 40 ALA B C 1
ATOM 2541 O O . ALA B 1 58 ? 26.749 6.180 18.969 1.00 18.45 40 ALA B O 1
ATOM 2543 N N . VAL B 1 59 ? 26.698 5.814 21.189 1.00 18.74 41 VAL B N 1
ATOM 2544 C CA . VAL B 1 59 ? 26.438 7.227 21.596 1.00 18.05 41 VAL B CA 1
ATOM 2545 C C . VAL B 1 59 ? 27.781 7.945 21.672 1.00 17.91 41 VAL B C 1
ATOM 2546 O O . VAL B 1 59 ? 28.413 7.841 22.742 1.00 16.67 41 VAL B O 1
ATOM 2550 N N . SER B 1 60 ? 28.220 8.604 20.589 1.00 16.58 42 SER B N 1
ATOM 2551 C CA . SER B 1 60 ? 29.592 9.177 20.506 1.00 15.95 42 SER B CA 1
ATOM 2552 C C . SER B 1 60 ? 29.700 10.515 21.259 1.00 15.11 42 SER B C 1
ATOM 2553 O O . SER B 1 60 ? 30.834 10.887 21.574 1.00 16.09 42 SER B O 1
ATOM 2556 N N . LYS B 1 61 ? 28.596 11.220 21.532 1.00 14.37 43 LYS B N 1
ATOM 2557 C CA . LYS B 1 61 ? 28.637 12.460 22.353 1.00 13.58 43 LYS B CA 1
ATOM 2558 C C . LYS B 1 61 ? 27.268 12.754 22.956 1.00 11.89 43 LYS B C 1
ATOM 2559 O O . LYS B 1 61 ? 26.256 12.503 22.279 1.00 11.26 43 LYS B O 1
ATOM 2565 N N . VAL B 1 62 ? 27.281 13.208 24.209 1.00 11.26 44 VAL B N 1
ATOM 2566 C CA . VAL B 1 62 ? 26.156 13.870 24.934 1.00 11.34 44 VAL B CA 1
ATOM 2567 C C . VAL B 1 62 ? 26.631 15.253 25.370 1.00 10.80 44 VAL B C 1
ATOM 2568 O O . VAL B 1 62 ? 27.780 15.367 25.817 1.00 10.28 44 VAL B O 1
ATOM 2572 N N . ASP B 1 63 ? 25.763 16.252 25.226 1.00 10.46 45 ASP B N 1
ATOM 2573 C CA . ASP B 1 63 ? 26.017 17.667 25.589 1.00 10.62 45 ASP B CA 1
ATOM 2574 C C . ASP B 1 63 ? 24.699 18.260 26.097 1.00 10.85 45 ASP B C 1
ATOM 2575 O O . ASP B 1 63 ? 23.679 18.211 25.361 1.00 10.06 45 ASP B O 1
ATOM 2580 N N . PHE B 1 64 ? 24.712 18.788 27.315 1.00 11.67 46 PHE B N 1
ATOM 2581 C CA . PHE B 1 64 ? 23.590 19.583 27.868 1.00 12.47 46 PHE B CA 1
ATOM 2582 C C . PHE B 1 64 ? 23.667 21.007 27.317 1.00 13.05 46 PHE B C 1
ATOM 2583 O O . PHE B 1 64 ? 24.755 21.583 27.313 1.00 14.55 46 PHE B O 1
ATOM 2591 N N . SER B 1 65 ? 22.529 21.559 26.895 1.00 13.33 47 SER B N 1
ATOM 2592 C CA . SER B 1 65 ? 22.355 23.018 26.716 1.00 13.75 47 SER B CA 1
ATOM 2593 C C . SER B 1 65 ? 22.608 23.697 28.057 1.00 14.41 47 SER B C 1
ATOM 2594 O O . SER B 1 65 ? 22.128 23.226 29.098 1.00 12.10 47 SER B O 1
ATOM 2597 N N . PRO B 1 66 ? 23.401 24.793 28.057 1.00 15.54 48 PRO B N 1
ATOM 2598 C CA . PRO B 1 66 ? 23.630 25.592 29.255 1.00 16.56 48 PRO B CA 1
ATOM 2599 C C . PRO B 1 66 ? 22.468 26.552 29.564 1.00 18.55 48 PRO B C 1
ATOM 2600 O O . PRO B 1 66 ? 22.589 27.313 30.512 1.00 20.48 48 PRO 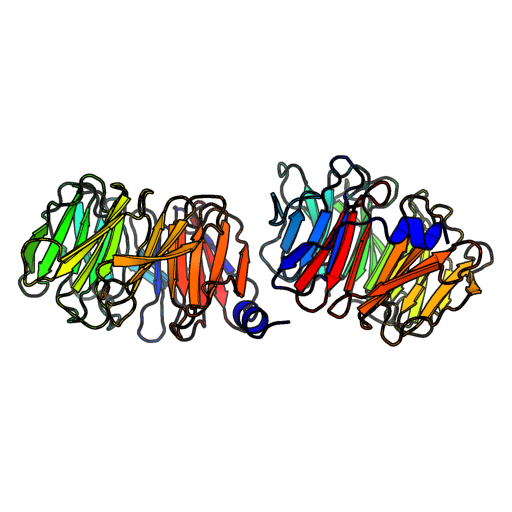B O 1
ATOM 2604 N N . GLN B 1 67 ? 21.374 26.491 28.800 1.00 19.13 49 GLN B N 1
ATOM 2605 C CA . GLN B 1 67 ? 20.206 27.395 28.976 1.00 19.89 49 GLN B CA 1
ATOM 2606 C C . GLN B 1 67 ? 18.979 26.585 29.373 1.00 20.43 49 GLN B C 1
ATOM 2607 O O . GLN B 1 67 ? 18.754 25.500 28.844 1.00 19.32 49 GLN B O 1
ATOM 2613 N N . PRO B 1 68 ? 18.104 27.114 30.262 1.00 20.99 50 PRO B N 1
ATOM 2614 C CA . PRO B 1 68 ? 16.854 26.433 30.598 1.00 20.43 50 PRO B CA 1
ATOM 2615 C C . PRO B 1 68 ? 16.099 26.052 29.327 1.00 20.46 50 PRO B C 1
ATOM 2616 O O . PRO B 1 68 ? 16.137 26.795 28.351 1.00 19.48 50 PRO B O 1
ATOM 2620 N N . PRO B 1 69 ? 15.402 24.894 29.260 1.00 20.84 51 PRO B N 1
ATOM 2621 C CA . PRO B 1 69 ? 15.264 23.955 30.375 1.00 20.47 51 PRO B CA 1
ATOM 2622 C C . PRO B 1 69 ? 16.315 22.827 30.393 1.00 19.45 51 PRO B C 1
ATOM 2623 O O . PRO B 1 69 ? 16.023 21.733 30.868 1.00 17.82 51 PRO B O 1
ATOM 2627 N N . TYR B 1 70 ? 17.525 23.117 29.905 1.00 18.28 52 TYR B N 1
ATOM 2628 C CA . TYR B 1 70 ? 18.688 22.190 29.921 1.00 17.67 52 TYR B CA 1
ATOM 2629 C C . TYR B 1 70 ? 18.331 20.868 29.227 1.00 16.62 52 TYR B C 1
ATOM 2630 O O . TYR B 1 70 ? 18.523 19.789 29.823 1.00 17.09 52 TYR B O 1
ATOM 2639 N N . ASN B 1 71 ? 17.852 20.939 27.985 1.00 16.07 53 ASN B N 1
ATOM 2640 C CA . ASN B 1 71 ? 17.752 19.757 27.087 1.00 15.37 53 ASN B CA 1
ATOM 2641 C C . ASN B 1 71 ? 19.166 19.224 26.855 1.00 14.35 53 ASN B C 1
ATOM 2642 O O . ASN B 1 71 ? 20.139 19.978 27.074 1.00 13.65 53 ASN B O 1
ATOM 2647 N N . TYR B 1 72 ? 19.299 17.965 26.447 1.00 13.93 54 TYR B N 1
ATOM 2648 C CA . TYR B 1 72 ? 20.608 17.423 26.008 1.00 12.98 54 TYR B CA 1
ATOM 2649 C C . TYR B 1 72 ? 20.487 16.925 24.572 1.00 12.27 54 TYR B C 1
ATOM 2650 O O . TYR B 1 72 ? 19.419 16.402 24.159 1.00 12.28 54 TYR B O 1
ATOM 2659 N N . ALA B 1 73 ? 21.592 17.111 23.844 1.00 11.82 55 ALA B N 1
ATOM 2660 C CA . ALA B 1 73 ? 21.831 16.663 22.461 1.00 11.47 55 ALA B CA 1
ATOM 2661 C C . ALA B 1 73 ? 22.662 15.376 22.467 1.00 11.15 55 ALA B C 1
ATOM 2662 O O . ALA B 1 73 ? 23.812 15.376 23.006 1.00 10.39 55 ALA B O 1
ATOM 2664 N N . VAL B 1 74 ? 22.125 14.331 21.829 1.00 10.93 56 VAL B N 1
ATOM 2665 C CA . VAL B 1 74 ? 22.764 12.987 21.743 1.00 11.04 56 VAL B CA 1
ATOM 2666 C C . VAL B 1 74 ? 23.208 12.768 20.302 1.00 10.37 56 VAL B C 1
ATOM 2667 O O . VAL B 1 74 ? 22.342 12.719 19.429 1.00 10.34 56 VAL B O 1
ATOM 2671 N N . THR B 1 75 ? 24.510 12.627 20.083 1.00 10.85 57 THR B N 1
ATOM 2672 C CA . THR B 1 75 ? 25.100 12.310 18.762 1.00 10.79 57 THR B CA 1
ATOM 2673 C C . THR B 1 75 ? 25.217 10.782 18.675 1.00 11.10 57 THR B C 1
ATOM 2674 O O . THR B 1 75 ? 25.914 10.204 19.523 1.00 10.41 57 THR B O 1
ATOM 2678 N N . ALA B 1 76 ? 24.542 10.169 17.692 1.00 11.34 58 ALA B N 1
ATOM 2679 C CA . ALA B 1 76 ? 24.657 8.729 17.357 1.00 12.23 58 ALA B CA 1
ATOM 2680 C C . ALA B 1 76 ? 24.385 8.540 15.858 1.00 12.79 58 ALA B C 1
ATOM 2681 O O . ALA B 1 76 ? 23.496 9.222 15.315 1.00 12.98 58 ALA B O 1
ATOM 2683 N N . SER B 1 77 ? 25.141 7.661 15.210 1.00 13.70 59 SER B N 1
ATOM 2684 C CA . SER B 1 77 ? 24.959 7.301 13.781 1.00 14.75 59 SER B CA 1
ATOM 2685 C C . SER B 1 77 ? 25.006 8.596 12.949 1.00 14.68 59 SER B C 1
ATOM 2686 O O . SER B 1 77 ? 25.988 9.318 13.084 1.00 15.04 59 SER B O 1
ATOM 2689 N N A SER B 1 78 ? 23.963 8.900 12.169 0.50 14.21 60 SER B N 1
ATOM 2690 N N B SER B 1 78 ? 23.943 8.923 12.210 0.50 13.92 60 SER B N 1
ATOM 2691 C CA A SER B 1 78 ? 23.913 10.049 11.227 0.50 14.51 60 SER B CA 1
ATOM 2692 C CA B SER B 1 78 ? 23.909 10.034 11.225 0.50 14.05 60 SER B CA 1
ATOM 2693 C C A SER B 1 78 ? 22.915 11.113 11.697 0.50 14.48 60 SER B C 1
ATOM 2694 C C B SER B 1 78 ? 23.049 11.205 11.718 0.50 14.31 60 SER B C 1
ATOM 2695 O O A SER B 1 78 ? 22.344 11.809 10.836 0.50 15.01 60 SER B O 1
ATOM 2696 O O B SER B 1 78 ? 22.732 12.081 10.890 0.50 15.43 60 SER B O 1
ATOM 2701 N N . ARG B 1 79 ? 22.675 11.244 12.998 1.00 14.75 61 ARG B N 1
ATOM 2702 C CA . ARG B 1 79 ? 21.692 12.249 13.478 1.00 14.90 61 ARG B CA 1
ATOM 2703 C C . ARG B 1 79 ? 21.969 12.691 14.915 1.00 14.03 61 ARG B C 1
ATOM 2704 O O . ARG B 1 79 ? 22.742 12.039 15.648 1.00 13.85 61 ARG B O 1
ATOM 2712 N N . ILE B 1 80 ? 21.382 13.831 15.260 1.00 13.20 62 ILE B N 1
ATOM 2713 C CA . ILE B 1 80 ? 21.430 14.425 16.621 1.00 12.37 62 ILE B CA 1
ATOM 2714 C C . ILE B 1 80 ? 20.012 14.394 17.185 1.00 12.45 62 ILE B C 1
ATOM 2715 O O . ILE B 1 80 ? 19.134 14.952 16.535 1.00 12.86 62 ILE B O 1
ATOM 2720 N N . HIS B 1 81 ? 19.811 13.726 18.333 1.00 12.66 63 HIS B N 1
ATOM 2721 C CA . HIS B 1 81 ? 18.524 13.660 19.073 1.00 12.83 63 HIS B CA 1
ATOM 2722 C C . HIS B 1 81 ? 18.576 14.645 20.239 1.00 13.30 63 HIS B C 1
ATOM 2723 O O . HIS B 1 81 ? 19.545 14.566 21.048 1.00 12.34 63 HIS B O 1
ATOM 2730 N N . ILE B 1 82 ? 17.569 15.514 20.336 1.00 12.48 64 ILE B N 1
ATOM 2731 C CA . ILE B 1 82 ? 17.331 16.359 21.530 1.00 13.31 64 ILE B CA 1
ATOM 2732 C C . ILE B 1 82 ? 16.355 15.611 22.430 1.00 13.70 64 ILE B C 1
ATOM 2733 O O . ILE B 1 82 ? 15.333 15.134 21.915 1.00 14.99 64 ILE B O 1
ATOM 2738 N N . TYR B 1 83 ? 16.686 15.512 23.714 1.00 13.71 65 TYR B N 1
ATOM 2739 C CA . TYR B 1 83 ? 15.813 14.976 24.784 1.00 14.16 65 TYR B CA 1
ATOM 2740 C C . TYR B 1 83 ? 15.594 16.108 25.783 1.00 14.62 65 TYR B C 1
ATOM 2741 O O . TYR B 1 83 ? 16.546 16.851 26.051 1.00 15.24 65 TYR B O 1
ATOM 2750 N N . GLY B 1 84 ? 14.378 16.242 26.315 1.00 15.57 66 GLY B N 1
ATOM 2751 C CA . GLY B 1 84 ? 14.147 16.979 27.566 1.00 16.50 66 GLY B CA 1
ATOM 2752 C C . GLY B 1 84 ? 14.671 16.153 28.724 1.00 18.60 66 GLY B C 1
ATOM 2753 O O . GLY B 1 84 ? 14.728 14.918 28.570 1.00 17.15 66 GLY B O 1
ATOM 2754 N N . ARG B 1 85 ? 15.039 16.787 29.837 1.00 22.15 67 ARG B N 1
ATOM 2755 C CA . ARG B 1 85 ? 15.710 16.108 30.982 1.00 25.27 67 ARG B CA 1
ATOM 2756 C C . ARG B 1 85 ? 14.956 14.810 31.311 1.00 26.82 67 ARG B C 1
ATOM 2757 O O . ARG B 1 85 ? 15.647 13.799 31.532 1.00 26.67 67 ARG B O 1
ATOM 2761 N N . TYR B 1 86 ? 13.614 14.819 31.281 1.00 29.38 68 TYR B N 1
ATOM 2762 C CA . TYR B 1 86 ? 12.747 13.673 31.676 1.00 31.71 68 TYR B CA 1
ATOM 2763 C C . TYR B 1 86 ? 12.133 12.960 30.459 1.00 32.07 68 TYR B C 1
ATOM 2764 O O . TYR B 1 86 ? 11.302 12.049 30.672 1.00 33.04 68 TYR B O 1
ATOM 2773 N N . SER B 1 87 ? 12.545 13.308 29.233 1.00 30.30 69 SER B N 1
ATOM 2774 C CA . SER B 1 87 ? 12.127 12.630 27.975 1.00 28.97 69 SER B CA 1
ATOM 2775 C C . SER B 1 87 ? 12.698 11.215 27.939 1.00 28.35 69 SER B C 1
ATOM 2776 O O . SER B 1 87 ? 13.881 11.046 28.283 1.00 27.45 69 SER B O 1
ATOM 2779 N N . GLN B 1 88 ? 11.895 10.240 27.513 1.00 29.16 70 GLN B N 1
ATOM 2780 C CA . GLN B 1 88 ? 12.380 8.864 27.236 1.00 29.56 70 GLN B CA 1
ATOM 2781 C C . GLN B 1 88 ? 12.427 8.661 25.720 1.00 27.88 70 GLN B C 1
ATOM 2782 O O . GLN B 1 88 ? 12.945 7.612 25.293 1.00 29.08 70 GLN B O 1
ATOM 2788 N N . GLU B 1 89 ? 11.952 9.644 24.946 1.00 25.36 71 GLU B N 1
ATOM 2789 C CA . GLU B 1 89 ? 12.050 9.654 23.461 1.00 26.52 71 GLU B CA 1
ATOM 2790 C C . GLU B 1 89 ? 12.413 11.063 22.993 1.00 22.87 71 GLU B C 1
ATOM 2791 O O . GLU B 1 89 ? 12.053 12.037 23.644 1.00 22.08 71 GLU B O 1
ATOM 2797 N N . PRO B 1 90 ? 13.119 11.236 21.852 1.00 21.58 72 PRO B N 1
ATOM 2798 C CA . PRO B 1 90 ? 13.557 12.569 21.422 1.00 20.60 72 PRO B CA 1
ATOM 2799 C C . PRO B 1 90 ? 12.396 13.547 21.178 1.00 21.10 72 PRO B C 1
ATOM 2800 O O . PRO B 1 90 ? 11.340 13.112 20.728 1.00 20.77 72 PRO B O 1
ATOM 2804 N N . ILE B 1 91 ? 12.625 14.837 21.429 1.00 19.70 73 ILE B N 1
ATOM 2805 C CA . ILE B 1 91 ? 11.638 15.934 21.178 1.00 19.60 73 ILE B CA 1
ATOM 2806 C C . ILE B 1 91 ? 12.012 16.707 19.903 1.00 19.21 73 ILE B C 1
ATOM 2807 O O . ILE B 1 91 ? 11.151 17.443 19.407 1.00 19.63 73 ILE B O 1
ATOM 2812 N N . LYS B 1 92 ? 13.258 16.591 19.425 1.00 17.38 74 LYS B N 1
ATOM 2813 C CA . LYS B 1 92 ? 13.715 17.146 18.124 1.00 17.00 74 LYS B CA 1
ATOM 2814 C C . LYS B 1 92 ? 14.788 16.222 17.558 1.00 16.21 74 LYS B C 1
ATOM 2815 O O . LYS B 1 92 ? 15.410 15.513 18.358 1.00 15.70 74 LYS B O 1
ATOM 2819 N N . THR B 1 93 ? 15.013 16.282 16.243 1.00 14.78 75 THR B N 1
ATOM 2820 C CA . THR B 1 93 ? 16.146 15.634 15.548 1.00 14.30 75 THR B CA 1
ATOM 2821 C C . THR B 1 93 ? 16.816 16.675 14.646 1.00 14.37 75 THR B C 1
ATOM 2822 O O . THR B 1 93 ? 16.087 17.409 13.957 1.00 13.52 75 THR B O 1
ATOM 2826 N N . PHE B 1 94 ? 18.141 16.758 14.675 1.00 14.19 76 PHE B N 1
ATOM 2827 C CA . PHE B 1 94 ? 18.931 17.559 13.705 1.00 14.92 76 PHE B CA 1
ATOM 2828 C C . PHE B 1 94 ? 19.823 16.592 12.943 1.00 14.65 76 PHE B C 1
ATOM 2829 O O . PHE B 1 94 ? 20.448 15.715 13.579 1.00 15.72 76 PHE B O 1
ATOM 2837 N N . SER B 1 95 ? 19.868 16.730 11.623 1.00 14.35 77 SER B N 1
ATOM 2838 C CA . SER B 1 95 ? 20.662 15.839 10.749 1.00 14.88 77 SER B CA 1
ATOM 2839 C C . SER B 1 95 ? 20.813 16.509 9.394 1.00 14.97 77 SER B C 1
ATOM 2840 O O . SER B 1 95 ? 19.911 17.316 9.016 1.00 15.08 77 SER B O 1
ATOM 2843 N N . ARG B 1 96 ? 21.886 16.158 8.698 1.00 14.62 78 ARG B N 1
ATOM 2844 C CA . ARG B 1 96 ? 22.007 16.360 7.238 1.00 16.04 78 ARG B CA 1
ATOM 2845 C C . ARG B 1 96 ? 21.275 15.239 6.489 1.00 15.88 78 ARG B C 1
ATOM 2846 O O . ARG B 1 96 ? 21.119 15.377 5.261 1.00 16.39 78 ARG B O 1
ATOM 2854 N N . PHE B 1 97 ? 20.936 14.140 7.170 1.00 16.21 79 PHE B N 1
ATOM 2855 C CA . PHE B 1 97 ? 20.296 12.927 6.579 1.00 16.55 79 PHE B CA 1
ATOM 2856 C C . PHE B 1 97 ? 21.234 12.348 5.517 1.00 17.77 79 PHE B C 1
ATOM 2857 O O . PHE B 1 97 ? 20.805 11.948 4.396 1.00 18.60 79 PHE B O 1
ATOM 2865 N N . LYS B 1 98 ? 22.507 12.269 5.885 1.00 17.21 80 LYS B N 1
ATOM 2866 C CA . LYS B 1 98 ? 23.598 11.902 4.962 1.00 17.79 80 LYS B CA 1
ATOM 2867 C C . LYS B 1 98 ? 24.485 10.869 5.658 1.00 18.08 80 LYS B C 1
ATOM 2868 O O . LYS B 1 98 ? 24.090 9.691 5.676 1.00 19.10 80 LYS B O 1
ATOM 2874 N N . ASP B 1 99 ? 25.630 11.287 6.203 1.00 17.09 81 ASP B N 1
ATOM 2875 C CA . ASP B 1 99 ? 26.672 10.372 6.736 1.00 16.53 81 ASP B CA 1
ATOM 2876 C C . ASP B 1 99 ? 26.777 10.547 8.256 1.00 15.80 81 ASP B C 1
ATOM 2877 O O . ASP B 1 99 ? 25.946 11.284 8.826 1.00 16.05 81 ASP B O 1
ATOM 2882 N N . THR B 1 100 ? 27.726 9.858 8.895 1.00 15.46 82 THR B N 1
ATOM 2883 C CA . THR B 1 100 ? 27.859 9.812 10.374 1.00 14.84 82 THR B CA 1
ATOM 2884 C C . THR B 1 100 ? 28.120 11.238 10.891 1.00 13.57 82 THR B C 1
ATOM 2885 O O . THR B 1 100 ? 28.871 11.986 10.218 1.00 12.53 82 THR B O 1
ATOM 2889 N N . ALA B 1 101 ? 27.445 11.614 11.984 1.00 12.14 83 ALA B N 1
ATOM 2890 C CA . ALA B 1 101 ? 27.578 12.929 12.656 1.00 11.82 83 ALA B CA 1
ATOM 2891 C C . ALA B 1 101 ? 28.496 12.771 13.866 1.00 11.16 83 ALA B C 1
ATOM 2892 O O . ALA B 1 101 ? 28.513 11.690 14.483 1.00 10.65 83 ALA B O 1
ATOM 2894 N N . TYR B 1 102 ? 29.248 13.814 14.198 1.00 10.17 84 TYR B N 1
ATOM 2895 C CA . TYR B 1 102 ? 30.153 13.773 15.370 1.00 9.79 84 TYR B CA 1
ATOM 2896 C C . TYR B 1 102 ? 29.974 15.020 16.206 1.00 8.84 84 TYR B C 1
ATOM 2897 O O . TYR B 1 102 ? 29.748 16.119 15.629 1.00 8.03 84 TYR B O 1
ATOM 2906 N N . CYS B 1 103 ? 30.063 14.837 17.528 1.00 8.65 85 CYS B N 1
ATOM 2907 C CA . CYS B 1 103 ? 30.471 15.883 18.504 1.00 8.57 85 CYS B CA 1
ATOM 2908 C C . CYS B 1 103 ? 29.476 17.055 18.509 1.00 8.59 85 CYS B C 1
ATOM 2909 O O . CYS B 1 103 ? 29.917 18.237 18.502 1.00 7.95 85 CYS B O 1
ATOM 2912 N N . ALA B 1 104 ? 28.166 16.785 18.522 1.00 8.64 86 ALA B N 1
ATOM 2913 C CA . ALA B 1 104 ? 27.153 17.868 18.544 1.00 8.55 86 ALA B CA 1
ATOM 2914 C C . ALA B 1 104 ? 27.314 18.628 19.862 1.00 8.44 86 ALA B C 1
ATOM 2915 O O . ALA B 1 104 ? 27.254 17.988 20.938 1.00 8.88 86 ALA B O 1
ATOM 2917 N N . THR B 1 105 ? 27.535 19.933 19.779 1.00 8.16 87 THR B N 1
ATOM 2918 C CA . THR B 1 105 ? 27.922 20.808 20.918 1.00 8.63 87 THR B CA 1
ATOM 2919 C C . THR B 1 105 ? 27.077 22.082 20.898 1.00 8.65 87 THR B C 1
ATOM 2920 O O . THR B 1 105 ? 27.108 22.768 19.866 1.00 9.37 87 THR B O 1
ATOM 2924 N N . PHE B 1 106 ? 26.384 22.417 21.989 1.00 8.96 88 PHE B N 1
ATOM 2925 C CA . PHE B 1 106 ? 25.590 23.670 22.092 1.00 9.61 88 PHE B CA 1
ATOM 2926 C C . PHE B 1 106 ? 26.515 24.875 22.220 1.00 10.02 88 PHE B C 1
ATOM 2927 O O . PHE B 1 106 ? 27.500 24.823 22.979 1.00 9.23 88 PHE B O 1
ATOM 2935 N N . ARG B 1 107 ? 26.149 25.949 21.531 1.00 9.99 89 ARG B N 1
ATOM 2936 C CA . ARG B 1 107 ? 26.668 27.296 21.822 1.00 11.63 89 ARG B CA 1
ATOM 2937 C C . ARG B 1 107 ? 26.215 27.740 23.222 1.00 11.77 89 ARG B C 1
ATOM 2938 O O . ARG B 1 107 ? 25.181 27.247 23.734 1.00 11.96 89 ARG B O 1
ATOM 2946 N N . GLN B 1 108 ? 26.989 28.644 23.814 1.00 13.34 90 GLN B N 1
ATOM 2947 C CA . GLN B 1 108 ? 26.852 29.147 25.208 1.00 14.07 90 GLN B CA 1
ATOM 2948 C C . GLN B 1 108 ? 25.465 29.778 25.419 1.00 14.06 90 GLN B C 1
ATOM 2949 O O . GLN B 1 108 ? 25.027 29.855 26.575 1.00 14.56 90 GLN B O 1
ATOM 2955 N N . ASP B 1 109 ? 24.806 30.247 24.357 1.00 14.16 91 ASP B N 1
ATOM 2956 C CA . ASP B 1 109 ? 23.439 30.840 24.416 1.00 15.01 91 ASP B CA 1
ATOM 2957 C C . ASP B 1 109 ? 22.378 29.756 24.150 1.00 14.76 91 ASP B C 1
ATOM 2958 O O . ASP B 1 109 ? 21.194 30.090 24.123 1.00 15.31 91 ASP B O 1
ATOM 2963 N N . GLY B 1 110 ? 22.781 28.501 23.927 1.00 14.42 92 GLY B N 1
ATOM 2964 C CA . GLY B 1 110 ? 21.857 27.382 23.661 1.00 14.76 92 GLY B CA 1
ATOM 2965 C C . GLY B 1 110 ? 21.141 27.483 22.321 1.00 15.12 92 GLY B C 1
ATOM 2966 O O . GLY B 1 110 ? 20.209 26.702 22.122 1.00 14.31 92 GLY B O 1
ATOM 2967 N N . ARG B 1 111 ? 21.540 28.393 21.416 1.00 16.49 93 ARG B N 1
ATOM 2968 C CA . ARG B 1 111 ? 20.719 28.745 20.224 1.00 17.04 93 ARG B CA 1
ATOM 2969 C C . ARG B 1 111 ? 21.238 28.059 18.949 1.00 15.80 93 ARG B C 1
ATOM 2970 O O . ARG B 1 111 ? 20.457 27.970 17.989 1.00 14.83 93 ARG B O 1
ATOM 2978 N N . LEU B 1 112 ? 22.485 27.582 18.936 1.00 15.03 94 LEU B N 1
ATOM 2979 C CA . LEU B 1 112 ? 23.072 26.807 17.813 1.00 14.29 94 LEU B CA 1
ATOM 2980 C C . LEU B 1 112 ? 23.670 25.511 18.348 1.00 13.45 94 LEU B C 1
ATOM 2981 O O . LEU B 1 112 ? 24.157 25.513 19.494 1.00 11.80 94 LEU B O 1
ATOM 2986 N N . LEU B 1 113 ? 23.704 24.499 17.479 1.00 12.61 95 LEU B N 1
ATOM 2987 C CA . LEU B 1 113 ? 24.520 23.276 17.618 1.00 12.50 95 LEU B CA 1
ATOM 2988 C C . LEU B 1 113 ? 25.593 23.316 16.530 1.00 11.64 95 LEU B C 1
ATOM 2989 O O . LEU B 1 113 ? 25.261 23.690 15.372 1.00 12.04 95 LEU B O 1
ATOM 2994 N N . VAL B 1 114 ? 26.821 22.965 16.883 1.00 9.65 96 VAL B N 1
ATOM 2995 C CA . VAL B 1 114 ? 27.894 22.700 15.888 1.00 9.65 96 VAL B CA 1
ATOM 2996 C C . VAL B 1 114 ? 28.173 21.197 15.930 1.00 9.25 96 VAL B C 1
ATOM 2997 O O . VAL B 1 114 ? 28.068 20.601 17.012 1.00 8.77 96 VAL B O 1
ATOM 3001 N N . ALA B 1 115 ? 28.446 20.608 14.774 1.00 9.45 97 ALA B N 1
ATOM 3002 C CA . ALA B 1 115 ? 28.730 19.165 14.629 1.00 9.86 97 ALA B CA 1
ATOM 3003 C C . ALA B 1 115 ? 29.737 18.972 13.497 1.00 9.93 97 ALA B C 1
ATOM 3004 O O . ALA B 1 115 ? 29.858 19.881 12.642 1.00 9.71 97 ALA B O 1
ATOM 3006 N N . GLY B 1 116 ? 30.427 17.829 13.501 1.00 10.07 98 GLY B N 1
ATOM 3007 C CA . GLY B 1 116 ? 31.261 17.374 12.377 1.00 9.82 98 GLY B CA 1
ATOM 3008 C C . GLY B 1 116 ? 30.568 16.266 11.609 1.00 10.05 98 GLY B C 1
ATOM 3009 O O . GLY B 1 116 ? 29.635 15.643 12.158 1.00 10.33 98 GLY B O 1
ATOM 3010 N N . SER B 1 117 ? 30.954 16.065 10.356 1.00 10.44 99 SER B N 1
ATOM 3011 C CA . SER B 1 117 ? 30.454 14.944 9.527 1.00 11.02 99 SER B CA 1
ATOM 3012 C C . SER B 1 117 ? 31.640 14.124 9.040 1.00 11.02 99 SER B C 1
ATOM 3013 O O . SER B 1 117 ? 32.750 14.703 8.928 1.00 10.55 99 SER B O 1
ATOM 3016 N N . GLU B 1 118 ? 31.366 12.837 8.798 1.00 11.57 100 GLU B N 1
ATOM 3017 C CA . GLU B 1 118 ? 32.290 11.816 8.238 1.00 12.52 100 GLU B CA 1
ATOM 3018 C C . GLU B 1 118 ? 32.917 12.311 6.931 1.00 11.99 100 GLU B C 1
ATOM 3019 O O . GLU B 1 118 ? 34.066 11.973 6.704 1.00 11.66 100 GLU B O 1
ATOM 3025 N N . ASP B 1 119 ? 32.194 13.070 6.094 1.00 12.46 101 ASP B N 1
ATOM 3026 C CA . ASP B 1 119 ? 32.730 13.534 4.781 1.00 13.47 101 ASP B CA 1
ATOM 3027 C C . ASP B 1 119 ? 33.503 14.865 4.909 1.00 12.77 101 ASP B C 1
ATOM 3028 O O . ASP B 1 119 ? 33.831 15.457 3.858 1.00 11.30 101 ASP B O 1
ATOM 3033 N N . GLY B 1 120 ? 33.819 15.332 6.125 1.00 11.54 102 GLY B N 1
ATOM 3034 C CA . GLY B 1 120 ? 34.782 16.435 6.330 1.00 11.79 102 GLY B CA 1
ATOM 3035 C C . GLY B 1 120 ? 34.125 17.793 6.483 1.00 12.06 102 GLY B C 1
ATOM 3036 O O . GLY B 1 120 ? 34.849 18.807 6.446 1.00 12.49 102 GLY B O 1
ATOM 3037 N N . GLY B 1 121 ? 32.817 17.815 6.736 1.00 12.07 103 GLY B N 1
ATOM 3038 C CA . GLY B 1 121 ? 32.048 19.053 6.895 1.00 10.93 103 GLY B CA 1
ATOM 3039 C C . GLY B 1 121 ? 31.972 19.473 8.346 1.00 10.92 103 GLY B C 1
ATOM 3040 O O . GLY B 1 121 ? 32.047 18.603 9.234 1.00 10.77 103 GLY B O 1
ATOM 3041 N N . VAL B 1 122 ? 31.849 20.780 8.566 1.00 10.76 104 VAL B N 1
ATOM 3042 C CA . VAL B 1 122 ? 31.445 21.396 9.859 1.00 10.71 104 VAL B CA 1
ATOM 3043 C C . VAL B 1 122 ? 30.047 21.988 9.649 1.00 11.54 104 VAL B C 1
ATOM 3044 O O . VAL B 1 122 ? 29.935 22.808 8.718 1.00 12.03 104 VAL B O 1
ATOM 3048 N N . GLN B 1 123 ? 29.049 21.595 10.458 1.00 12.00 105 GLN B N 1
ATOM 3049 C CA . GLN B 1 123 ? 27.630 22.035 10.328 1.00 13.28 105 GLN B CA 1
ATOM 3050 C C . GLN B 1 123 ? 27.180 22.847 11.545 1.00 12.86 105 GLN B C 1
ATOM 3051 O O . GLN B 1 123 ? 27.535 22.484 12.692 1.00 11.99 105 GLN B O 1
ATOM 3057 N N . LEU B 1 124 ? 26.391 23.891 11.298 1.00 12.06 106 LEU B N 1
ATOM 3058 C CA . LEU B 1 124 ? 25.682 24.667 12.345 1.00 12.03 106 LEU B CA 1
ATOM 3059 C C . LEU B 1 124 ? 24.176 24.442 12.190 1.00 12.27 106 LEU B C 1
ATOM 3060 O O . LEU B 1 124 ? 23.658 24.673 11.096 1.00 12.64 106 LEU B O 1
ATOM 3065 N N . PHE B 1 125 ? 23.494 24.048 13.261 1.00 12.49 107 PHE B N 1
ATOM 3066 C CA . PHE B 1 125 ? 22.015 23.925 13.292 1.00 13.37 107 PHE B CA 1
ATOM 3067 C C . PHE B 1 125 ? 21.435 25.006 14.202 1.00 14.55 107 PHE B C 1
ATOM 3068 O O . PHE B 1 125 ? 21.918 25.184 15.331 1.00 13.85 107 PHE B O 1
ATOM 3076 N N . ASP B 1 126 ? 20.444 25.725 13.676 1.00 15.93 108 ASP B N 1
ATOM 3077 C CA . ASP B 1 126 ? 19.568 26.675 14.402 1.00 17.87 108 ASP B CA 1
ATOM 3078 C C . ASP B 1 126 ? 18.582 25.843 15.232 1.00 18.90 108 ASP B C 1
ATOM 3079 O O . ASP B 1 126 ? 17.773 25.103 14.635 1.00 17.75 108 ASP B O 1
ATOM 3084 N N . ILE B 1 127 ? 18.671 25.934 16.556 1.00 20.89 109 ILE B N 1
ATOM 3085 C CA . ILE B 1 127 ? 17.823 25.142 17.499 1.00 25.08 109 ILE B CA 1
ATOM 3086 C C . ILE B 1 127 ? 16.342 25.467 17.251 1.00 25.52 109 ILE B C 1
ATOM 3087 O O . ILE B 1 127 ? 15.533 24.529 17.335 1.00 27.10 109 ILE B O 1
ATOM 3092 N N . SER B 1 128 ? 16.016 26.709 16.872 1.00 28.43 110 SER B N 1
ATOM 3093 C CA . SER B 1 128 ? 14.633 27.192 16.600 1.00 31.31 110 SER B CA 1
ATOM 3094 C C . SER B 1 128 ? 14.031 26.430 15.413 1.00 35.83 110 SER B C 1
ATOM 3095 O O . SER B 1 128 ? 12.793 26.328 15.359 1.00 37.25 110 SER B O 1
ATOM 3098 N N . GLY B 1 129 ? 14.880 25.921 14.511 1.00 37.80 111 GLY B N 1
ATOM 3099 C CA . GLY B 1 129 ? 14.468 25.274 13.252 1.00 39.58 111 GLY B CA 1
ATOM 3100 C C . GLY B 1 129 ? 13.980 26.298 12.240 1.00 40.42 111 GLY B C 1
ATOM 3101 O O . GLY B 1 129 ? 13.269 25.896 11.308 1.00 43.25 111 GLY B O 1
ATOM 3102 N N . ARG B 1 130 ? 14.331 27.576 12.431 1.00 42.44 112 ARG B N 1
ATOM 3103 C CA . ARG B 1 130 ? 13.977 28.699 11.522 1.00 44.30 112 ARG B CA 1
ATOM 3104 C C . ARG B 1 130 ? 14.893 28.643 10.295 1.00 44.47 112 ARG B C 1
ATOM 3105 O O . ARG B 1 130 ? 14.395 28.327 9.200 1.00 47.03 112 ARG B O 1
ATOM 3113 N N . ALA B 1 131 ? 16.180 28.956 10.483 1.00 39.67 113 ALA B N 1
ATOM 3114 C CA . ALA B 1 131 ? 17.173 29.170 9.406 1.00 37.66 113 ALA B CA 1
ATOM 3115 C C . ALA B 1 131 ? 17.649 27.815 8.890 1.00 36.31 113 ALA B C 1
ATOM 3116 O O . ALA B 1 131 ? 17.555 26.804 9.584 1.00 35.49 113 ALA B O 1
ATOM 3118 N N . PRO B 1 132 ? 18.184 27.743 7.653 1.00 36.95 114 PRO B N 1
ATOM 3119 C CA . PRO B 1 132 ? 18.589 26.466 7.082 1.00 34.25 114 PRO B CA 1
ATOM 3120 C C . PRO B 1 132 ? 19.949 26.081 7.673 1.00 29.26 114 PRO B C 1
ATOM 3121 O O . PRO B 1 132 ? 20.664 26.955 8.122 1.00 27.15 114 PRO B O 1
ATOM 3125 N N . LEU B 1 133 ? 20.219 24.782 7.697 1.00 27.88 115 LEU B N 1
ATOM 3126 C CA . LEU B 1 133 ? 21.541 24.156 7.962 1.00 29.07 115 LEU B CA 1
ATOM 3127 C C . LEU B 1 133 ? 22.643 24.935 7.235 1.00 26.92 115 LEU B C 1
ATOM 3128 O O . LEU B 1 133 ? 22.537 25.069 6.017 1.00 28.06 115 LEU B O 1
ATOM 3133 N N . ARG B 1 134 ? 23.673 25.392 7.949 1.00 23.21 116 ARG B N 1
ATOM 3134 C CA . ARG B 1 134 ? 24.895 25.994 7.359 1.00 22.92 116 ARG B CA 1
ATOM 3135 C C . ARG B 1 134 ? 26.015 24.953 7.389 1.00 23.55 116 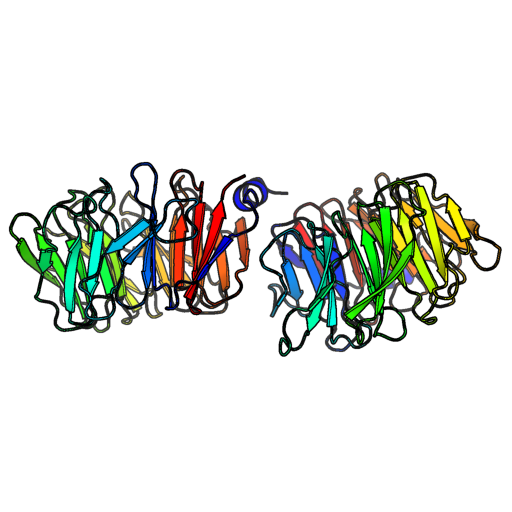ARG B C 1
ATOM 3136 O O . ARG B 1 134 ? 26.080 24.162 8.388 1.00 20.36 116 ARG B O 1
ATOM 3144 N N . GLN B 1 135 ? 26.831 24.909 6.331 1.00 22.89 117 GLN B N 1
ATOM 3145 C CA . GLN B 1 135 ? 27.970 23.962 6.242 1.00 24.80 117 GLN B CA 1
ATOM 3146 C C . GLN B 1 135 ? 29.263 24.676 5.844 1.00 22.43 117 GLN B C 1
ATOM 3147 O O . GLN B 1 135 ? 29.252 25.416 4.840 1.00 21.86 117 GLN B O 1
ATOM 3153 N N . PHE B 1 136 ? 30.350 24.371 6.556 1.00 20.03 118 PHE B N 1
ATOM 3154 C CA . PHE B 1 136 ? 31.725 24.846 6.269 1.00 19.68 118 PHE B CA 1
ATOM 3155 C C . PHE B 1 136 ? 32.563 23.688 5.730 1.00 18.83 118 PHE B C 1
ATOM 3156 O O . PHE B 1 136 ? 32.733 22.660 6.426 1.00 17.63 118 PHE B O 1
ATOM 3164 N N A GLU B 1 137 ? 33.112 23.884 4.532 0.50 17.94 119 GLU B N 1
ATOM 3165 N N B GLU B 1 137 ? 33.043 23.828 4.489 0.50 18.33 119 GLU B N 1
ATOM 3166 C CA A GLU B 1 137 ? 33.941 22.881 3.823 0.50 16.91 119 GLU B CA 1
ATOM 3167 C CA B GLU B 1 137 ? 33.923 22.834 3.819 0.50 17.46 119 GLU B CA 1
ATOM 3168 C C A GLU B 1 137 ? 35.392 23.362 3.845 0.50 15.61 119 GLU B C 1
ATOM 3169 C C B GLU B 1 137 ? 35.368 23.345 3.884 0.50 15.89 119 GLU B C 1
ATOM 3170 O O A GLU B 1 137 ? 35.627 24.585 3.839 0.50 14.76 119 GLU B O 1
ATOM 3171 O O B GLU B 1 137 ? 35.577 24.571 3.919 0.50 15.03 119 GLU B O 1
ATOM 3182 N N . GLY B 1 138 ? 36.325 22.422 3.940 1.00 14.97 120 GLY B N 1
ATOM 3183 C CA . GLY B 1 138 ? 37.759 22.728 4.059 1.00 14.70 120 GLY B CA 1
ATOM 3184 C C . GLY B 1 138 ? 38.513 21.479 4.462 1.00 13.50 120 GLY B C 1
ATOM 3185 O O . GLY B 1 138 ? 39.557 21.201 3.863 1.00 14.94 120 GLY B O 1
ATOM 3186 N N . HIS B 1 139 ? 38.004 20.766 5.471 1.00 13.22 121 HIS B N 1
ATOM 3187 C CA . HIS B 1 139 ? 38.600 19.488 5.953 1.00 12.07 121 HIS B CA 1
ATOM 3188 C C . HIS B 1 139 ? 38.362 18.394 4.914 1.00 11.79 121 HIS B C 1
ATOM 3189 O O . HIS B 1 139 ? 37.270 18.382 4.301 1.00 11.96 121 HIS B O 1
ATOM 3196 N N . THR B 1 140 ? 39.318 17.485 4.772 1.00 11.27 122 THR B N 1
ATOM 3197 C CA . THR B 1 140 ? 39.338 16.458 3.706 1.00 11.92 122 THR B CA 1
ATOM 3198 C C . THR B 1 140 ? 39.066 15.065 4.275 1.00 12.06 122 THR B C 1
ATOM 3199 O O . THR B 1 140 ? 38.935 14.173 3.465 1.00 12.90 122 THR B O 1
ATOM 3203 N N . LYS B 1 141 ? 38.976 14.892 5.600 1.00 12.50 123 LYS B N 1
ATOM 3204 C CA . LYS B 1 141 ? 38.564 13.619 6.255 1.00 13.00 123 LYS B CA 1
ATOM 3205 C C . LYS B 1 141 ? 37.562 13.933 7.376 1.00 12.45 123 LYS B C 1
ATOM 3206 O O . LYS B 1 141 ? 37.288 15.113 7.634 1.00 11.12 123 LYS B O 1
ATOM 3212 N N . ALA B 1 142 ? 37.023 12.898 8.007 1.00 11.00 124 ALA B N 1
ATOM 3213 C CA . ALA B 1 142 ? 35.975 13.025 9.044 1.00 10.54 124 ALA B CA 1
ATOM 3214 C C . ALA B 1 142 ? 36.357 14.087 10.082 1.00 9.93 124 ALA B C 1
ATOM 3215 O O . ALA B 1 142 ? 37.502 14.066 10.601 1.00 10.07 124 ALA B O 1
ATOM 3217 N N . VAL B 1 143 ? 35.420 14.965 10.434 1.00 9.78 125 VAL B N 1
ATOM 3218 C CA . VAL B 1 143 ? 35.598 15.956 11.534 1.00 9.04 125 VAL B CA 1
ATOM 3219 C C . VAL B 1 143 ? 35.008 15.400 12.832 1.00 8.89 125 VAL B C 1
ATOM 3220 O O . VAL B 1 143 ? 33.762 15.368 12.947 1.00 8.46 125 VAL B O 1
ATOM 3224 N N . HIS B 1 144 ? 35.853 14.975 13.778 1.00 8.65 126 HIS B N 1
ATOM 3225 C CA . HIS B 1 144 ? 35.366 14.381 15.045 1.00 8.40 126 HIS B CA 1
ATOM 3226 C C . HIS B 1 144 ? 35.305 15.433 16.149 1.00 8.49 126 HIS B C 1
ATOM 3227 O O . HIS B 1 144 ? 34.727 15.095 17.196 1.00 8.07 126 HIS B O 1
ATOM 3234 N N . THR B 1 145 ? 35.877 16.624 15.963 1.00 8.83 127 THR B N 1
ATOM 3235 C CA . THR B 1 145 ? 35.882 17.670 17.033 1.00 8.62 127 THR B CA 1
ATOM 3236 C C . THR B 1 145 ? 35.506 19.059 16.495 1.00 8.61 127 THR B C 1
ATOM 3237 O O . THR B 1 145 ? 36.089 19.583 15.512 1.00 8.02 127 THR B O 1
ATOM 3241 N N . VAL B 1 146 ? 34.592 19.693 17.214 1.00 8.48 128 VAL B N 1
ATOM 3242 C CA . VAL B 1 146 ? 34.112 21.068 16.945 1.00 8.64 128 VAL B CA 1
ATOM 3243 C C . VAL B 1 146 ? 33.803 21.683 18.299 1.00 8.64 128 VAL B C 1
ATOM 3244 O O . VAL B 1 146 ? 33.401 20.933 19.198 1.00 8.96 128 VAL B O 1
ATOM 3248 N N . ASP B 1 147 ? 34.018 22.980 18.425 1.00 8.68 129 ASP B N 1
ATOM 3249 C CA . ASP B 1 147 ? 33.588 23.761 19.602 1.00 9.07 129 ASP B CA 1
ATOM 3250 C C . ASP B 1 147 ? 33.363 25.212 19.190 1.00 8.74 129 ASP B C 1
ATOM 3251 O O . ASP B 1 147 ? 33.859 25.641 18.147 1.00 8.86 129 ASP B O 1
ATOM 3256 N N . PHE B 1 148 ? 32.586 25.927 19.993 1.00 8.76 130 PHE B N 1
ATOM 3257 C CA . PHE B 1 148 ? 32.425 27.393 19.867 1.00 8.66 130 PHE B CA 1
ATOM 3258 C C . PHE B 1 148 ? 33.503 28.066 20.712 1.00 8.76 130 PHE B C 1
ATOM 3259 O O . PHE B 1 148 ? 33.721 27.630 21.861 1.00 8.77 130 PHE B O 1
ATOM 3267 N N . THR B 1 149 ? 34.101 29.122 20.172 1.00 8.72 131 THR B N 1
ATOM 3268 C CA . THR B 1 149 ? 34.953 30.074 20.922 1.00 8.67 131 THR B CA 1
ATOM 3269 C C . THR B 1 149 ? 34.081 30.938 21.840 1.00 8.68 131 THR B C 1
ATOM 3270 O O . THR B 1 149 ? 32.869 31.014 21.650 1.00 7.95 131 THR B O 1
ATOM 3274 N N . ALA B 1 150 ? 34.712 31.591 22.798 1.00 9.42 132 ALA B N 1
ATOM 3275 C CA . ALA B 1 150 ? 34.029 32.327 23.889 1.00 9.82 132 ALA B CA 1
ATOM 3276 C C . ALA B 1 150 ? 33.169 33.482 23.345 1.00 10.17 132 ALA B C 1
ATOM 3277 O O . ALA B 1 150 ? 32.153 33.762 23.956 1.00 9.65 132 ALA B O 1
ATOM 3279 N N . ASP B 1 151 ? 33.512 34.056 22.185 1.00 10.96 133 ASP B N 1
ATOM 3280 C CA . ASP B 1 151 ? 32.805 35.196 21.548 1.00 11.46 133 ASP B CA 1
ATOM 3281 C C . ASP B 1 151 ? 31.490 34.726 20.902 1.00 12.27 133 ASP B C 1
ATOM 3282 O O . ASP B 1 151 ? 30.657 35.608 20.622 1.00 12.28 133 ASP B O 1
ATOM 3287 N N . LYS B 1 152 ? 31.331 33.407 20.682 1.00 11.91 134 LYS B N 1
ATOM 3288 C CA . LYS B 1 152 ? 30.125 32.703 20.156 1.00 12.99 134 LYS B CA 1
ATOM 3289 C C . LYS B 1 152 ? 30.085 32.687 18.617 1.00 11.62 134 LYS B C 1
ATOM 3290 O O . LYS B 1 152 ? 29.217 31.992 18.074 1.00 12.06 134 LYS B O 1
ATOM 3296 N N . TYR B 1 153 ? 30.964 33.409 17.920 1.00 11.31 135 TYR B N 1
ATOM 3297 C CA . TYR B 1 153 ? 30.879 33.610 16.446 1.00 10.33 135 TYR B CA 1
ATOM 3298 C C . TYR B 1 153 ? 32.112 33.032 15.734 1.00 10.04 135 TYR B C 1
ATOM 3299 O O . TYR B 1 153 ? 32.325 33.318 14.532 1.00 9.02 135 TYR B O 1
ATOM 3308 N N . HIS B 1 154 ? 32.879 32.186 16.422 1.00 9.74 136 HIS B N 1
ATOM 3309 C CA . HIS B 1 154 ? 33.900 31.337 15.760 1.00 9.78 136 HIS B CA 1
ATOM 3310 C C . HIS B 1 154 ? 33.750 29.879 16.215 1.00 9.19 136 HIS B C 1
ATOM 3311 O O . HIS B 1 154 ? 33.210 29.612 17.333 1.00 8.37 136 HIS B O 1
ATOM 3318 N N . VAL B 1 155 ? 34.260 28.981 15.377 1.00 8.62 137 VAL B N 1
ATOM 3319 C CA . VAL B 1 155 ? 34.324 27.518 15.641 1.00 8.33 137 VAL B CA 1
ATOM 3320 C C . VAL B 1 155 ? 35.767 27.042 15.486 1.00 8.41 137 VAL B C 1
ATOM 3321 O O . VAL B 1 155 ? 36.472 27.526 14.569 1.00 7.47 137 VAL B O 1
ATOM 3325 N N . VAL B 1 156 ? 36.163 26.135 16.380 1.00 8.48 138 VAL B N 1
ATOM 3326 C CA . VAL B 1 156 ? 37.400 25.318 16.273 1.00 9.15 138 VAL B CA 1
ATOM 3327 C C . VAL B 1 156 ? 37.004 23.914 15.836 1.00 9.23 138 VAL B C 1
ATOM 3328 O O . VAL B 1 156 ? 36.123 23.302 16.478 1.00 9.97 138 VAL B O 1
ATOM 3332 N N . SER B 1 157 ? 37.665 23.419 14.794 1.00 8.56 139 SER B N 1
ATOM 3333 C CA . SER B 1 157 ? 37.481 22.040 14.295 1.00 8.44 139 SER B CA 1
ATOM 3334 C C . SER B 1 157 ? 38.839 21.344 14.258 1.00 8.34 139 SER B C 1
ATOM 3335 O O . SER B 1 157 ? 39.872 22.045 14.161 1.00 7.78 139 SER B O 1
ATOM 3338 N N . GLY B 1 158 ? 38.810 20.028 14.438 1.00 8.39 140 GLY B N 1
ATOM 3339 C CA . GLY B 1 158 ? 39.911 19.078 14.228 1.00 8.36 140 GLY B CA 1
ATOM 3340 C C . GLY B 1 158 ? 39.379 17.887 13.472 1.00 8.36 140 GLY B C 1
ATOM 3341 O O . GLY B 1 158 ? 38.219 17.487 13.735 1.00 8.77 140 GLY B O 1
ATOM 3342 N N . ALA B 1 159 ? 40.159 17.347 12.545 1.00 8.35 141 ALA B N 1
ATOM 3343 C CA . ALA B 1 159 ? 39.696 16.273 11.657 1.00 8.40 141 ALA B CA 1
ATOM 3344 C C . ALA B 1 159 ? 40.732 15.144 11.561 1.00 8.72 141 ALA B C 1
ATOM 3345 O O . ALA B 1 159 ? 41.855 15.257 12.120 1.00 8.35 141 ALA B O 1
ATOM 3347 N N . ASP B 1 160 ? 40.330 14.086 10.858 1.00 9.22 142 ASP B N 1
ATOM 3348 C CA . ASP B 1 160 ? 41.150 12.881 10.576 1.00 9.52 142 ASP B CA 1
ATOM 3349 C C . ASP B 1 160 ? 42.154 13.179 9.458 1.00 9.82 142 ASP B C 1
ATOM 3350 O O . ASP B 1 160 ? 42.987 12.299 9.196 1.00 11.38 142 ASP B O 1
ATOM 3355 N N . ASP B 1 161 ? 42.167 14.406 8.923 1.00 10.28 143 ASP B N 1
ATOM 3356 C CA . ASP B 1 161 ? 43.203 14.934 7.985 1.00 10.31 143 ASP B CA 1
ATOM 3357 C C . ASP B 1 161 ? 44.360 15.569 8.772 1.00 9.82 143 ASP B C 1
ATOM 3358 O O . ASP B 1 161 ? 45.294 16.062 8.142 1.00 10.00 143 ASP B O 1
ATOM 3363 N N . TYR B 1 162 ? 44.290 15.531 10.099 1.00 9.55 144 TYR B N 1
ATOM 3364 C CA . TYR B 1 162 ? 45.359 15.876 11.077 1.00 10.24 144 TYR B CA 1
ATOM 3365 C C . TYR B 1 162 ? 45.358 17.388 11.314 1.00 9.70 144 TYR B C 1
ATOM 3366 O O . TYR B 1 162 ? 46.224 17.856 12.053 1.00 10.55 144 TYR B O 1
ATOM 3375 N N . THR B 1 163 ? 44.451 18.140 10.685 1.00 9.80 145 THR B N 1
ATOM 3376 C CA . THR B 1 163 ? 44.506 19.633 10.690 1.00 9.63 145 THR B CA 1
ATOM 3377 C C . THR B 1 163 ? 43.508 20.162 11.723 1.00 9.61 145 THR B C 1
ATOM 3378 O O . THR B 1 163 ? 42.550 19.444 12.077 1.00 9.54 145 THR B O 1
ATOM 3382 N N . VAL B 1 164 ? 43.798 21.356 12.223 1.00 9.18 146 VAL B N 1
ATOM 3383 C CA . VAL B 1 164 ? 42.927 22.149 13.121 1.00 9.48 146 VAL B CA 1
ATOM 3384 C C . VAL B 1 164 ? 42.570 23.437 12.373 1.00 9.65 146 VAL B C 1
ATOM 3385 O O . VAL B 1 164 ? 43.479 24.045 11.770 1.00 9.68 146 VAL B O 1
ATOM 3389 N N . LYS B 1 165 ? 41.299 23.835 12.397 1.00 9.89 147 LYS B N 1
ATOM 3390 C CA . LYS B 1 165 ? 40.830 25.045 11.676 1.00 9.93 147 LYS B CA 1
ATOM 3391 C C . LYS B 1 165 ? 40.078 25.954 12.650 1.00 10.04 147 LYS B C 1
ATOM 3392 O O . LYS B 1 165 ? 39.399 25.422 13.551 1.00 9.51 147 LYS B O 1
ATOM 3398 N N . LEU B 1 166 ? 40.271 27.268 12.479 1.00 9.66 148 LEU B N 1
ATOM 3399 C CA . LEU B 1 166 ? 39.450 28.342 13.086 1.00 9.77 148 LEU B CA 1
ATOM 3400 C C . LEU B 1 166 ? 38.542 28.906 12.003 1.00 9.71 148 LEU B C 1
ATOM 3401 O O . LEU B 1 166 ? 39.060 29.349 10.943 1.00 9.54 148 LEU B O 1
ATOM 3406 N N . TRP B 1 167 ? 37.244 28.924 12.285 1.00 10.01 149 TRP B N 1
ATOM 3407 C CA . TRP B 1 167 ? 36.187 29.379 11.355 1.00 9.95 149 TRP B CA 1
ATOM 3408 C C . TRP B 1 167 ? 35.559 30.662 11.882 1.00 10.40 149 TRP B C 1
ATOM 3409 O O . TRP B 1 167 ? 35.199 30.699 13.058 1.00 9.97 149 TRP B O 1
ATOM 3420 N N . ASP B 1 168 ? 35.364 31.629 10.992 1.00 11.00 150 ASP B N 1
ATOM 3421 C CA . ASP B 1 168 ? 34.556 32.844 11.246 1.00 11.41 150 ASP B CA 1
ATOM 3422 C C . ASP B 1 168 ? 33.117 32.569 10.807 1.00 10.90 150 ASP B C 1
ATOM 3423 O O . ASP B 1 168 ? 32.880 32.403 9.585 1.00 11.46 150 ASP B O 1
ATOM 3428 N N . ILE B 1 169 ? 32.170 32.536 11.743 1.00 10.64 151 ILE B N 1
ATOM 3429 C CA . ILE B 1 169 ? 30.753 32.226 11.407 1.00 10.21 151 ILE B CA 1
ATOM 3430 C C . ILE B 1 169 ? 30.161 33.364 10.588 1.00 10.48 151 ILE B C 1
ATOM 3431 O O . ILE B 1 169 ? 29.674 33.117 9.490 1.00 10.85 151 ILE B O 1
ATOM 3436 N N . PRO B 1 170 ? 30.179 34.628 11.059 1.00 10.79 152 PRO B N 1
ATOM 3437 C CA . PRO B 1 170 ? 29.544 35.721 10.308 1.00 10.74 152 PRO B CA 1
ATOM 3438 C C . PRO B 1 170 ? 30.127 35.918 8.891 1.00 11.24 152 PRO B C 1
ATOM 3439 O O . PRO B 1 170 ? 29.396 36.293 8.001 1.00 10.40 152 PRO B O 1
ATOM 3443 N N . ASN B 1 171 ? 31.423 35.644 8.682 1.00 12.49 153 ASN B N 1
ATOM 3444 C CA . ASN B 1 171 ? 32.081 35.797 7.355 1.00 13.07 153 ASN B CA 1
ATOM 3445 C C . ASN B 1 171 ? 32.020 34.463 6.595 1.00 13.48 153 ASN B C 1
ATOM 3446 O O . ASN B 1 171 ? 32.454 34.441 5.424 1.00 13.60 153 ASN B O 1
ATOM 3451 N N . SER B 1 172 ? 31.515 33.391 7.221 1.00 12.97 154 SER B N 1
ATOM 3452 C CA . SER B 1 172 ? 31.223 32.084 6.567 1.00 13.67 154 SER B CA 1
ATOM 3453 C C . SER B 1 172 ? 32.491 31.493 5.924 1.00 14.05 154 SER B C 1
ATOM 3454 O O . SER B 1 172 ? 32.425 31.076 4.761 1.00 14.83 154 SER B O 1
ATOM 3457 N N . LYS B 1 173 ? 33.609 31.443 6.635 1.00 14.21 155 LYS B N 1
ATOM 3458 C CA . LYS B 1 173 ? 34.893 31.019 6.031 1.00 14.53 155 LYS B CA 1
ATOM 3459 C C . LYS B 1 173 ? 35.891 30.583 7.099 1.00 14.38 155 LYS B C 1
ATOM 3460 O O . LYS B 1 173 ? 35.816 31.038 8.242 1.00 12.51 155 LYS B O 1
ATOM 3466 N N . GLU B 1 174 ? 36.869 29.799 6.668 1.00 15.04 156 GLU B N 1
ATOM 3467 C CA . GLU B 1 174 ? 38.065 29.467 7.466 1.00 15.31 156 GLU B CA 1
ATOM 3468 C C . GLU B 1 174 ? 38.928 30.732 7.579 1.00 16.26 156 GLU B C 1
ATOM 3469 O O . GLU B 1 174 ? 39.011 31.516 6.590 1.00 14.44 156 GLU B O 1
ATOM 3475 N N . ILE B 1 175 ? 39.514 30.972 8.749 1.00 16.69 157 ILE B N 1
ATOM 3476 C CA . ILE B 1 175 ? 40.454 32.117 8.923 1.00 17.92 157 ILE B CA 1
ATOM 3477 C C . ILE B 1 175 ? 41.859 31.610 9.254 1.00 18.39 157 ILE B C 1
ATOM 3478 O O . ILE B 1 175 ? 42.806 32.300 8.873 1.00 18.88 157 ILE B O 1
ATOM 3483 N N . LEU B 1 176 ? 42.003 30.442 9.890 1.00 17.58 158 LEU B N 1
ATOM 3484 C CA . LEU B 1 176 ? 43.330 29.852 10.249 1.00 17.96 158 LEU B CA 1
ATOM 3485 C C . LEU B 1 176 ? 43.270 28.341 10.024 1.00 16.48 158 LEU B C 1
ATOM 3486 O O . LEU B 1 176 ? 42.243 27.759 10.406 1.00 14.31 158 LEU B O 1
ATOM 3491 N N . THR B 1 177 ? 44.351 27.741 9.511 1.00 16.19 159 THR B N 1
ATOM 3492 C CA . THR B 1 177 ? 44.622 26.281 9.577 1.00 16.21 159 THR B CA 1
ATOM 3493 C C . THR B 1 177 ? 45.988 26.032 10.218 1.00 15.46 159 THR B C 1
ATOM 3494 O O . THR B 1 177 ? 46.927 26.807 9.959 1.00 14.95 159 THR B O 1
ATOM 3498 N N . PHE B 1 178 ? 46.048 25.005 11.059 1.00 14.76 160 PHE B N 1
ATOM 3499 C CA . PHE B 1 178 ? 47.265 24.487 11.723 1.00 14.99 160 PHE B CA 1
ATOM 3500 C C . PHE B 1 178 ? 47.447 23.035 11.314 1.00 14.46 160 PHE B C 1
ATOM 3501 O O . PHE B 1 178 ? 46.511 22.214 11.513 1.00 13.88 160 PHE B O 1
ATOM 3509 N N . LYS B 1 179 ? 48.624 22.731 10.783 1.00 16.58 161 LYS B N 1
ATOM 3510 C CA . LYS B 1 179 ? 49.022 21.352 10.409 1.00 17.77 161 LYS B CA 1
ATOM 3511 C C . LYS B 1 179 ? 50.230 20.997 11.272 1.00 17.50 161 LYS B C 1
ATOM 3512 O O . LYS B 1 179 ? 51.379 21.100 10.795 1.00 21.29 161 LYS B O 1
ATOM 3515 N N . GLU B 1 180 ? 49.981 20.674 12.533 1.00 17.42 162 GLU B N 1
ATOM 3516 C CA . GLU B 1 180 ? 51.056 20.358 13.508 1.00 16.77 162 GLU B CA 1
ATOM 3517 C C . GLU B 1 180 ? 50.910 18.933 14.035 1.00 15.47 162 GLU B C 1
ATOM 3518 O O . GLU B 1 180 ? 51.949 18.298 14.272 1.00 17.16 162 GLU B O 1
ATOM 3524 N N . HIS B 1 181 ? 49.682 18.444 14.205 1.00 13.89 163 HIS B N 1
ATOM 3525 C CA . HIS B 1 181 ? 49.403 17.033 14.576 1.00 13.24 163 HIS B CA 1
ATOM 3526 C C . HIS B 1 181 ? 49.775 16.093 13.420 1.00 12.82 163 HIS B C 1
ATOM 3527 O O . HIS B 1 181 ? 49.705 16.535 12.242 1.00 12.80 163 HIS B O 1
ATOM 3534 N N . SER B 1 182 ? 50.121 14.841 13.738 1.00 12.45 164 SER B N 1
ATOM 3535 C CA . SER B 1 182 ? 50.595 13.816 12.767 1.00 12.64 164 SER B CA 1
ATOM 3536 C C . SER B 1 182 ? 49.666 12.588 12.772 1.00 12.58 164 SER B C 1
ATOM 3537 O O . SER B 1 182 ? 50.002 11.563 12.160 1.00 12.18 164 SER B O 1
ATOM 3540 N N . ASP B 1 183 ? 48.519 12.684 13.446 1.00 12.28 165 ASP B N 1
ATOM 3541 C CA . ASP B 1 183 ? 47.476 11.626 13.461 1.00 11.80 165 ASP B CA 1
ATOM 3542 C C . ASP B 1 183 ? 46.143 12.335 13.743 1.00 11.01 165 ASP B C 1
ATOM 3543 O O . ASP B 1 183 ? 46.161 13.569 13.951 1.00 10.36 165 ASP B O 1
ATOM 3548 N N . TYR B 1 184 ? 45.043 11.602 13.675 1.00 10.40 166 TYR B N 1
ATOM 3549 C CA . TYR B 1 184 ? 43.659 12.130 13.775 1.00 10.43 166 TYR B CA 1
ATOM 3550 C C . TYR B 1 184 ? 43.547 13.081 14.975 1.00 10.36 166 TYR B C 1
ATOM 3551 O O . TYR B 1 184 ? 44.142 12.791 16.045 1.00 9.94 166 TYR B O 1
ATOM 3560 N N . VAL B 1 185 ? 42.812 14.179 14.806 1.00 9.75 167 VAL B N 1
ATOM 3561 C CA . VAL B 1 185 ? 42.545 15.152 15.906 1.00 9.98 167 VAL B CA 1
ATOM 3562 C C . VAL B 1 185 ? 41.134 14.856 16.430 1.00 9.91 167 VAL B C 1
ATOM 3563 O O . VAL B 1 185 ? 40.168 15.263 15.773 1.00 9.20 167 VAL B O 1
ATOM 3567 N N . ARG B 1 186 ? 41.019 14.110 17.529 1.00 10.31 168 ARG B N 1
ATOM 3568 C CA . ARG B 1 186 ? 39.731 13.465 17.916 1.00 10.86 168 ARG B CA 1
ATOM 3569 C C . ARG B 1 186 ? 39.046 14.221 19.064 1.00 10.65 168 ARG B C 1
ATOM 3570 O O . ARG B 1 186 ? 37.908 13.857 19.406 1.00 9.93 168 ARG B O 1
ATOM 3578 N N . CYS B 1 187 ? 39.684 15.238 19.632 1.00 9.96 169 CYS B N 1
ATOM 3579 C CA . CYS B 1 187 ? 39.080 16.034 20.734 1.00 10.10 169 CYS B CA 1
ATOM 3580 C C . CYS B 1 187 ? 39.681 17.449 20.758 1.00 10.21 169 CYS B C 1
ATOM 3581 O O . CYS B 1 187 ? 40.731 17.711 20.087 1.00 10.15 169 CYS B O 1
ATOM 3584 N N . GLY B 1 188 ? 38.993 18.356 21.428 1.00 10.39 170 GLY B N 1
ATOM 3585 C CA . GLY B 1 188 ? 39.366 19.776 21.482 1.00 11.09 170 GLY B CA 1
ATOM 3586 C C . GLY B 1 188 ? 38.411 20.528 22.380 1.00 12.26 170 GLY B C 1
ATOM 3587 O O . GLY B 1 188 ? 37.300 20.026 22.650 1.00 11.52 170 GLY B O 1
ATOM 3588 N N . CYS B 1 189 ? 38.819 21.721 22.775 1.00 13.68 171 CYS B N 1
ATOM 3589 C CA . CYS B 1 189 ? 38.144 22.542 23.807 1.00 16.09 171 CYS B CA 1
ATOM 3590 C C . CYS B 1 189 ? 38.534 23.988 23.499 1.00 14.51 171 CYS B C 1
ATOM 3591 O O . CYS B 1 189 ? 39.735 24.232 23.457 1.00 14.37 171 CYS B O 1
ATOM 3594 N N . ALA B 1 190 ? 37.593 24.895 23.231 1.00 13.44 172 ALA B N 1
ATOM 3595 C CA . ALA B 1 190 ? 37.897 26.343 23.224 1.00 12.59 172 ALA B CA 1
ATOM 3596 C C . ALA B 1 190 ? 37.870 26.823 24.670 1.00 12.76 172 ALA B C 1
ATOM 3597 O O . ALA B 1 190 ? 37.032 26.304 25.450 1.00 11.72 172 ALA B O 1
ATOM 3599 N N . SER B 1 191 ? 38.714 27.798 25.018 1.00 13.29 173 SER B N 1
ATOM 3600 C CA . SER B 1 191 ? 38.642 28.454 26.345 1.00 13.21 173 SER B CA 1
ATOM 3601 C C . SER B 1 191 ? 37.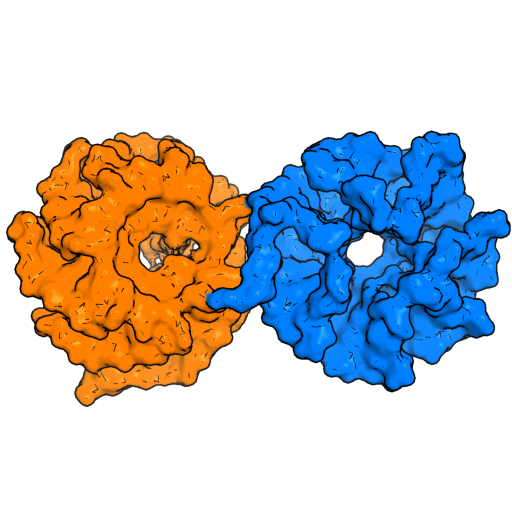224 28.980 26.530 1.00 13.71 173 SER B C 1
ATOM 3602 O O . SER B 1 191 ? 36.648 29.522 25.565 1.00 12.20 173 SER B O 1
ATOM 3605 N N . LYS B 1 192 ? 36.683 28.773 27.735 1.00 14.73 174 LYS B N 1
ATOM 3606 C CA . LYS B 1 192 ? 35.419 29.358 28.228 1.00 15.40 174 LYS B CA 1
ATOM 3607 C C . LYS B 1 192 ? 35.512 30.897 28.269 1.00 15.63 174 LYS B C 1
ATOM 3608 O O . LYS B 1 192 ? 34.459 31.551 28.121 1.00 16.90 174 LYS B O 1
ATOM 3610 N N . LEU B 1 193 ? 36.701 31.472 28.462 1.00 15.30 175 LEU B N 1
ATOM 3611 C CA . LEU B 1 193 ? 36.843 32.929 28.766 1.00 17.29 175 LEU B CA 1
ATOM 3612 C C . LEU B 1 193 ? 37.549 33.709 27.648 1.00 16.59 175 LEU B C 1
ATOM 3613 O O . LEU B 1 193 ? 37.243 34.894 27.499 1.00 17.08 175 LEU B O 1
ATOM 3618 N N . ASN B 1 194 ? 38.484 33.096 26.919 1.00 16.85 176 ASN B N 1
ATOM 3619 C CA . ASN B 1 194 ? 39.426 33.789 26.000 1.00 16.14 176 ASN B CA 1
ATOM 3620 C C . ASN B 1 194 ? 39.088 33.388 24.568 1.00 16.27 176 ASN B C 1
ATOM 3621 O O . ASN B 1 194 ? 39.367 32.256 24.174 1.00 14.84 176 ASN B O 1
ATOM 3626 N N . PRO B 1 195 ? 38.515 34.306 23.750 1.00 15.71 177 PRO B N 1
ATOM 3627 C CA . PRO B 1 195 ? 38.150 34.000 22.365 1.00 15.82 177 PRO B CA 1
ATOM 3628 C C . PRO B 1 195 ? 39.308 33.477 21.507 1.00 15.15 177 PRO B C 1
ATOM 3629 O O . PRO B 1 195 ? 39.042 32.853 20.525 1.00 14.64 177 PRO B O 1
ATOM 3633 N N . ASP B 1 196 ? 40.549 33.784 21.884 1.00 15.27 178 ASP B N 1
ATOM 3634 C CA . ASP B 1 196 ? 41.760 33.483 21.078 1.00 15.14 178 ASP B CA 1
ATOM 3635 C C . ASP B 1 196 ? 42.349 32.107 21.401 1.00 14.20 178 ASP B C 1
ATOM 3636 O O . ASP B 1 196 ? 43.202 31.649 20.594 1.00 13.13 178 ASP B O 1
ATOM 3641 N N . LEU B 1 197 ? 41.989 31.517 22.548 1.00 13.67 179 LEU B N 1
ATOM 3642 C CA . LEU B 1 197 ? 42.673 30.331 23.118 1.00 13.18 179 LEU B CA 1
ATOM 3643 C C . LEU B 1 197 ? 41.810 29.076 22.941 1.00 12.76 179 LEU B C 1
ATOM 3644 O O . LEU B 1 197 ? 40.607 29.091 23.292 1.00 13.33 179 LEU B O 1
ATOM 3649 N N . PHE B 1 198 ? 42.420 27.997 22.459 1.00 10.99 180 PHE B N 1
ATOM 3650 C CA . PHE B 1 198 ? 41.743 26.690 22.290 1.00 10.59 180 PHE B CA 1
ATOM 3651 C C . PHE B 1 198 ? 42.815 25.603 22.267 1.00 10.03 180 PHE B C 1
ATOM 3652 O O . PHE B 1 198 ? 44.006 25.950 22.074 1.00 9.59 180 PHE B O 1
ATOM 3660 N N . ILE B 1 199 ? 42.411 24.364 22.549 1.00 10.04 181 ILE B N 1
ATOM 3661 C CA . ILE B 1 199 ? 43.329 23.188 22.580 1.00 9.74 181 ILE B CA 1
ATOM 3662 C C . ILE B 1 199 ? 42.735 22.059 21.740 1.00 9.71 181 ILE B C 1
ATOM 3663 O O . ILE B 1 199 ? 41.528 21.976 21.610 1.00 9.94 181 ILE B O 1
ATOM 3668 N N . THR B 1 200 ? 43.594 21.202 21.220 1.00 9.92 182 THR B N 1
ATOM 3669 C CA . THR B 1 200 ? 43.199 19.961 20.519 1.00 9.94 182 THR B CA 1
ATOM 3670 C C . THR B 1 200 ? 44.041 18.798 21.054 1.00 9.82 182 THR B C 1
ATOM 3671 O O . THR B 1 200 ? 45.212 19.017 21.387 1.00 9.94 182 THR B O 1
ATOM 3675 N N . GLY B 1 201 ? 43.433 17.610 21.132 1.00 9.54 183 GLY B N 1
ATOM 3676 C CA . GLY B 1 201 ? 44.107 16.338 21.422 1.00 9.15 183 GLY B CA 1
ATOM 3677 C C . GLY B 1 201 ? 44.156 15.462 20.186 1.00 8.97 183 GLY B C 1
ATOM 3678 O O . GLY B 1 201 ? 43.172 15.431 19.379 1.00 8.69 183 GLY B O 1
ATOM 3679 N N . SER B 1 202 ? 45.243 14.722 20.034 1.00 8.63 184 SER B N 1
ATOM 3680 C CA . SER B 1 202 ? 45.480 13.896 18.832 1.00 8.42 184 SER B CA 1
ATOM 3681 C C . SER B 1 202 ? 45.810 12.447 19.213 1.00 8.53 184 SER B C 1
ATOM 3682 O O . SER B 1 202 ? 46.347 12.197 20.290 1.00 8.17 184 SER B O 1
ATOM 3685 N N . TYR B 1 203 ? 45.506 11.512 18.326 1.00 8.76 185 TYR B N 1
ATOM 3686 C CA . TYR B 1 203 ? 46.026 10.124 18.394 1.00 9.18 185 TYR B CA 1
ATOM 3687 C C . TYR B 1 203 ? 47.557 10.117 18.248 1.00 9.66 185 TYR B C 1
ATOM 3688 O O . TYR B 1 203 ? 48.154 9.058 18.489 1.00 10.33 185 TYR B O 1
ATOM 3697 N N . ASP B 1 204 ? 48.186 11.255 17.925 1.00 9.82 186 ASP B N 1
ATOM 3698 C CA . ASP B 1 204 ? 49.670 11.387 17.864 1.00 9.82 186 ASP B CA 1
ATOM 3699 C C . ASP B 1 204 ? 50.283 11.448 19.275 1.00 10.29 186 ASP B C 1
ATOM 3700 O O . ASP B 1 204 ? 51.519 11.565 19.364 1.00 11.02 186 ASP B O 1
ATOM 3705 N N . HIS B 1 205 ? 49.465 11.380 20.331 1.00 10.68 187 HIS B N 1
ATOM 3706 C CA . HIS B 1 205 ? 49.863 11.317 21.768 1.00 11.10 187 HIS B CA 1
ATOM 3707 C C . HIS B 1 205 ? 50.044 12.726 22.334 1.00 10.45 187 HIS B C 1
ATOM 3708 O O . HIS B 1 205 ? 50.498 12.821 23.485 1.00 10.18 187 HIS B O 1
ATOM 3715 N N . THR B 1 206 ? 49.721 13.782 21.577 1.00 10.20 188 THR B N 1
ATOM 3716 C CA . THR B 1 206 ? 49.978 15.176 22.014 1.00 10.41 188 THR B CA 1
ATOM 3717 C C . THR B 1 206 ? 48.677 15.952 22.167 1.00 10.48 188 THR B C 1
ATOM 3718 O O . THR B 1 206 ? 47.666 15.610 21.513 1.00 9.18 188 THR B O 1
ATOM 3722 N N . VAL B 1 207 ? 48.746 16.945 23.052 1.00 10.25 189 VAL B N 1
ATOM 3723 C CA . VAL B 1 207 ? 47.735 18.022 23.174 1.00 10.58 189 VAL B CA 1
ATOM 3724 C C . VAL B 1 207 ? 48.457 19.328 22.869 1.00 10.88 189 VAL B C 1
ATOM 3725 O O . VAL B 1 207 ? 49.553 19.579 23.437 1.00 9.96 189 VAL B O 1
ATOM 3729 N N . LYS B 1 208 ? 47.846 20.129 22.003 1.00 10.97 190 LYS B N 1
ATOM 3730 C CA . LYS B 1 208 ? 48.425 21.401 21.535 1.00 11.50 190 LYS B CA 1
ATOM 3731 C C . LYS B 1 208 ? 47.498 22.533 21.978 1.00 11.76 190 LYS B C 1
ATOM 3732 O O . LYS B 1 208 ? 46.269 22.372 21.908 1.00 10.86 190 LYS B O 1
ATOM 3738 N N . MET B 1 209 ? 48.107 23.616 22.448 1.00 11.83 191 MET B N 1
ATOM 3739 C CA . MET B 1 209 ? 47.426 24.871 22.821 1.00 12.68 191 MET B CA 1
ATOM 3740 C C . MET B 1 209 ? 47.739 25.899 21.742 1.00 13.03 191 MET B C 1
ATOM 3741 O O . MET B 1 209 ? 48.949 26.066 21.426 1.00 13.63 191 MET B O 1
ATOM 3746 N N . PHE B 1 210 ? 46.697 26.552 21.225 1.00 12.62 192 PHE B N 1
ATOM 3747 C CA . PHE B 1 210 ? 46.743 27.488 20.073 1.00 13.48 192 PHE B CA 1
ATOM 3748 C C . PHE B 1 210 ? 46.245 28.843 20.544 1.00 13.96 192 PHE B C 1
ATOM 3749 O O . PHE B 1 210 ? 45.284 28.869 21.338 1.00 13.28 192 PHE B O 1
ATOM 3757 N N . ASP B 1 211 ? 46.917 29.907 20.096 1.00 15.74 193 ASP B N 1
ATOM 3758 C CA . ASP B 1 211 ? 46.464 31.313 20.231 1.00 16.47 193 ASP B CA 1
ATOM 3759 C C . ASP B 1 211 ? 46.154 31.819 18.830 1.00 16.83 193 ASP B C 1
ATOM 3760 O O . ASP B 1 211 ? 47.083 31.817 18.024 1.00 17.53 193 ASP B O 1
ATOM 3765 N N . ALA B 1 212 ? 44.908 32.226 18.572 1.00 17.04 194 ALA B N 1
ATOM 3766 C CA . ALA B 1 212 ? 44.410 32.704 17.259 1.00 19.04 194 ALA B CA 1
ATOM 3767 C C . ALA B 1 212 ? 45.313 33.807 16.687 1.00 20.64 194 ALA B C 1
ATOM 3768 O O . ALA B 1 212 ? 45.285 33.997 15.473 1.00 23.51 194 ALA B O 1
ATOM 3770 N N . ARG B 1 213 ? 46.051 34.530 17.529 1.00 23.57 195 ARG B N 1
ATOM 3771 C CA . ARG B 1 213 ? 46.890 35.688 17.119 1.00 25.10 195 ARG B CA 1
ATOM 3772 C C . ARG B 1 213 ? 48.257 35.246 16.580 1.00 25.43 195 ARG B C 1
ATOM 3773 O O . ARG B 1 213 ? 49.011 36.124 16.123 1.00 24.31 195 ARG B O 1
ATOM 3781 N N . THR B 1 214 ? 48.605 33.961 16.662 1.00 26.04 196 THR B N 1
ATOM 3782 C CA . THR B 1 214 ? 49.894 33.428 16.144 1.00 26.74 196 THR B CA 1
ATOM 3783 C C . THR B 1 214 ? 49.603 32.194 15.287 1.00 25.89 196 THR B C 1
ATOM 3784 O O . THR B 1 214 ? 48.604 31.511 15.552 1.00 26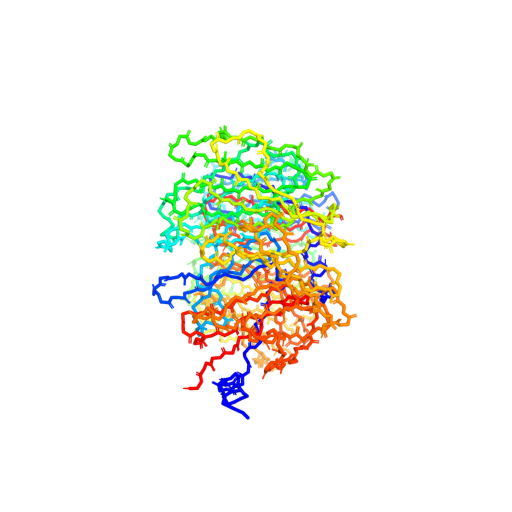.41 196 THR B O 1
ATOM 3788 N N . SER B 1 215 ? 50.445 31.945 14.290 1.00 25.39 197 SER B N 1
ATOM 3789 C CA . SER B 1 215 ? 50.253 30.897 13.258 1.00 24.90 197 SER B CA 1
ATOM 3790 C C . SER B 1 215 ? 50.795 29.542 13.739 1.00 23.53 197 SER B C 1
ATOM 3791 O O . SER B 1 215 ? 50.522 28.549 13.059 1.00 23.93 197 SER B O 1
ATOM 3794 N N . GLU B 1 216 ? 51.533 29.486 14.856 1.00 22.11 198 GLU B N 1
ATOM 3795 C CA . GLU B 1 216 ? 52.069 28.217 15.428 1.00 21.50 198 GLU B CA 1
ATOM 3796 C C . GLU B 1 216 ? 51.525 28.017 16.852 1.00 20.78 198 GLU B C 1
ATOM 3797 O O . GLU B 1 216 ? 51.404 29.020 17.570 1.00 19.76 198 GLU B O 1
ATOM 3799 N N . SER B 1 217 ? 51.240 26.766 17.247 1.00 18.88 199 SER B N 1
ATOM 3800 C CA . SER B 1 217 ? 50.869 26.376 18.637 1.00 18.04 199 SER B CA 1
ATOM 3801 C C . SER B 1 217 ? 51.827 27.030 19.636 1.00 18.76 199 SER B C 1
ATOM 3802 O O . SER B 1 217 ? 53.028 27.144 19.330 1.00 18.75 199 SER B O 1
ATOM 3805 N N A VAL B 1 218 ? 51.303 27.453 20.790 0.50 18.06 200 VAL B N 1
ATOM 3806 N N B VAL B 1 218 ? 51.311 27.452 20.797 0.50 17.70 200 VAL B N 1
ATOM 3807 C CA A VAL B 1 218 ? 52.084 28.138 21.862 0.50 18.02 200 VAL B CA 1
ATOM 3808 C CA B VAL B 1 218 ? 52.109 28.142 21.854 0.50 17.45 200 VAL B CA 1
ATOM 3809 C C A VAL B 1 218 ? 52.741 27.082 22.759 0.50 17.90 200 VAL B C 1
ATOM 3810 C C B VAL B 1 218 ? 52.729 27.096 22.791 0.50 17.58 200 VAL B C 1
ATOM 3811 O O A VAL B 1 218 ? 53.881 27.312 23.181 0.50 18.25 200 VAL B O 1
ATOM 3812 O O B VAL B 1 218 ? 53.837 27.351 23.282 0.50 17.98 200 VAL B O 1
ATOM 3819 N N . LEU B 1 219 ? 52.060 25.960 23.018 1.00 17.49 201 LEU B N 1
ATOM 3820 C CA . LEU B 1 219 ? 52.571 24.863 23.884 1.00 17.81 201 LEU B CA 1
ATOM 3821 C C . LEU B 1 219 ? 52.062 23.520 23.373 1.00 17.04 201 LEU B C 1
ATOM 3822 O O . LEU B 1 219 ? 51.011 23.479 22.716 1.00 16.17 201 LEU B O 1
ATOM 3827 N N . SER B 1 220 ? 52.783 22.465 23.717 1.00 16.23 202 SER B N 1
ATOM 3828 C CA . SER B 1 220 ? 52.444 21.060 23.395 1.00 15.94 202 SER B CA 1
ATOM 3829 C C . SER B 1 220 ? 52.803 20.206 24.612 1.00 14.83 202 SER B C 1
ATOM 3830 O O . SER B 1 220 ? 53.861 20.443 25.208 1.00 14.72 202 SER B O 1
ATOM 3833 N N . VAL B 1 221 ? 51.927 19.300 25.021 1.00 13.69 203 VAL B N 1
ATOM 3834 C CA . VAL B 1 221 ? 52.216 18.373 26.147 1.00 13.20 203 VAL B CA 1
ATOM 3835 C C . VAL B 1 221 ? 52.060 16.967 25.581 1.00 13.19 203 VAL B C 1
ATOM 3836 O O . VAL B 1 221 ? 51.201 16.790 24.706 1.00 12.00 203 VAL B O 1
ATOM 3840 N N . GLU B 1 222 ? 52.910 16.035 26.020 1.00 13.63 204 GLU B N 1
ATOM 3841 C CA . GLU B 1 222 ? 52.911 14.647 25.500 1.00 13.47 2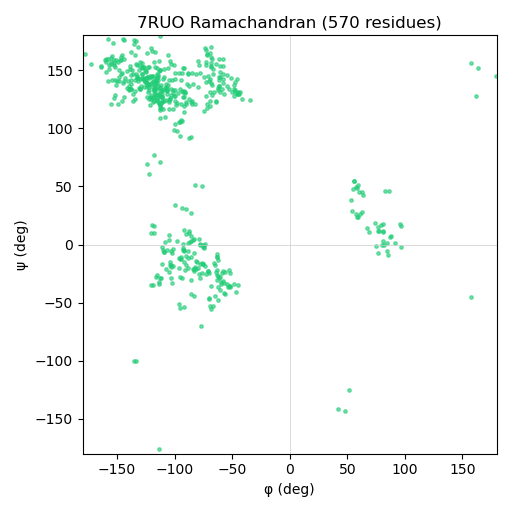04 GLU B CA 1
ATOM 3842 C C . GLU B 1 222 ? 52.121 13.787 26.473 1.00 12.37 204 GLU B C 1
ATOM 3843 O O . GLU B 1 222 ? 52.697 13.403 27.485 1.00 12.34 204 GLU B O 1
ATOM 3846 N N . HIS B 1 223 ? 50.839 13.524 26.196 1.00 12.76 205 HIS B N 1
ATOM 3847 C CA . HIS B 1 223 ? 49.998 12.587 26.990 1.00 12.19 205 HIS B CA 1
ATOM 3848 C C . HIS B 1 223 ? 50.677 11.214 27.036 1.00 13.03 205 HIS B C 1
ATOM 3849 O O . HIS B 1 223 ? 50.649 10.581 28.106 1.00 13.44 205 HIS B O 1
ATOM 3856 N N . GLY B 1 224 ? 51.216 10.758 25.901 1.00 13.77 206 GLY B N 1
ATOM 3857 C CA . GLY B 1 224 ? 52.025 9.528 25.794 1.00 13.23 206 GLY B CA 1
ATOM 3858 C C . GLY B 1 224 ? 51.211 8.323 25.342 1.00 13.48 206 GLY B C 1
ATOM 3859 O O . GLY B 1 224 ? 51.799 7.251 25.180 1.00 11.90 206 GLY B O 1
ATOM 3860 N N . GLN B 1 225 ? 49.900 8.504 25.143 1.00 13.50 207 GLN B N 1
ATOM 3861 C CA . GLN B 1 225 ? 48.983 7.554 24.463 1.00 13.41 207 GLN B CA 1
ATOM 3862 C C . GLN B 1 225 ? 48.070 8.386 23.561 1.00 12.69 207 GLN B C 1
ATOM 3863 O O . GLN B 1 225 ? 48.004 9.611 23.706 1.00 11.73 207 GLN B O 1
ATOM 3869 N N . PRO B 1 226 ? 47.342 7.753 22.614 1.00 11.28 208 PRO B N 1
ATOM 3870 C CA . PRO B 1 226 ? 46.398 8.481 21.762 1.00 10.72 208 PRO B CA 1
ATOM 3871 C C . PRO B 1 226 ? 45.375 9.213 22.639 1.00 10.43 208 PRO B C 1
ATOM 3872 O O . PRO B 1 226 ? 44.832 8.590 23.533 1.00 9.33 208 PRO B O 1
ATOM 3876 N N . VAL B 1 227 ? 45.176 10.509 22.384 1.00 9.43 209 VAL B N 1
ATOM 3877 C CA . VAL B 1 227 ? 44.315 11.370 23.237 1.00 9.28 209 VAL B CA 1
ATOM 3878 C C . VAL B 1 227 ? 42.878 11.258 22.742 1.00 9.27 209 VAL B C 1
ATOM 3879 O O . VAL B 1 227 ? 42.624 11.529 21.557 1.00 8.67 209 VAL B O 1
ATOM 3883 N N . GLU B 1 228 ? 41.979 10.895 23.659 1.00 9.37 210 GLU B N 1
ATOM 3884 C CA . GLU B 1 228 ? 40.544 10.646 23.384 1.00 9.85 210 GLU B CA 1
ATOM 3885 C C . GLU B 1 228 ? 39.717 11.849 23.845 1.00 9.02 210 GLU B C 1
ATOM 3886 O O . GLU B 1 228 ? 38.698 12.095 23.231 1.00 8.89 210 GLU B O 1
ATOM 3892 N N . SER B 1 229 ? 40.128 12.528 24.922 1.00 8.68 211 SER B N 1
ATOM 3893 C CA . SER B 1 229 ? 39.381 13.653 25.538 1.00 8.43 211 SER B CA 1
ATOM 3894 C C . SER B 1 229 ? 40.357 14.689 26.100 1.00 8.41 211 SER B C 1
ATOM 3895 O O . SER B 1 229 ? 41.468 14.318 26.560 1.00 8.02 211 SER B O 1
ATOM 3898 N N . VAL B 1 230 ? 39.950 15.952 26.067 1.00 8.31 212 VAL B N 1
ATOM 3899 C CA . VAL B 1 230 ? 40.682 17.052 26.760 1.00 8.74 212 VAL B CA 1
ATOM 3900 C C . VAL B 1 230 ? 39.660 17.987 27.411 1.00 9.33 212 VAL B C 1
ATOM 3901 O O . VAL B 1 230 ? 38.513 18.079 26.934 1.00 8.39 212 VAL B O 1
ATOM 3905 N N . LEU B 1 231 ? 40.091 18.664 28.469 1.00 10.52 213 LEU B N 1
ATOM 3906 C CA . LEU B 1 231 ? 39.293 19.703 29.159 1.00 11.77 213 LEU B CA 1
ATOM 3907 C C . LEU B 1 231 ? 40.249 20.841 29.511 1.00 11.91 213 LEU B C 1
ATOM 3908 O O . LEU B 1 231 ? 41.398 20.569 29.878 1.00 11.88 213 LEU B O 1
ATOM 3913 N N . LEU B 1 232 ? 39.815 22.070 29.288 1.00 12.20 214 LEU B N 1
ATOM 3914 C CA . LEU B 1 232 ? 40.574 23.282 29.654 1.00 12.48 214 LEU B CA 1
ATOM 3915 C C . LEU B 1 232 ? 39.784 23.963 30.759 1.00 11.96 214 LEU B C 1
ATOM 3916 O O . LEU B 1 232 ? 38.602 24.253 30.514 1.00 12.24 214 LEU B O 1
ATOM 3921 N N . PHE B 1 233 ? 40.361 24.099 31.956 1.00 11.02 215 PHE B N 1
ATOM 3922 C CA . PHE B 1 233 ? 39.723 24.859 33.059 1.00 11.18 215 PHE B CA 1
ATOM 3923 C C . PHE B 1 233 ? 39.471 26.277 32.576 1.00 11.03 215 PHE B C 1
ATOM 3924 O O . PHE B 1 233 ? 40.169 26.749 31.697 1.00 9.91 215 PHE B O 1
ATOM 3932 N N . PRO B 1 234 ? 38.473 27.000 33.127 1.00 12.40 216 PRO B N 1
ATOM 3933 C CA . PRO B 1 234 ? 38.167 28.341 32.628 1.00 13.37 216 PRO B CA 1
ATOM 3934 C C . PRO B 1 234 ? 39.373 29.296 32.554 1.00 15.00 216 PRO B C 1
ATOM 3935 O O . PRO B 1 234 ? 39.457 30.020 31.582 1.00 16.47 216 PRO B O 1
ATOM 3939 N N . SER B 1 235 ? 40.328 29.242 33.495 1.00 15.64 217 SER B N 1
ATOM 3940 C CA . SER B 1 235 ? 41.480 30.190 33.549 1.00 15.59 217 SER B CA 1
ATOM 3941 C C . SER B 1 235 ? 42.408 30.012 32.335 1.00 15.98 217 SER B C 1
ATOM 3942 O O . SER B 1 235 ? 43.288 30.863 32.152 1.00 15.14 217 SER B O 1
ATOM 3945 N N . GLY B 1 236 ? 42.304 28.899 31.605 1.00 15.10 218 GLY B N 1
ATOM 3946 C CA . GLY B 1 236 ? 43.302 28.520 30.585 1.00 15.48 218 GLY B CA 1
ATOM 3947 C C . GLY B 1 236 ? 44.603 27.992 31.179 1.00 15.42 218 GLY B C 1
ATOM 3948 O O . GLY B 1 236 ? 45.490 27.578 30.385 1.00 16.53 218 GLY B O 1
ATOM 3949 N N . GLY B 1 237 ? 44.738 27.945 32.511 1.00 14.25 219 GLY B N 1
ATOM 3950 C CA . GLY B 1 237 ? 46.015 27.651 33.178 1.00 14.57 219 GLY B CA 1
ATOM 3951 C C . GLY B 1 237 ? 46.220 26.170 33.449 1.00 13.69 219 GLY B C 1
ATOM 3952 O O . GLY B 1 237 ? 47.378 25.756 33.642 1.00 16.11 219 GLY B O 1
ATOM 3953 N N . LEU B 1 238 ? 45.139 25.394 33.495 1.00 12.84 220 LEU B N 1
ATOM 3954 C CA . LEU B 1 238 ? 45.196 23.939 33.747 1.00 12.86 220 LEU B CA 1
ATOM 3955 C C . LEU B 1 238 ? 44.405 23.229 32.646 1.00 12.48 220 LEU B C 1
ATOM 3956 O O . LEU B 1 238 ? 43.326 23.712 32.257 1.00 12.64 220 LEU B O 1
ATOM 3961 N N . LEU B 1 239 ? 44.912 22.075 32.253 1.00 12.42 221 LEU B N 1
ATOM 3962 C CA . LEU B 1 239 ? 44.437 21.276 31.113 1.00 12.07 221 LEU B CA 1
ATOM 3963 C C . LEU B 1 239 ? 44.444 19.822 31.579 1.00 11.36 221 LEU B C 1
ATOM 3964 O O . LEU B 1 239 ? 45.429 19.427 32.215 1.00 11.98 221 LEU B O 1
ATOM 3969 N N A VAL B 1 240 ? 43.369 19.075 31.323 0.50 10.61 222 VAL B N 1
ATOM 3970 N N B VAL B 1 240 ? 43.392 19.072 31.231 0.50 10.14 222 VAL B N 1
ATOM 3971 C CA A VAL B 1 240 ? 43.332 17.607 31.585 0.50 10.46 222 VAL B CA 1
ATOM 3972 C CA B VAL B 1 240 ? 43.202 17.628 31.564 0.50 9.72 222 VAL B CA 1
ATOM 3973 C C A VAL B 1 240 ? 43.331 16.893 30.234 0.50 9.80 222 VAL B C 1
ATOM 3974 C C B VAL B 1 240 ? 43.231 16.819 30.259 0.50 9.38 222 VAL B C 1
ATOM 3975 O O A VAL B 1 240 ? 42.680 17.398 29.301 0.50 9.45 222 VAL B O 1
ATOM 3976 O O B VAL B 1 240 ? 42.450 17.157 29.368 0.50 9.22 222 VAL B O 1
ATOM 3983 N N . SER B 1 241 ? 44.109 15.820 30.133 1.00 9.47 223 SER B N 1
ATOM 3984 C CA . SER B 1 241 ? 44.175 14.937 28.940 1.00 9.40 223 SER B CA 1
ATOM 3985 C C . SER B 1 241 ? 43.800 13.523 29.367 1.00 9.39 223 SER B C 1
ATOM 3986 O O . SER B 1 241 ? 44.189 13.114 30.471 1.00 9.67 223 SER B O 1
ATOM 3989 N N . ALA B 1 242 ? 43.049 12.814 28.526 1.00 9.20 224 ALA B N 1
ATOM 3990 C CA . ALA B 1 242 ? 42.619 11.427 28.779 1.00 9.12 224 ALA B CA 1
ATOM 3991 C C . ALA B 1 242 ? 42.911 10.603 27.533 1.00 9.69 224 ALA B C 1
ATOM 3992 O O . ALA B 1 242 ? 42.666 11.096 26.419 1.00 9.61 224 ALA B O 1
ATOM 3994 N N . GLY B 1 243 ? 43.369 9.374 27.738 1.00 10.17 225 GLY B N 1
ATOM 3995 C CA . GLY B 1 243 ? 43.780 8.480 26.645 1.00 10.69 225 GLY B CA 1
ATOM 3996 C C . GLY B 1 243 ? 44.619 7.336 27.180 1.00 11.22 225 GLY B C 1
ATOM 3997 O O . GLY B 1 243 ? 45.286 7.507 28.205 1.00 11.37 225 GLY B O 1
ATOM 3998 N N . GLY B 1 244 ? 44.593 6.186 26.516 1.00 12.08 226 GLY B N 1
ATOM 3999 C CA . GLY B 1 244 ? 45.015 4.948 27.189 1.00 12.29 226 GLY B CA 1
ATOM 4000 C C . GLY B 1 244 ? 44.328 4.860 28.544 1.00 12.83 226 GLY B C 1
ATOM 4001 O O . GLY B 1 244 ? 43.178 5.296 28.663 1.00 12.71 226 GLY B O 1
ATOM 4002 N N . ARG B 1 245 ? 45.010 4.353 29.558 1.00 13.94 227 ARG B N 1
ATOM 4003 C CA . ARG B 1 245 ? 44.436 4.135 30.906 1.00 15.50 227 ARG B CA 1
ATOM 4004 C C . ARG B 1 245 ? 44.634 5.366 31.807 1.00 15.17 227 ARG B C 1
ATOM 4005 O O . ARG B 1 245 ? 44.300 5.287 33.012 1.00 14.87 227 ARG B O 1
ATOM 4013 N N . TYR B 1 246 ? 45.099 6.479 31.242 1.00 14.58 228 TYR B N 1
ATOM 4014 C CA . TYR B 1 246 ? 45.651 7.622 32.005 1.00 14.94 228 TYR B CA 1
ATOM 4015 C C . TYR B 1 246 ? 44.782 8.861 31.841 1.00 13.38 228 TYR B C 1
ATOM 4016 O O . TYR B 1 246 ? 44.358 9.165 30.713 1.00 12.87 228 TYR B O 1
ATOM 4025 N N . VAL B 1 247 ? 44.607 9.571 32.947 1.00 12.13 229 VAL B N 1
ATOM 4026 C CA . VAL B 1 247 ? 44.155 10.984 32.997 1.00 11.48 229 VAL B CA 1
ATOM 4027 C C . VAL B 1 247 ? 45.324 11.814 33.529 1.00 11.26 229 VAL B C 1
ATOM 4028 O O . VAL B 1 247 ? 45.870 11.476 34.575 1.00 11.06 229 VAL B O 1
ATOM 4032 N N . LYS B 1 248 ? 45.705 12.860 32.809 1.00 10.83 230 LYS B N 1
ATOM 4033 C CA . LYS B 1 248 ? 46.848 13.710 33.207 1.00 11.05 230 LYS B CA 1
ATOM 4034 C C . LYS B 1 248 ? 46.381 15.154 33.303 1.00 10.91 230 LYS B C 1
ATOM 4035 O O . LYS B 1 248 ? 45.534 15.571 32.492 1.00 10.90 230 LYS B O 1
ATOM 4041 N N . VAL B 1 249 ? 46.929 15.867 34.278 1.00 10.70 231 VAL B N 1
ATOM 4042 C CA . VAL B 1 249 ? 46.579 17.278 34.592 1.00 11.16 231 VAL B CA 1
ATOM 4043 C C . VAL B 1 249 ? 47.891 18.067 34.456 1.00 11.27 231 VAL B C 1
ATOM 4044 O O . VAL B 1 249 ? 48.937 17.604 34.981 1.00 12.41 231 VAL B O 1
ATOM 4048 N N . TRP B 1 250 ? 47.852 19.133 33.657 1.00 11.67 232 TRP B N 1
ATOM 4049 C CA . TRP B 1 250 ? 49.031 19.889 33.159 1.00 12.00 232 TRP B CA 1
ATOM 4050 C C . TRP B 1 250 ? 48.889 21.360 33.539 1.00 12.37 232 TRP B C 1
ATOM 4051 O O . TRP B 1 250 ? 47.816 21.933 33.307 1.00 10.74 232 TRP B O 1
ATOM 4062 N N . ASP B 1 251 ? 49.953 21.984 34.040 1.00 13.26 233 ASP B N 1
ATOM 4063 C CA . ASP B 1 251 ? 49.925 23.448 34.284 1.00 14.31 233 ASP B CA 1
ATOM 4064 C C . ASP B 1 251 ? 50.518 24.125 33.050 1.00 14.85 233 ASP B C 1
ATOM 4065 O O . ASP B 1 251 ? 51.753 24.019 32.848 1.00 14.01 233 ASP B O 1
ATOM 4070 N N . MET B 1 252 ? 49.655 24.763 32.255 1.00 15.54 234 MET B N 1
ATOM 4071 C CA . MET B 1 252 ? 50.031 25.398 30.967 1.00 16.64 234 MET B CA 1
ATOM 4072 C C . MET B 1 252 ? 50.625 26.796 31.222 1.00 18.59 234 MET B C 1
ATOM 4073 O O . MET B 1 252 ? 51.304 27.330 30.324 1.00 20.26 234 MET B O 1
ATOM 4078 N N . LEU B 1 253 ? 50.375 27.400 32.383 1.00 20.42 235 LEU B N 1
ATOM 4079 C CA . LEU B 1 253 ? 50.977 28.725 32.691 1.00 20.98 235 LEU B CA 1
ATOM 4080 C C . LEU B 1 253 ? 52.445 28.499 33.063 1.00 20.18 235 LEU B C 1
ATOM 4081 O O . LEU B 1 253 ? 53.254 29.394 32.783 1.00 20.69 235 LEU B O 1
ATOM 4086 N N . LYS B 1 254 ? 52.786 27.298 33.542 1.00 18.74 236 LYS B N 1
ATOM 4087 C CA . LYS B 1 254 ? 54.181 26.881 33.863 1.00 19.36 236 LYS B CA 1
ATOM 4088 C C . LYS B 1 254 ? 54.773 26.035 32.720 1.00 18.22 236 LYS B C 1
ATOM 4089 O O . LYS B 1 254 ? 55.517 25.084 33.018 1.00 18.17 236 LYS B O 1
ATOM 4095 N N . GLY B 1 255 ? 54.415 26.327 31.469 1.00 18.32 237 GLY B N 1
ATOM 4096 C CA . GLY B 1 255 ? 55.028 25.711 30.273 1.00 17.62 237 GLY B CA 1
ATOM 4097 C C . GLY B 1 255 ? 54.546 24.290 30.007 1.00 17.56 237 GLY B C 1
ATOM 4098 O O . GLY B 1 255 ? 55.186 23.599 29.187 1.00 17.82 237 GLY B O 1
ATOM 4099 N N . GLY B 1 256 ? 53.455 23.855 30.639 1.00 16.11 238 GLY B N 1
ATOM 4100 C CA . GLY B 1 256 ? 52.953 22.477 30.526 1.00 16.15 238 GLY B CA 1
ATOM 4101 C C . GLY B 1 256 ? 53.681 21.544 31.472 1.00 16.25 238 GLY B C 1
ATOM 4102 O O . GLY B 1 256 ? 54.067 20.453 31.051 1.00 16.08 238 GLY B O 1
ATOM 4103 N N . GLN B 1 257 ? 53.856 21.956 32.724 1.00 16.98 239 GLN B N 1
ATOM 4104 C CA . GLN B 1 257 ? 54.324 21.066 33.811 1.00 18.27 239 GLN B CA 1
ATOM 4105 C C . GLN B 1 257 ? 53.247 20.014 34.126 1.00 16.38 239 GLN B C 1
ATOM 4106 O O . GLN B 1 257 ? 52.091 20.400 34.344 1.00 15.59 239 GLN B O 1
ATOM 4112 N N . LEU B 1 258 ? 53.608 18.727 34.156 1.00 16.57 240 LEU B N 1
ATOM 4113 C CA . LEU B 1 258 ? 52.682 17.650 34.608 1.00 16.66 240 LEU B CA 1
ATOM 4114 C C . LEU B 1 258 ? 52.453 17.796 36.111 1.00 17.46 240 LEU B C 1
ATOM 4115 O O . LEU B 1 258 ? 53.436 17.639 36.867 1.00 18.31 240 LEU B O 1
ATOM 4120 N N . LEU B 1 259 ? 51.209 18.017 36.533 1.00 17.54 241 LEU B N 1
ATOM 4121 C CA . LEU B 1 259 ? 50.827 18.095 37.971 1.00 17.92 241 LEU B CA 1
ATOM 4122 C C . LEU B 1 259 ? 50.541 16.700 38.517 1.00 17.93 241 LEU B C 1
ATOM 4123 O O . LEU B 1 259 ? 50.987 16.399 39.656 1.00 16.34 241 LEU B O 1
ATOM 4128 N N . VAL B 1 260 ? 49.830 15.864 37.758 1.00 15.82 242 VAL B N 1
ATOM 4129 C CA . VAL B 1 260 ? 49.552 14.484 38.231 1.00 16.12 242 VAL B CA 1
ATOM 4130 C C . VAL B 1 260 ? 49.183 13.576 37.055 1.00 15.16 242 VAL B C 1
ATOM 4131 O O . VAL B 1 260 ? 48.727 14.077 36.003 1.00 14.17 242 VAL B O 1
ATOM 4135 N N A SER B 1 261 ? 49.451 12.281 37.240 0.50 15.27 243 SER B N 1
ATOM 4136 N N B SER B 1 261 ? 49.410 12.271 37.238 0.50 14.82 243 SER B N 1
ATOM 4137 C CA A SER B 1 261 ? 49.037 11.157 36.367 0.50 15.22 243 SER B CA 1
ATOM 4138 C CA B SER B 1 261 ? 49.005 11.177 36.321 0.50 14.54 243 SER B CA 1
ATOM 4139 C C A SER B 1 261 ? 48.136 10.229 37.190 0.50 15.44 243 SER B C 1
ATOM 4140 C C B SER B 1 261 ? 48.183 10.150 37.109 0.50 15.10 243 SER B C 1
ATOM 4141 O O A SER B 1 261 ? 48.556 9.825 38.302 0.50 14.85 243 SER B O 1
ATOM 4142 O O B SER B 1 261 ? 48.722 9.564 38.075 0.50 14.74 243 SER B O 1
ATOM 4147 N N . LEU B 1 262 ? 46.932 9.941 36.685 1.00 14.70 244 LEU B N 1
ATOM 4148 C CA . LEU B 1 262 ? 45.926 9.086 37.361 1.00 15.63 244 LEU B CA 1
ATOM 4149 C C . LEU B 1 262 ? 45.674 7.865 36.484 1.00 17.21 244 LEU B C 1
ATOM 4150 O O . LEU B 1 262 ? 45.390 8.050 35.279 1.00 17.27 244 LEU B O 1
ATOM 4155 N N . LYS B 1 263 ? 45.801 6.675 37.063 1.00 18.28 245 LYS B N 1
ATOM 4156 C CA . LYS B 1 263 ? 45.578 5.391 36.350 1.00 20.32 245 LYS B CA 1
ATOM 4157 C C . LYS B 1 263 ? 44.511 4.603 37.113 1.00 21.32 245 LYS B C 1
ATOM 4158 O O . LYS B 1 263 ? 44.869 3.603 37.759 1.00 25.17 245 LYS B O 1
ATOM 4163 N N . ASN B 1 264 ? 43.261 5.072 37.091 1.00 19.54 246 ASN B N 1
ATOM 4164 C CA . ASN B 1 264 ? 42.149 4.522 37.911 1.00 18.74 246 ASN B CA 1
ATOM 4165 C C . ASN B 1 264 ? 41.176 3.765 36.993 1.00 18.52 246 ASN B C 1
ATOM 4166 O O . ASN B 1 264 ? 40.146 3.297 37.483 1.00 20.74 246 ASN B O 1
ATOM 4171 N N . HIS B 1 265 ? 41.468 3.667 35.697 1.00 17.57 247 HIS B N 1
ATOM 4172 C CA . HIS B 1 265 ? 40.659 2.868 34.744 1.00 16.89 247 HIS B CA 1
ATOM 4173 C C . HIS B 1 265 ? 41.480 1.674 34.243 1.00 18.55 247 HIS B C 1
ATOM 4174 O O . HIS B 1 265 ? 42.722 1.814 34.120 1.00 17.21 247 HIS B O 1
ATOM 4181 N N . HIS B 1 266 ? 40.798 0.569 33.914 1.00 20.31 248 HIS B N 1
ATOM 4182 C CA . HIS B 1 266 ? 41.411 -0.707 33.448 1.00 22.01 248 HIS B CA 1
ATOM 4183 C C . HIS B 1 266 ? 41.445 -0.742 31.918 1.00 20.82 248 HIS B C 1
ATOM 4184 O O . HIS B 1 266 ? 42.133 -1.626 31.365 1.00 19.72 248 HIS B O 1
ATOM 4191 N N . LYS B 1 267 ? 40.759 0.202 31.258 1.00 18.34 249 LYS B N 1
ATOM 4192 C CA . LYS B 1 267 ? 40.706 0.307 29.779 1.00 18.06 249 LYS B CA 1
ATOM 4193 C C . LYS B 1 267 ? 40.651 1.779 29.363 1.00 16.46 249 LYS B C 1
ATOM 4194 O O . LYS B 1 267 ? 40.608 2.671 30.257 1.00 16.61 249 LYS B O 1
ATOM 4200 N N . THR B 1 268 ? 40.672 2.024 28.054 1.00 15.48 250 THR B N 1
ATOM 4201 C CA . THR B 1 268 ? 40.774 3.373 27.450 1.00 14.65 250 THR B CA 1
ATOM 4202 C C . THR B 1 268 ? 39.852 4.327 28.213 1.00 13.28 250 THR B C 1
ATOM 4203 O O . THR B 1 268 ? 38.664 3.991 28.435 1.00 13.28 250 THR B O 1
ATOM 4207 N N . VAL B 1 269 ? 40.386 5.475 28.586 1.00 12.27 251 VAL B N 1
ATOM 4208 C CA . VAL B 1 269 ? 39.584 6.612 29.106 1.00 11.74 251 VAL B CA 1
ATOM 4209 C C . VAL B 1 269 ? 39.083 7.393 27.886 1.00 11.12 251 VAL B C 1
ATOM 4210 O O . VAL B 1 269 ? 39.924 7.874 27.108 1.00 10.10 251 VAL B O 1
ATOM 4214 N N . THR B 1 270 ? 37.764 7.512 27.753 1.00 10.32 252 THR B N 1
ATOM 4215 C CA . THR B 1 270 ? 37.054 8.020 26.547 1.00 9.59 252 THR B CA 1
ATOM 4216 C C . THR B 1 270 ? 36.511 9.444 26.707 1.00 9.24 252 THR B C 1
ATOM 4217 O O . THR B 1 270 ? 36.287 10.108 25.658 1.00 8.30 252 THR B O 1
ATOM 4221 N N . CYS B 1 271 ? 36.264 9.910 27.937 1.00 9.55 253 CYS B N 1
ATOM 4222 C CA . CYS B 1 271 ? 35.529 11.169 28.190 1.00 9.39 253 CYS B CA 1
ATOM 4223 C C . CYS B 1 271 ? 35.855 11.776 29.564 1.00 9.16 253 CYS B C 1
ATOM 4224 O O . CYS B 1 271 ? 36.265 11.075 30.497 1.00 8.42 253 CYS B O 1
ATOM 4227 N N . LEU B 1 272 ? 35.677 13.082 29.622 1.00 9.14 254 LEU B N 1
ATOM 4228 C CA . LEU B 1 272 ? 35.989 13.955 30.769 1.00 10.01 254 LEU B CA 1
ATOM 4229 C C . LEU B 1 272 ? 34.842 14.937 30.910 1.00 10.99 254 LEU B C 1
ATOM 4230 O O . LEU B 1 272 ? 34.202 15.265 29.882 1.00 9.66 254 LEU B O 1
ATOM 4235 N N . CYS B 1 273 ? 34.567 15.284 32.159 1.00 12.71 255 CYS B N 1
ATOM 4236 C CA . CYS B 1 273 ? 33.523 16.237 32.562 1.00 15.49 255 CYS B CA 1
ATOM 4237 C C . CYS B 1 273 ? 33.919 16.927 33.870 1.00 14.12 255 CYS B C 1
ATOM 4238 O O . CYS B 1 273 ? 34.394 16.217 34.752 1.00 15.09 255 CYS B O 1
ATOM 4241 N N . LEU B 1 274 ? 33.716 18.243 33.987 1.00 13.40 256 LEU B N 1
ATOM 4242 C CA . LEU B 1 274 ? 33.719 18.947 35.291 1.00 13.74 256 LEU B CA 1
ATOM 4243 C C . LEU B 1 274 ? 32.308 18.916 35.865 1.00 13.51 256 LEU B C 1
ATOM 4244 O O . LEU B 1 274 ? 31.336 18.854 35.082 1.00 14.72 256 LEU B O 1
ATOM 4249 N N . SER B 1 275 ? 32.187 18.873 37.185 1.00 14.29 257 SER B N 1
ATOM 4250 C CA . SER B 1 275 ? 30.877 19.003 37.873 1.00 14.89 257 SER B CA 1
ATOM 4251 C C . SER B 1 275 ? 30.437 20.464 37.735 1.00 16.10 257 SER B C 1
ATOM 4252 O O . SER B 1 275 ? 31.287 21.303 37.397 1.00 15.36 257 SER B O 1
ATOM 4255 N N . SER B 1 276 ? 29.158 20.740 37.964 1.00 18.40 258 SER B N 1
ATOM 4256 C CA . SER B 1 276 ? 28.543 22.091 37.880 1.00 20.76 258 SER B CA 1
ATOM 4257 C C . SER B 1 276 ? 29.376 23.124 38.651 1.00 21.17 258 SER B C 1
ATOM 4258 O O . SER B 1 276 ? 29.394 24.281 38.203 1.00 24.08 258 SER B O 1
ATOM 4261 N N . SER B 1 277 ? 30.015 22.720 39.762 1.00 20.86 259 SER B N 1
ATOM 4262 C CA . SER B 1 277 ? 30.793 23.584 40.695 1.00 21.15 259 SER B CA 1
ATOM 4263 C C . SER B 1 277 ? 32.217 23.842 40.168 1.00 21.51 259 SER B C 1
ATOM 4264 O O . SER B 1 277 ? 32.835 24.838 40.588 1.00 20.80 259 SER B O 1
ATOM 4267 N N . GLY B 1 278 ? 32.730 22.993 39.275 1.00 19.74 260 GLY B N 1
ATOM 4268 C CA . GLY B 1 278 ? 34.137 23.046 38.828 1.00 19.31 260 GLY B CA 1
ATOM 4269 C C . GLY B 1 278 ? 35.069 22.361 39.810 1.00 18.99 260 GLY B C 1
ATOM 4270 O O . GLY B 1 278 ? 36.274 22.318 39.536 1.00 18.81 260 GLY B O 1
ATOM 4271 N N . GLN B 1 279 ? 34.532 21.831 40.913 1.00 19.31 261 GLN B N 1
ATOM 4272 C CA . GLN B 1 279 ? 35.316 21.328 42.076 1.00 21.21 261 GLN B CA 1
ATOM 4273 C C . GLN B 1 279 ? 35.626 19.831 41.934 1.00 18.82 261 GLN B C 1
ATOM 4274 O O . GLN B 1 279 ? 36.507 19.329 42.679 1.00 19.37 261 GLN B O 1
ATOM 4280 N N . ARG B 1 280 ? 34.937 19.140 41.029 1.00 16.57 262 ARG B N 1
ATOM 4281 C CA . ARG B 1 280 ? 35.110 17.686 40.794 1.00 15.46 262 ARG B CA 1
ATOM 4282 C C . ARG B 1 280 ? 35.376 17.463 39.305 1.00 13.65 262 ARG B C 1
ATOM 4283 O O . ARG B 1 280 ? 34.741 18.134 38.468 1.00 13.80 262 ARG B O 1
ATOM 4291 N N . LEU B 1 281 ? 36.264 16.530 39.005 1.00 13.38 263 LEU B N 1
ATOM 4292 C CA . LEU B 1 281 ? 36.559 16.040 37.632 1.00 12.85 263 LEU B CA 1
ATOM 4293 C C . LEU B 1 281 ? 35.962 14.637 37.494 1.00 13.06 263 LEU B C 1
ATOM 4294 O O . LEU B 1 281 ? 36.125 13.832 38.453 1.00 13.40 263 LEU B O 1
ATOM 4299 N N . LEU B 1 282 ? 35.280 14.358 36.386 1.00 12.31 264 LEU B N 1
ATOM 4300 C CA . LEU B 1 282 ? 34.708 13.011 36.115 1.00 11.87 264 LEU B CA 1
ATOM 4301 C C . LEU B 1 282 ? 35.358 12.444 34.844 1.00 11.81 264 LEU B C 1
ATOM 4302 O O . LEU B 1 282 ? 35.536 13.198 33.838 1.00 12.06 264 LEU B O 1
ATOM 4307 N N . SER B 1 283 ? 35.793 11.182 34.913 1.00 10.96 265 SER B N 1
ATOM 4308 C CA . SER B 1 283 ? 36.332 10.433 33.755 1.00 10.38 265 SER B CA 1
ATOM 4309 C C . SER B 1 283 ? 35.439 9.214 33.524 1.00 9.89 265 SER B C 1
ATOM 4310 O O . SER B 1 283 ? 35.077 8.552 34.518 1.00 10.08 265 SER B O 1
ATOM 4313 N N . GLY B 1 284 ? 35.096 8.948 32.264 1.00 9.24 266 GLY B N 1
ATOM 4314 C CA . GLY B 1 284 ? 34.409 7.721 31.810 1.00 9.18 266 GLY B CA 1
ATOM 4315 C C . GLY B 1 284 ? 35.317 6.885 30.921 1.00 9.39 266 GLY B C 1
ATOM 4316 O O . GLY B 1 284 ? 36.257 7.472 30.361 1.00 9.78 266 GLY B O 1
ATOM 4317 N N . SER B 1 285 ? 35.050 5.575 30.792 1.00 9.18 267 SER B N 1
ATOM 4318 C CA . SER B 1 285 ? 35.997 4.562 30.259 1.00 9.68 267 SER B CA 1
ATOM 4319 C C . SER B 1 285 ? 35.280 3.368 29.622 1.00 9.77 267 SER B C 1
ATOM 4320 O O . SER B 1 285 ? 34.133 3.036 30.021 1.00 9.81 267 SER B O 1
ATOM 4323 N N . LEU B 1 286 ? 35.989 2.690 28.717 1.00 10.82 268 LEU B N 1
ATOM 4324 C CA . LEU B 1 286 ? 35.553 1.396 28.127 1.00 10.92 268 LEU B CA 1
ATOM 4325 C C . LEU B 1 286 ? 35.456 0.338 29.237 1.00 11.04 268 LEU B C 1
ATOM 4326 O O . LEU B 1 286 ? 34.884 -0.730 28.987 1.00 10.84 268 LEU B O 1
ATOM 4331 N N . ASP B 1 287 ? 35.959 0.630 30.434 1.00 11.41 269 ASP B N 1
ATOM 4332 C CA . ASP B 1 287 ? 35.932 -0.332 31.564 1.00 11.78 269 ASP B CA 1
ATOM 4333 C C . ASP B 1 287 ? 34.597 -0.222 32.304 1.00 11.91 269 ASP B C 1
ATOM 4334 O O . ASP B 1 287 ? 34.462 -0.890 33.323 1.00 11.58 269 ASP B O 1
ATOM 4339 N N . ARG B 1 288 ? 33.674 0.620 31.821 1.00 11.86 270 ARG B N 1
ATOM 4340 C CA . ARG B 1 288 ? 32.263 0.716 32.279 1.00 12.41 270 ARG B CA 1
ATOM 4341 C C . ARG B 1 288 ? 32.138 1.543 33.566 1.00 12.06 270 ARG B C 1
ATOM 4342 O O . ARG B 1 288 ? 31.016 1.583 34.110 1.00 11.38 270 ARG B O 1
ATOM 4350 N N . LYS B 1 289 ? 33.195 2.249 33.972 1.00 12.70 271 LYS B N 1
ATOM 4351 C CA . LYS B 1 289 ? 33.195 3.053 35.219 1.00 13.66 271 LYS B CA 1
ATOM 4352 C C . LYS B 1 289 ? 33.340 4.541 34.883 1.00 13.15 271 LYS B C 1
ATOM 4353 O O . LYS B 1 289 ? 34.020 4.924 33.879 1.00 11.12 271 LYS B O 1
ATOM 4359 N N . VAL B 1 290 ? 32.696 5.349 35.702 1.00 12.94 272 VAL B N 1
ATOM 4360 C CA . VAL B 1 290 ? 32.958 6.807 35.797 1.00 13.30 272 VAL B CA 1
ATOM 4361 C C . VAL B 1 290 ? 33.598 7.036 37.163 1.00 13.48 272 VAL B C 1
ATOM 4362 O O . VAL B 1 290 ? 32.998 6.600 38.179 1.00 13.23 272 VAL B O 1
ATOM 4366 N N . LYS B 1 291 ? 34.794 7.621 37.170 1.00 14.76 273 LYS B N 1
ATOM 4367 C CA . LYS B 1 291 ? 35.521 7.999 38.405 1.00 15.39 273 LYS B CA 1
ATOM 4368 C C . LYS B 1 291 ? 35.309 9.493 38.640 1.00 15.93 273 LYS B C 1
ATOM 4369 O O . LYS B 1 291 ? 35.242 10.268 37.641 1.00 15.65 273 LYS B O 1
ATOM 4375 N N . VAL B 1 292 ? 35.169 9.889 39.906 1.00 15.45 274 VAL B N 1
ATOM 4376 C CA . VAL B 1 292 ? 35.005 11.319 40.295 1.00 15.39 274 VAL B CA 1
ATOM 4377 C C . VAL B 1 292 ? 36.204 11.673 41.175 1.00 15.12 274 VAL B C 1
ATOM 4378 O O . VAL B 1 292 ? 36.428 10.952 42.175 1.00 17.40 274 VAL B O 1
ATOM 4382 N N . TYR B 1 293 ? 36.917 12.745 40.835 1.00 14.56 275 TYR B N 1
ATOM 4383 C CA . TYR B 1 293 ? 38.163 13.171 41.524 1.00 15.24 275 TYR B CA 1
ATOM 4384 C C . TYR B 1 293 ? 37.969 14.565 42.127 1.00 14.26 275 TYR B C 1
ATOM 4385 O O . TYR B 1 293 ? 37.291 15.396 41.507 1.00 12.85 275 TYR B O 1
ATOM 4394 N N . SER B 1 294 ? 38.581 14.825 43.285 1.00 14.24 276 SER B N 1
ATOM 4395 C CA . SER B 1 294 ? 38.745 16.207 43.816 1.00 15.22 276 SER B CA 1
ATOM 4396 C C . SER B 1 294 ? 39.739 16.957 42.923 1.00 15.12 276 SER B C 1
ATOM 4397 O O . SER B 1 294 ? 40.807 16.404 42.650 1.00 16.95 276 SER B O 1
ATOM 4400 N N . THR B 1 295 ? 39.408 18.168 42.482 1.00 15.73 277 THR B N 1
ATOM 4401 C CA . THR B 1 295 ? 40.309 19.000 41.639 1.00 17.20 277 THR B CA 1
ATOM 4402 C C . THR B 1 295 ? 41.381 19.650 42.530 1.00 17.71 277 THR B C 1
ATOM 4403 O O . THR B 1 295 ? 42.235 20.386 42.000 1.00 17.37 277 THR B O 1
ATOM 4407 N N . THR B 1 296 ? 41.352 19.406 43.840 1.00 17.58 278 THR B N 1
ATOM 4408 C CA . THR B 1 296 ? 42.414 19.878 44.763 1.00 17.84 278 THR B CA 1
ATOM 4409 C C . THR B 1 296 ? 43.436 18.754 44.958 1.00 18.70 278 THR B C 1
ATOM 4410 O O . THR B 1 296 ? 44.637 18.998 44.712 1.00 18.75 278 THR B O 1
ATOM 4414 N N . SER B 1 297 ? 42.970 17.569 45.372 1.00 19.37 279 SER B N 1
ATOM 4415 C CA . SER B 1 297 ? 43.813 16.406 45.750 1.00 18.68 279 SER B CA 1
ATOM 4416 C C . SER B 1 297 ? 44.027 15.456 44.573 1.00 18.12 279 SER B C 1
ATOM 4417 O O . SER B 1 297 ? 45.032 14.733 44.609 1.00 17.70 279 SER B O 1
ATOM 4420 N N . TYR B 1 298 ? 43.070 15.393 43.637 1.00 17.34 280 TYR B N 1
ATOM 4421 C CA . TYR B 1 298 ? 42.984 14.406 42.524 1.00 17.85 280 TYR B CA 1
ATOM 4422 C C . TYR B 1 298 ? 42.918 12.971 43.081 1.00 17.73 280 TYR B C 1
ATOM 4423 O O . TYR B 1 298 ? 43.195 12.026 42.327 1.00 17.93 280 TYR B O 1
ATOM 4432 N N . LYS B 1 299 ? 42.470 12.816 44.332 1.00 17.95 281 LYS B N 1
ATOM 4433 C CA . LYS B 1 299 ? 42.009 11.526 44.915 1.00 18.07 281 LYS B CA 1
ATOM 4434 C C . LYS B 1 299 ? 40.632 11.194 44.349 1.00 16.76 281 LYS B C 1
ATOM 4435 O O . LYS B 1 299 ? 39.849 12.126 44.145 1.00 13.57 281 LYS B O 1
ATOM 4439 N N . VAL B 1 300 ? 40.365 9.905 44.115 1.00 16.25 282 VAL B N 1
ATOM 4440 C CA . VAL B 1 300 ? 39.013 9.409 43.720 1.00 15.66 282 VAL B CA 1
ATOM 4441 C C . VAL B 1 300 ? 38.063 9.546 44.922 1.00 15.34 282 VAL B C 1
ATOM 4442 O O . VAL B 1 300 ? 38.394 9.017 46.002 1.00 15.09 282 VAL B O 1
ATOM 4446 N N . VAL B 1 301 ? 36.941 10.258 44.761 1.00 14.76 283 VAL B N 1
ATOM 4447 C CA . VAL B 1 301 ? 35.978 10.536 45.870 1.00 15.13 283 VAL B CA 1
ATOM 4448 C C . VAL B 1 301 ? 34.665 9.782 45.630 1.00 14.43 283 VAL B C 1
ATOM 4449 O O . VAL B 1 301 ? 33.899 9.641 46.574 1.00 13.93 283 VAL B O 1
ATOM 4453 N N . HIS B 1 302 ? 34.413 9.316 44.410 1.00 15.20 284 HIS B N 1
ATOM 4454 C CA . HIS B 1 302 ? 33.250 8.451 44.079 1.00 14.88 284 HIS B CA 1
ATOM 4455 C C . HIS B 1 302 ? 33.587 7.634 42.827 1.00 14.94 284 HIS B C 1
ATOM 4456 O O . HIS B 1 302 ? 34.503 8.034 42.075 1.00 15.03 284 HIS B O 1
ATOM 4463 N N . SER B 1 303 ? 32.927 6.485 42.681 1.00 16.14 285 SER B N 1
ATOM 4464 C CA . SER B 1 303 ? 32.995 5.560 41.520 1.00 15.77 285 SER B CA 1
ATOM 4465 C C . SER B 1 303 ? 31.575 5.080 41.206 1.00 16.19 285 SER B C 1
ATOM 4466 O O . SER B 1 303 ? 30.842 4.737 42.171 1.00 16.77 285 SER B O 1
ATOM 4469 N N . PHE B 1 304 ? 31.198 5.102 39.923 1.00 15.30 286 PHE B N 1
ATOM 4470 C CA . PHE B 1 304 ? 29.919 4.600 39.357 1.00 15.58 286 PHE B CA 1
ATOM 4471 C C . PHE B 1 304 ? 30.199 3.394 38.437 1.00 15.26 286 PHE B C 1
ATOM 4472 O O . PHE B 1 304 ? 31.251 3.378 37.748 1.00 13.70 286 PHE B O 1
ATOM 4480 N N . ASP B 1 305 ? 29.277 2.428 38.397 1.00 15.31 287 ASP B N 1
ATOM 4481 C CA . ASP B 1 305 ? 29.337 1.214 37.527 1.00 15.98 287 ASP B CA 1
ATOM 4482 C C . ASP B 1 305 ? 28.185 1.263 36.511 1.00 14.79 287 ASP B C 1
ATOM 4483 O O . ASP B 1 305 ? 27.022 1.491 36.940 1.00 15.60 287 ASP B O 1
ATOM 4488 N N . TYR B 1 306 ? 28.497 1.070 35.218 1.00 13.34 288 TYR B N 1
ATOM 4489 C CA . TYR B 1 306 ? 27.523 1.052 34.091 1.00 12.66 288 TYR B CA 1
ATOM 4490 C C . TYR B 1 306 ? 27.595 -0.315 33.404 1.00 12.31 288 TYR B C 1
ATOM 4491 O O . TYR B 1 306 ? 28.582 -1.029 33.632 1.00 12.08 288 TYR B O 1
ATOM 4500 N N . ALA B 1 307 ? 26.616 -0.642 32.553 1.00 12.05 289 ALA B N 1
ATOM 4501 C CA . ALA B 1 307 ? 26.407 -2.001 31.995 1.00 11.72 289 ALA B CA 1
ATOM 4502 C C . ALA B 1 307 ? 27.376 -2.279 30.841 1.00 11.79 289 ALA B C 1
ATOM 4503 O O . ALA B 1 307 ? 27.651 -3.470 30.541 1.00 11.78 289 ALA B O 1
ATOM 4505 N N . ALA B 1 308 ? 27.853 -1.230 30.170 1.00 11.48 290 ALA B N 1
ATOM 4506 C CA . ALA B 1 308 ? 28.642 -1.366 28.924 1.00 11.38 290 ALA B CA 1
ATOM 4507 C C . ALA B 1 308 ? 29.695 -0.266 28.861 1.00 11.02 290 ALA B C 1
ATOM 4508 O O . ALA B 1 308 ? 29.606 0.703 29.664 1.00 10.43 290 ALA B O 1
ATOM 4510 N N . SER B 1 309 ? 30.687 -0.453 27.992 1.00 10.96 291 SER B N 1
ATOM 4511 C CA . SER B 1 309 ? 31.784 0.505 27.718 1.00 10.71 291 SER B CA 1
ATOM 4512 C C . SER B 1 309 ? 31.198 1.911 27.498 1.00 10.45 291 SER B C 1
ATOM 4513 O O . SER B 1 309 ? 30.218 2.034 26.756 1.00 9.51 291 SER B O 1
ATOM 4516 N N . ILE B 1 310 ? 31.758 2.922 28.171 1.00 10.24 292 ILE B N 1
ATOM 4517 C CA . ILE B 1 310 ? 31.276 4.326 28.153 1.00 10.59 292 ILE B CA 1
ATOM 4518 C C . ILE B 1 310 ? 32.045 5.095 27.066 1.00 10.61 292 ILE B C 1
ATOM 4519 O O . ILE B 1 310 ? 33.300 4.939 26.988 1.00 10.08 292 ILE B O 1
ATOM 4524 N N . LEU B 1 311 ? 31.314 5.846 26.232 1.00 11.41 293 LEU B N 1
ATOM 4525 C CA . LEU B 1 311 ? 31.901 6.722 25.174 1.00 11.76 293 LEU B CA 1
ATOM 4526 C C . LEU B 1 311 ? 31.674 8.195 25.519 1.00 12.19 293 LEU B C 1
ATOM 4527 O O . LEU B 1 311 ? 32.521 9.024 25.134 1.00 11.25 293 LEU B O 1
ATOM 4532 N N . SER B 1 312 ? 30.593 8.487 26.243 1.00 12.98 294 SER B N 1
ATOM 4533 C CA . SER B 1 312 ? 29.955 9.819 26.410 1.00 13.86 294 SER B CA 1
ATOM 4534 C C . SER B 1 312 ? 29.549 10.056 27.872 1.00 13.20 294 SER B C 1
ATOM 4535 O O . SER B 1 312 ? 29.008 9.106 28.510 1.00 12.81 294 SER B O 1
ATOM 4538 N N . LEU B 1 313 ? 29.711 11.293 28.359 1.00 11.87 295 LEU B N 1
ATOM 4539 C CA . LEU B 1 313 ? 29.366 11.697 29.749 1.00 11.87 295 LEU B CA 1
ATOM 4540 C C . LEU B 1 313 ? 29.033 13.188 29.760 1.00 11.39 295 LEU B C 1
ATOM 4541 O O . LEU B 1 313 ? 29.872 13.982 29.286 1.00 10.35 295 LEU B O 1
ATOM 4546 N N . ALA B 1 314 ? 27.862 13.557 30.278 1.00 10.97 296 ALA B N 1
ATOM 4547 C CA . ALA B 1 314 ? 27.435 14.970 30.405 1.00 11.63 296 ALA B CA 1
ATOM 4548 C C . ALA B 1 314 ? 26.606 15.147 31.685 1.00 11.96 296 ALA B C 1
ATOM 4549 O O . ALA B 1 314 ? 25.820 14.261 32.015 1.00 12.86 296 ALA B O 1
ATOM 4551 N N . LEU B 1 315 ? 26.844 16.248 32.392 1.00 13.87 297 LEU B N 1
ATOM 4552 C CA . LEU B 1 315 ? 26.115 16.672 33.609 1.00 14.42 297 LEU B CA 1
ATOM 4553 C C . LEU B 1 315 ? 25.300 17.921 33.251 1.00 15.12 297 LEU B C 1
ATOM 4554 O O . LEU B 1 315 ? 25.869 18.847 32.639 1.00 14.01 297 LEU B O 1
ATOM 4559 N N . ALA B 1 316 ? 24.022 17.951 33.634 1.00 14.71 298 ALA B N 1
ATOM 4560 C CA . ALA B 1 316 ? 23.135 19.130 33.519 1.00 14.54 298 ALA B CA 1
ATOM 4561 C C . ALA B 1 316 ? 23.524 20.198 34.554 1.00 15.15 298 ALA B C 1
ATOM 4562 O O . ALA B 1 316 ? 24.321 19.906 35.472 1.00 14.10 298 ALA B O 1
ATOM 4564 N N . HIS B 1 317 ? 22.974 21.402 34.379 1.00 16.24 299 HIS B N 1
ATOM 4565 C CA . HIS B 1 317 ? 22.935 22.505 35.372 1.00 17.77 299 HIS B CA 1
ATOM 4566 C C . HIS B 1 317 ? 22.799 21.925 36.785 1.00 17.50 299 HIS B C 1
ATOM 4567 O O . HIS B 1 317 ? 21.867 21.131 37.002 1.00 16.83 299 HIS B O 1
ATOM 4574 N N . GLU B 1 318 ? 23.734 22.280 37.672 1.00 17.64 300 GLU B N 1
ATOM 4575 C CA . GLU B 1 318 ? 23.775 21.920 39.118 1.00 19.32 300 GLU B CA 1
ATOM 4576 C C . GLU B 1 318 ? 23.789 20.399 39.296 1.00 18.10 300 GLU B C 1
ATOM 4577 O O . GLU B 1 318 ? 23.437 19.937 40.385 1.00 16.88 300 GLU B O 1
ATOM 4583 N N . ASP B 1 319 ? 24.239 19.658 38.280 1.00 16.81 301 ASP B N 1
ATOM 4584 C CA . ASP B 1 319 ? 24.403 18.187 38.358 1.00 16.74 301 ASP B CA 1
ATOM 4585 C C . ASP B 1 319 ? 23.030 17.550 38.582 1.00 16.51 301 ASP B C 1
ATOM 4586 O O . ASP B 1 319 ? 23.009 16.473 39.194 1.00 17.01 301 ASP B O 1
ATOM 4591 N N . GLU B 1 320 ? 21.939 18.187 38.118 1.00 15.77 302 GLU B N 1
ATOM 4592 C CA . GLU B 1 320 ? 20.540 17.702 38.335 1.00 15.53 302 GLU B CA 1
ATOM 4593 C C . GLU B 1 320 ? 20.286 16.427 37.508 1.00 14.83 302 GLU B C 1
ATOM 4594 O O . GLU B 1 320 ? 19.415 15.634 37.924 1.00 14.40 302 GLU B O 1
ATOM 4596 N N . THR B 1 321 ? 21.034 16.208 36.413 1.00 13.65 303 THR B N 1
ATOM 4597 C CA . THR B 1 321 ? 20.967 14.991 35.554 1.00 13.36 303 THR B CA 1
ATOM 4598 C C . THR B 1 321 ? 22.392 14.541 35.177 1.00 12.51 303 THR B C 1
ATOM 4599 O O . THR B 1 321 ? 23.214 15.401 34.788 1.00 11.92 303 THR B O 1
ATOM 4603 N N . ILE B 1 322 ? 22.684 13.247 35.300 1.00 11.91 304 ILE B N 1
ATOM 4604 C CA . ILE B 1 322 ? 23.937 12.637 34.768 1.00 11.21 304 ILE B CA 1
ATOM 4605 C C . ILE B 1 322 ? 23.585 11.699 33.619 1.00 11.42 304 ILE B C 1
ATOM 4606 O O . ILE B 1 322 ? 22.834 10.727 33.853 1.00 11.44 304 ILE B O 1
ATOM 4611 N N . VAL B 1 323 ? 24.081 12.002 32.407 1.00 10.91 305 VAL B N 1
ATOM 4612 C CA . VAL B 1 323 ? 23.830 11.168 31.201 1.00 10.61 305 VAL B CA 1
ATOM 4613 C C . VAL B 1 323 ? 25.157 10.540 30.794 1.00 10.92 305 VAL B C 1
ATOM 4614 O O . VAL B 1 323 ? 26.167 11.274 30.675 1.00 10.85 305 VAL B O 1
ATOM 4618 N N . VAL B 1 324 ? 25.115 9.226 30.577 1.00 10.96 306 VAL B N 1
ATOM 4619 C CA . VAL B 1 324 ? 26.242 8.385 30.104 1.00 11.12 306 VAL B CA 1
ATOM 4620 C C . VAL B 1 324 ? 25.798 7.688 28.817 1.00 11.35 306 VAL B C 1
ATOM 4621 O O . VAL B 1 324 ? 24.695 7.087 28.805 1.00 11.83 306 VAL B O 1
ATOM 4625 N N . GLY B 1 325 ? 26.573 7.846 27.741 1.00 11.48 307 GLY B N 1
ATOM 4626 C CA . GLY B 1 325 ? 26.349 7.113 26.481 1.00 11.81 307 GLY B CA 1
ATOM 4627 C C . GLY B 1 325 ? 27.311 5.951 26.338 1.00 11.56 307 GLY B C 1
ATOM 4628 O O . GLY B 1 325 ? 28.502 6.154 26.550 1.00 11.45 307 GLY B O 1
ATOM 4629 N N . MET B 1 326 ? 26.813 4.763 25.968 1.00 11.57 308 MET B N 1
ATOM 4630 C CA . MET B 1 326 ? 27.653 3.543 25.897 1.00 12.09 308 MET B CA 1
ATOM 4631 C C . MET B 1 326 ? 27.732 3.001 24.460 1.00 13.50 308 MET B C 1
ATOM 4632 O O . MET B 1 326 ? 26.954 3.428 23.595 1.00 12.62 308 MET B O 1
ATOM 4637 N N . THR B 1 327 ? 28.689 2.102 24.234 1.00 14.79 309 THR B N 1
ATOM 4638 C CA . THR B 1 327 ? 29.041 1.524 22.914 1.00 16.23 309 THR B CA 1
ATOM 4639 C C . THR B 1 327 ? 27.877 0.701 22.350 1.00 17.79 309 THR B C 1
ATOM 4640 O O . THR B 1 327 ? 27.826 0.541 21.115 1.00 18.78 309 THR B O 1
ATOM 4644 N N . ASN B 1 328 ? 26.988 0.201 23.209 1.00 19.00 310 ASN B N 1
ATOM 4645 C CA . ASN B 1 328 ? 25.834 -0.652 22.813 1.00 19.89 310 ASN B CA 1
ATOM 4646 C C . ASN B 1 328 ? 24.641 0.214 22.361 1.00 19.87 310 ASN B C 1
ATOM 4647 O O . ASN B 1 328 ? 23.571 -0.361 22.101 1.00 21.46 310 ASN B O 1
ATOM 4652 N N . GLY B 1 329 ? 24.799 1.540 22.295 1.00 18.38 311 GLY B N 1
ATOM 4653 C CA . GLY B 1 329 ? 23.743 2.496 21.903 1.00 17.31 311 GLY B CA 1
ATOM 4654 C C . GLY B 1 329 ? 22.781 2.845 23.035 1.00 16.43 311 GLY B C 1
ATOM 4655 O O . GLY B 1 329 ? 21.749 3.477 22.742 1.00 15.47 311 GLY B O 1
ATOM 4656 N N . ILE B 1 330 ? 23.074 2.469 24.285 1.00 14.97 312 ILE B N 1
ATOM 4657 C CA . ILE B 1 330 ? 22.209 2.795 25.456 1.00 15.00 312 ILE B CA 1
ATOM 4658 C C . ILE B 1 330 ? 22.691 4.108 26.076 1.00 14.37 312 ILE B C 1
ATOM 4659 O O . ILE B 1 330 ? 23.924 4.263 26.255 1.00 13.50 312 ILE B O 1
ATOM 4664 N N . LEU B 1 331 ? 21.744 5.004 26.338 1.00 13.97 313 LEU B N 1
ATOM 4665 C CA . LEU B 1 331 ? 21.881 6.151 27.283 1.00 14.92 313 LEU B CA 1
ATOM 4666 C C . LEU B 1 331 ? 21.376 5.741 28.670 1.00 15.15 313 LEU B C 1
ATOM 4667 O O . LEU B 1 331 ? 20.208 5.283 28.782 1.00 15.31 313 LEU B O 1
ATOM 4672 N N . SER B 1 332 ? 22.202 5.928 29.690 1.00 14.16 314 SER B N 1
ATOM 4673 C CA . SER B 1 332 ? 21.799 5.834 31.112 1.00 13.91 314 SER B CA 1
ATOM 4674 C C . SER B 1 332 ? 21.617 7.250 31.665 1.00 12.89 314 SER B C 1
ATOM 4675 O O . SER B 1 332 ? 22.610 7.977 31.705 1.00 11.56 314 SER B O 1
ATOM 4678 N N . VAL B 1 333 ? 20.390 7.593 32.076 1.00 12.77 315 VAL B N 1
ATOM 4679 C CA . VAL B 1 333 ? 20.003 8.928 32.609 1.00 13.40 315 VAL B CA 1
ATOM 4680 C C . VAL B 1 333 ? 19.684 8.788 34.106 1.00 14.63 315 VAL B C 1
ATOM 4681 O O . VAL B 1 333 ? 18.843 7.920 34.479 1.00 14.79 315 VAL B O 1
ATOM 4685 N N . LYS B 1 334 ? 20.333 9.612 34.928 1.00 14.50 316 LYS B N 1
ATOM 4686 C CA . LYS B 1 334 ? 20.195 9.629 36.402 1.00 16.18 316 LYS B CA 1
ATOM 4687 C C . LYS B 1 334 ? 19.720 11.020 36.826 1.00 17.10 316 LYS B C 1
ATOM 4688 O O . LYS B 1 334 ? 20.448 11.998 36.565 1.00 16.32 316 LYS B O 1
ATOM 4694 N N . HIS B 1 335 ? 18.557 11.091 37.475 1.00 17.76 317 HIS B N 1
ATOM 4695 C CA . HIS B 1 335 ? 17.959 12.353 37.976 1.00 19.24 317 HIS B CA 1
ATOM 4696 C C . HIS B 1 335 ? 18.249 12.479 39.473 1.00 21.65 317 HIS B C 1
ATOM 4697 O O . HIS B 1 335 ? 18.093 11.471 40.218 1.00 21.33 317 HIS B O 1
ATOM 4704 N N . ARG B 1 336 ? 18.703 13.660 39.886 1.00 24.32 318 ARG B N 1
ATOM 4705 C CA . ARG B 1 336 ? 19.028 13.966 41.302 1.00 27.90 318 ARG B CA 1
ATOM 4706 C C . ARG B 1 336 ? 17.737 13.820 42.113 1.00 29.29 318 ARG B C 1
ATOM 4707 O O . ARG B 1 336 ? 16.656 14.107 41.553 1.00 27.63 318 ARG B O 1
ATOM 4715 N N . LYS B 1 337 ? 17.848 13.334 43.350 1.00 32.83 319 LYS B N 1
ATOM 4716 C CA . LYS B 1 337 ? 16.743 13.309 44.344 1.00 34.61 319 LYS B CA 1
ATOM 4717 C C . LYS B 1 337 ? 16.606 14.708 44.948 1.00 34.91 319 LYS B C 1
ATOM 4718 O O . LYS B 1 337 ? 15.555 15.325 44.856 1.00 39.41 319 LYS B O 1
#

Organism: Homo sapiens (NCBI:txid9606)

Sequence (601 aa):
ITQDTLYWNNYKTPVQIKEFGAVSKVDFSPQPPYNYAVTASSRRIHIYGRYSQEPIKTFSRFKDTAYCATFRQDGRLLVAGSEDGGVQLFDDISGRAPLRQFEGHTKAVHTVDFTADKYHVVSGADDYTVKLWDIIPNSKEILTFKEHSDYVRCGCASKLNPDLFITGSYDHTVKMFDARTSESVLSVEHGQPVESVLLLFPSGGLLVSAGGRYVKVWDMLKGGQLLVSLKNHHKTVTCLCLSSSGQRLLSGSLDRKVKVYSTTSYKVVHSFDYAASILSLALAHEDETIVVGMTNGILSVKHRKTQDTLYWNNYKTPVQIKEFGAVSKVDFSPQPPYNYAVTASSSRIHIYGRYSQEPIKTFSRFKDTAYCATFRQDGRLLVAGSEDGGVQLFDISGRAPLRQFEEGHTKAVHTVDFTADKYHVVSGADDYTVKLWDIPNSKEILTFKEHSDYVRCGCASKLNPDLFITGSYDHTVKMFDARTSESVVLSVEHGQPVESVLLFPSGGLLVVSAGGRYVKVWDMLKGGQLLVSSLKNHHKTVTCLCLSSSGQRLLSGSLDRKVKVYSTTSYKVVHSFDYAASILSLALAHEDETIVVGMTNGILSVKHRK